Protein AF-A0A5J4UCE3-F1 (afdb_monomer_lite)

Radius of gyration: 22.1 Å; chains: 1; bounding box: 61×45×69 Å

Organism: NCBI:txid222440

Sequence (375 aa):
MVQSTLNAIIVYFSSTNNTRYIAEHIASALVDSNVDGKIISVRTYDGLKLFKSADLGNPNDLPQIDLTKIEIWSKFLNSLRTANILGFGCYVFASNPPPYILRILNESIIGQQYLQSIKQYFTFSTFGSLHSKVVDILAWHLNQRLINATFIGKIDFHCPENFPPLLPFMGEKDKWSKNEIVRLSQFEQKIIKRIYDQDFKGEKFATNKYSIEFQKKNKQWYGTISIDTNLCIKCGLCEKNCPYNAIKLKKIKDGVIIDNVNDSEIEKLIKVPIVDQQRCQQCSRCYNNCPTHAINYAQWETHLRSQYKGPQLKFNKASKDEQERIDIHGEQPVELDRLPYPPVLMWRMWRYQKSFFIYCALALIVICYIIYKLC

Secondary structure (DSSP, 8-state):
-PPPEEEEEEEEE-SSSHHHHHHHHHHHHHHS--BTTBEEEEEEEEHHHHHHHTTTT-SSSPP---GGGSHHHHHHHHHHTT-SEEEEEEE-BTTBPPTTGGGGGSTTTS-GGGTTT--EEEEEEEESS---SHHHHHHHHHHHH-TT-EEEEEEEEE----SGGGSPBTT------HHHHHHHHHHHHHHHHHHH-SS------------THHHHHHGGGS--EEE-TTT----SHHHHH-TT--EEEEEEETTEEES---GGGGGGPEEEEEE-TTT----SHHHHT-TT--EEETTTTGGGB---------B----TTSPP-B---S-------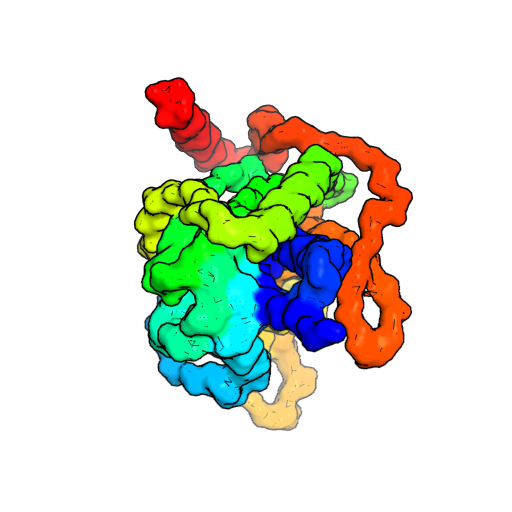SSS-HHHHHHHHHSSGGGHHHHHHHHHHHHHHHHHHH-

Structure (mmCIF, N/CA/C/O backbone):
data_AF-A0A5J4UCE3-F1
#
_entry.id   AF-A0A5J4UCE3-F1
#
loop_
_atom_site.group_PDB
_atom_site.id
_atom_site.type_symbol
_atom_site.label_atom_id
_atom_site.label_alt_id
_atom_site.label_comp_id
_atom_site.label_asym_id
_atom_site.label_entity_id
_atom_site.label_seq_id
_atom_site.pdbx_PDB_ins_code
_atom_site.Cartn_x
_atom_site.Cartn_y
_atom_site.Cartn_z
_atom_site.occupancy
_atom_site.B_iso_or_equiv
_atom_site.auth_seq_id
_atom_site.auth_comp_id
_atom_site.auth_asym_id
_atom_site.auth_atom_id
_atom_site.pdbx_PDB_model_num
ATOM 1 N N . MET A 1 1 ? -27.308 -17.355 22.302 1.00 46.72 1 MET A N 1
ATOM 2 C CA . MET A 1 1 ? -26.985 -15.912 22.193 1.00 46.72 1 MET A CA 1
ATOM 3 C C . MET A 1 1 ? -26.701 -15.618 20.731 1.00 46.72 1 MET A C 1
ATOM 5 O O . MET A 1 1 ? -26.123 -16.484 20.085 1.00 46.72 1 MET A O 1
ATOM 9 N N . VAL A 1 2 ? -27.119 -14.469 20.194 1.00 49.34 2 VAL A N 1
ATOM 10 C CA . VAL A 1 2 ? -26.762 -14.093 18.815 1.00 49.34 2 VAL A CA 1
ATOM 11 C C . VAL A 1 2 ? -25.295 -13.678 18.805 1.00 49.34 2 VAL A C 1
ATOM 13 O O . VAL A 1 2 ? -24.912 -12.762 19.529 1.00 49.34 2 VAL A O 1
ATOM 16 N N . GLN A 1 3 ? -24.480 -14.370 18.015 1.00 57.59 3 GLN A N 1
ATOM 17 C CA . GLN A 1 3 ? -23.065 -14.056 17.874 1.00 57.59 3 GLN A CA 1
ATOM 18 C C . GLN A 1 3 ? -22.916 -12.742 17.099 1.00 57.59 3 GLN A C 1
ATOM 20 O O . GLN A 1 3 ? -23.355 -12.642 15.955 1.00 57.59 3 GLN A O 1
ATOM 25 N N . SER A 1 4 ? -22.340 -11.715 17.727 1.00 74.31 4 SER A N 1
ATOM 26 C CA . SER A 1 4 ? -22.106 -10.428 17.074 1.00 74.31 4 SER A CA 1
ATOM 27 C C . SER A 1 4 ? -20.769 -10.446 16.334 1.00 74.31 4 SER A C 1
ATOM 29 O O . SER A 1 4 ? -19.700 -10.600 16.926 1.00 74.31 4 SER A O 1
ATOM 31 N N . THR A 1 5 ? -20.841 -10.304 15.011 1.00 86.50 5 THR A N 1
ATOM 32 C CA . THR A 1 5 ? -19.671 -10.235 14.130 1.00 86.50 5 THR A CA 1
ATOM 33 C C . THR A 1 5 ? -19.288 -8.780 13.886 1.00 86.50 5 THR A C 1
ATOM 35 O O . THR A 1 5 ? -20.119 -7.983 13.451 1.00 86.50 5 THR A O 1
ATOM 38 N N . LEU A 1 6 ? -18.023 -8.437 14.126 1.00 93.31 6 LEU A N 1
ATOM 39 C CA . LEU A 1 6 ? -17.440 -7.167 13.698 1.00 93.31 6 LEU A CA 1
ATOM 40 C C . LEU A 1 6 ? -16.819 -7.337 12.310 1.00 93.31 6 LEU A C 1
ATOM 42 O O . LEU A 1 6 ? -16.107 -8.304 12.058 1.00 93.31 6 LEU A O 1
ATOM 46 N N . ASN A 1 7 ? -17.045 -6.379 11.416 1.00 96.19 7 ASN A N 1
ATOM 47 C CA . ASN A 1 7 ? -16.408 -6.358 10.101 1.00 96.19 7 ASN A CA 1
ATOM 48 C C . ASN A 1 7 ? -15.189 -5.431 10.126 1.00 96.19 7 ASN A C 1
ATOM 50 O O . ASN A 1 7 ? -15.307 -4.245 10.443 1.00 96.19 7 ASN A O 1
ATOM 54 N N . ALA A 1 8 ? -14.025 -5.947 9.748 1.00 97.81 8 ALA A N 1
ATOM 55 C CA . ALA A 1 8 ? -12.787 -5.190 9.644 1.00 97.81 8 ALA A CA 1
ATOM 56 C C . ALA A 1 8 ? -12.272 -5.156 8.202 1.00 97.81 8 ALA A C 1
ATOM 58 O O . ALA A 1 8 ? -12.323 -6.144 7.467 1.00 97.81 8 ALA A O 1
ATOM 59 N N . ILE A 1 9 ? -11.724 -4.013 7.804 1.00 98.31 9 ILE A N 1
ATOM 60 C CA . ILE A 1 9 ? -11.026 -3.843 6.530 1.00 98.31 9 ILE A CA 1
ATOM 61 C C . ILE A 1 9 ? -9.604 -3.397 6.799 1.00 98.31 9 ILE A C 1
ATOM 63 O O . ILE A 1 9 ? -9.389 -2.493 7.599 1.00 98.31 9 ILE A O 1
ATOM 67 N N . ILE A 1 10 ? -8.638 -3.984 6.093 1.00 98.69 10 ILE A N 1
ATOM 68 C CA . ILE A 1 10 ? -7.245 -3.535 6.126 1.00 98.69 10 ILE A CA 1
ATOM 69 C C . ILE A 1 10 ? -6.797 -3.163 4.713 1.00 98.69 10 ILE A C 1
ATOM 71 O O . ILE A 1 10 ? -6.626 -4.025 3.851 1.00 98.69 10 ILE A O 1
ATOM 75 N N . VAL A 1 11 ? -6.591 -1.869 4.470 1.00 98.56 11 VAL A N 1
ATOM 76 C CA . VAL A 1 11 ? -6.043 -1.355 3.207 1.00 98.56 11 VAL A CA 1
ATOM 77 C C . VAL A 1 11 ? -4.533 -1.211 3.347 1.00 98.56 11 VAL A C 1
ATOM 79 O O . VAL A 1 11 ? -4.058 -0.508 4.239 1.00 98.56 11 VAL A O 1
ATOM 82 N N . TYR A 1 12 ? -3.770 -1.840 2.454 1.00 98.12 12 TYR A N 1
ATOM 83 C CA . TYR A 1 12 ? -2.311 -1.774 2.476 1.00 98.12 12 TYR A CA 1
ATOM 84 C C . TYR A 1 12 ? -1.726 -1.349 1.128 1.00 98.12 12 TYR A C 1
ATOM 86 O O . TYR A 1 12 ? -2.124 -1.821 0.066 1.00 98.12 12 TYR A O 1
ATOM 94 N N . PHE A 1 13 ? -0.714 -0.487 1.164 1.00 97.19 13 PHE A N 1
ATOM 95 C CA . PHE A 1 13 ? 0.081 -0.097 0.003 1.00 97.19 13 PHE A CA 1
ATOM 96 C C . PHE A 1 13 ? 1.469 -0.714 0.143 1.00 97.19 13 PHE A C 1
ATOM 98 O O . PHE A 1 13 ? 2.263 -0.248 0.955 1.00 97.19 13 PHE A O 1
ATOM 105 N N . SER A 1 14 ? 1.772 -1.762 -0.630 1.00 93.50 14 SER A N 1
ATOM 106 C CA . SER A 1 14 ? 3.043 -2.492 -0.517 1.00 93.50 14 SER A CA 1
ATOM 107 C C . SER A 1 14 ? 3.720 -2.705 -1.866 1.00 93.50 14 SER A C 1
ATOM 109 O O . SER A 1 14 ? 3.171 -3.378 -2.733 1.00 93.50 14 SER A O 1
ATOM 111 N N . SER A 1 15 ? 4.923 -2.167 -2.070 1.00 91.19 15 SER A N 1
ATOM 112 C CA . SER A 1 15 ? 5.678 -2.372 -3.320 1.00 91.19 15 SER A CA 1
ATOM 113 C C . SER A 1 15 ? 6.507 -3.658 -3.349 1.00 91.19 15 SER A C 1
ATOM 115 O O . SER A 1 15 ? 6.835 -4.153 -4.424 1.00 91.19 15 SER A O 1
ATOM 117 N N . THR A 1 16 ? 6.839 -4.185 -2.173 1.00 87.62 16 THR A N 1
ATOM 118 C CA . THR A 1 16 ? 7.838 -5.245 -1.937 1.00 87.62 16 THR A CA 1
ATOM 119 C C . THR A 1 16 ? 7.348 -6.263 -0.899 1.00 87.62 16 THR A C 1
ATOM 121 O O . THR A 1 16 ? 8.136 -6.887 -0.202 1.00 87.62 16 THR A O 1
ATOM 124 N N . ASN A 1 17 ? 6.026 -6.402 -0.768 1.00 88.94 17 ASN A N 1
ATOM 125 C CA . ASN A 1 17 ? 5.310 -7.268 0.177 1.00 88.94 17 ASN A CA 1
ATOM 126 C C . ASN A 1 17 ? 5.525 -7.002 1.684 1.00 88.94 17 ASN A C 1
ATOM 128 O O . ASN A 1 17 ? 4.759 -7.540 2.473 1.00 88.94 17 ASN A O 1
ATOM 132 N N . ASN A 1 18 ? 6.449 -6.131 2.106 1.00 90.44 18 ASN A N 1
ATOM 133 C CA . ASN A 1 18 ? 6.653 -5.783 3.525 1.00 90.44 18 ASN A CA 1
ATOM 134 C C . ASN A 1 18 ? 5.350 -5.341 4.215 1.00 90.44 18 ASN A C 1
ATOM 136 O O . ASN A 1 18 ? 4.866 -5.976 5.141 1.00 90.44 18 ASN A O 1
ATOM 140 N N . THR A 1 19 ? 4.732 -4.274 3.715 1.00 94.88 19 THR A N 1
ATOM 141 C CA . THR A 1 19 ? 3.454 -3.754 4.233 1.00 94.88 19 THR A CA 1
ATOM 142 C C . THR A 1 19 ? 2.289 -4.736 4.067 1.00 94.88 19 THR A C 1
ATOM 144 O O . THR A 1 19 ? 1.343 -4.680 4.843 1.00 94.88 19 THR A O 1
ATOM 147 N N . ARG A 1 20 ? 2.348 -5.630 3.067 1.00 94.00 20 ARG A N 1
ATOM 148 C CA . ARG A 1 20 ? 1.360 -6.703 2.883 1.00 94.00 20 ARG A CA 1
ATOM 149 C C . ARG A 1 20 ? 1.457 -7.713 4.027 1.00 94.00 20 ARG A C 1
ATOM 151 O O . ARG A 1 20 ? 0.443 -8.001 4.639 1.00 94.00 20 ARG A O 1
ATOM 158 N N . TYR A 1 21 ? 2.668 -8.165 4.351 1.00 92.00 21 TYR A N 1
ATOM 159 C CA . TYR A 1 21 ? 2.932 -9.080 5.461 1.00 92.00 21 TYR A CA 1
ATOM 160 C C . TYR A 1 21 ? 2.388 -8.532 6.787 1.00 92.00 21 TYR A C 1
ATOM 162 O O . TYR A 1 21 ? 1.671 -9.238 7.483 1.00 92.00 21 TYR A O 1
ATOM 170 N N . ILE A 1 22 ? 2.632 -7.250 7.094 1.00 93.88 22 ILE A N 1
ATOM 171 C CA . ILE A 1 22 ? 2.074 -6.602 8.296 1.00 93.88 22 ILE A CA 1
ATOM 172 C C . ILE A 1 22 ? 0.538 -6.589 8.273 1.00 93.88 22 ILE A C 1
ATOM 174 O O . ILE A 1 22 ? -0.098 -6.908 9.271 1.00 93.88 22 ILE A O 1
ATOM 178 N N . ALA A 1 23 ? -0.069 -6.248 7.133 1.00 96.31 23 ALA A N 1
ATOM 179 C CA . ALA A 1 23 ? -1.523 -6.210 6.991 1.00 96.31 23 ALA A CA 1
ATOM 180 C C . ALA A 1 23 ? -2.178 -7.590 7.152 1.00 96.31 23 ALA A C 1
ATOM 182 O O . ALA A 1 23 ? -3.252 -7.695 7.736 1.00 96.31 23 ALA A O 1
ATOM 183 N N . GLU A 1 24 ? -1.541 -8.632 6.620 1.00 92.62 24 GLU A N 1
ATOM 184 C CA . GLU A 1 24 ? -2.025 -10.010 6.669 1.00 92.62 24 GLU A CA 1
ATOM 185 C C . GLU A 1 24 ? -1.803 -10.630 8.060 1.00 92.62 24 GLU A C 1
ATOM 187 O O . GLU A 1 24 ? -2.710 -11.282 8.569 1.00 92.62 24 GLU A O 1
ATOM 192 N N . HIS A 1 25 ? -0.683 -10.346 8.734 1.00 92.94 25 HIS A N 1
ATOM 193 C CA . HIS A 1 25 ? -0.448 -10.784 10.117 1.00 92.94 25 HIS A CA 1
ATOM 194 C C . HIS A 1 25 ? -1.474 -10.183 11.090 1.00 92.94 25 HIS A C 1
ATOM 196 O O . HIS A 1 25 ? -2.139 -10.921 11.819 1.00 92.94 25 HIS A O 1
ATOM 202 N N . ILE A 1 26 ? -1.723 -8.869 10.988 1.00 96.19 26 ILE A N 1
ATOM 203 C CA . ILE A 1 26 ? -2.779 -8.200 11.759 1.00 96.19 26 ILE A CA 1
ATOM 204 C C . ILE A 1 26 ? -4.160 -8.777 11.409 1.00 96.19 26 ILE A C 1
ATOM 206 O O . ILE A 1 26 ? -5.000 -8.927 12.294 1.00 96.19 26 ILE A O 1
ATOM 210 N N . ALA A 1 27 ? -4.414 -9.124 10.141 1.00 95.62 27 ALA A N 1
ATOM 211 C CA . ALA A 1 27 ? -5.668 -9.764 9.750 1.00 95.62 27 ALA A CA 1
ATOM 212 C C . ALA A 1 27 ? -5.855 -11.128 10.431 1.00 95.62 27 ALA A C 1
ATOM 214 O O . ALA A 1 27 ? -6.924 -11.355 10.992 1.00 95.62 27 ALA A O 1
ATOM 215 N N . SER A 1 28 ? -4.834 -11.996 10.435 1.00 92.19 28 SER A N 1
ATOM 216 C CA . SER A 1 28 ? -4.905 -13.296 11.122 1.00 92.19 28 SER A CA 1
ATOM 217 C C . SER A 1 28 ? -5.130 -13.098 12.620 1.00 92.19 28 SER A C 1
ATOM 219 O O . SER A 1 28 ? -6.094 -13.628 13.157 1.00 92.19 28 SER A O 1
ATOM 221 N N . ALA A 1 29 ? -4.345 -12.237 13.276 1.00 92.94 29 ALA A N 1
ATOM 222 C CA . ALA A 1 29 ? -4.486 -11.965 14.708 1.00 92.94 29 ALA A CA 1
ATOM 223 C C . ALA A 1 29 ? -5.882 -11.435 15.097 1.00 92.94 29 ALA A C 1
ATOM 225 O O . ALA A 1 29 ? -6.387 -11.758 16.171 1.00 92.94 29 ALA A O 1
ATOM 226 N N . LEU A 1 30 ? -6.530 -10.642 14.233 1.00 94.31 30 LEU A N 1
ATOM 227 C CA . LEU A 1 30 ? -7.909 -10.186 14.439 1.00 94.31 30 LEU A CA 1
ATOM 228 C C . LEU A 1 30 ? -8.942 -11.306 14.215 1.00 94.31 30 LEU A C 1
ATOM 230 O O . LEU A 1 30 ? -9.872 -11.412 15.013 1.00 94.31 30 LEU A O 1
ATOM 234 N N . VAL A 1 31 ? -8.784 -12.142 13.180 1.00 92.38 31 VAL A N 1
ATOM 235 C CA . VAL A 1 31 ? -9.666 -13.302 12.911 1.00 92.38 31 VAL A CA 1
ATOM 236 C C . VAL A 1 31 ? -9.582 -14.339 14.032 1.00 92.38 31 VAL A C 1
ATOM 238 O O . VAL A 1 31 ? -10.609 -14.829 14.494 1.00 92.38 31 VAL A O 1
ATOM 241 N N . ASP A 1 32 ? -8.370 -14.639 14.497 1.00 89.56 32 ASP A N 1
ATOM 242 C CA . ASP A 1 32 ? -8.109 -15.586 15.582 1.00 89.56 32 ASP A CA 1
ATOM 243 C C . ASP A 1 32 ? -8.425 -14.990 16.975 1.00 89.56 32 ASP A C 1
ATOM 245 O O . ASP A 1 32 ? -8.412 -15.706 17.979 1.00 89.56 32 ASP A O 1
ATOM 249 N N . SER A 1 33 ? -8.766 -13.694 17.062 1.00 88.56 33 SER A N 1
ATOM 250 C CA . SER A 1 33 ? -9.241 -13.085 18.308 1.00 88.56 33 SER A CA 1
ATOM 251 C C . SER A 1 33 ? -10.678 -13.514 18.622 1.00 88.56 33 SER A C 1
ATOM 253 O O . SER A 1 33 ? -11.628 -13.161 17.925 1.00 88.56 33 SER A O 1
ATOM 255 N N . ASN A 1 34 ? -10.841 -14.251 19.721 1.00 78.38 34 ASN A N 1
ATOM 256 C CA . ASN A 1 34 ? -12.139 -14.613 20.281 1.00 78.38 34 ASN A CA 1
ATOM 257 C C . ASN A 1 34 ? -12.253 -14.025 21.692 1.00 78.38 34 ASN A C 1
ATOM 259 O O . ASN A 1 34 ? -11.677 -14.553 22.644 1.00 78.38 34 ASN A O 1
ATOM 263 N N . VAL A 1 35 ? -12.973 -12.909 21.813 1.00 80.31 35 VAL A N 1
ATOM 264 C CA . VAL A 1 35 ? -13.214 -12.209 23.084 1.00 80.31 35 VAL A CA 1
ATOM 265 C C . VAL A 1 35 ? -14.722 -12.142 23.302 1.00 80.31 35 VAL A C 1
ATOM 267 O O . VAL A 1 35 ? -15.458 -11.631 22.459 1.00 80.31 35 VAL A O 1
ATOM 270 N N . ASP A 1 36 ? -15.194 -12.701 24.415 1.00 77.62 36 ASP A N 1
ATOM 271 C CA . ASP A 1 36 ? -16.619 -12.833 24.763 1.00 77.62 36 ASP A CA 1
ATOM 272 C C . ASP A 1 36 ? -17.491 -13.477 23.661 1.00 77.62 36 ASP A C 1
ATOM 274 O O . ASP A 1 36 ? -18.664 -13.137 23.501 1.00 77.62 36 ASP A O 1
ATOM 278 N N . GLY A 1 37 ? -16.919 -14.375 22.849 1.00 77.75 37 GLY A N 1
ATOM 279 C CA . GLY A 1 37 ? -17.614 -15.018 21.728 1.00 77.75 37 GLY A CA 1
ATOM 280 C C . GLY A 1 37 ? -17.808 -14.135 20.489 1.00 77.75 37 GLY A C 1
ATOM 281 O O . GLY A 1 37 ? -18.416 -14.593 19.518 1.00 77.75 37 GLY A O 1
ATOM 282 N N . LYS A 1 38 ? -17.312 -12.891 20.489 1.00 82.25 38 LYS A N 1
ATOM 283 C CA . LYS A 1 38 ? -17.338 -11.989 19.327 1.00 82.25 38 LYS A CA 1
ATOM 284 C C . LYS A 1 38 ? -16.268 -12.419 18.325 1.00 82.25 38 LYS A C 1
ATOM 286 O O . LYS A 1 38 ? -15.143 -12.722 18.713 1.00 82.25 38 LYS A O 1
ATOM 291 N N . ILE A 1 39 ? -16.623 -12.413 17.041 1.00 89.19 39 ILE A N 1
ATOM 292 C CA . ILE A 1 39 ? -15.725 -12.756 15.926 1.00 89.19 39 ILE A CA 1
ATOM 293 C C . ILE A 1 39 ? -15.480 -11.506 15.082 1.00 89.19 39 ILE A C 1
ATOM 295 O O . ILE A 1 39 ? -16.419 -10.755 14.802 1.00 89.19 39 ILE A O 1
ATOM 299 N N . ILE A 1 40 ? -14.242 -11.310 14.620 1.00 93.31 40 ILE A N 1
ATOM 300 C CA . ILE A 1 40 ? -13.900 -10.266 13.648 1.00 93.31 40 ILE A CA 1
ATOM 301 C C . ILE A 1 40 ? -13.712 -10.897 12.263 1.00 93.31 40 ILE A C 1
ATOM 303 O O . ILE A 1 40 ? -12.757 -11.631 12.026 1.00 93.31 40 ILE A O 1
ATOM 307 N N . SER A 1 41 ? -14.593 -10.578 11.315 1.00 94.25 41 SER A N 1
ATOM 308 C CA . SER A 1 41 ? -14.395 -10.929 9.905 1.00 94.25 41 SER A CA 1
ATOM 309 C C . SER A 1 41 ? -13.516 -9.875 9.235 1.00 94.25 41 SER A C 1
ATOM 311 O O . SER A 1 41 ? -13.899 -8.705 9.163 1.00 94.25 41 SER A O 1
ATOM 313 N N . VAL A 1 42 ? -12.339 -10.265 8.735 1.00 95.81 42 VAL A N 1
ATOM 314 C CA . VAL A 1 42 ? -11.371 -9.332 8.131 1.00 95.81 42 VAL A CA 1
ATOM 315 C C . VAL A 1 42 ? -11.300 -9.484 6.607 1.00 95.81 42 VAL A C 1
ATOM 317 O O . VAL A 1 42 ? -11.181 -10.589 6.078 1.00 95.81 42 VAL A O 1
ATOM 320 N N . ARG A 1 43 ? -11.304 -8.363 5.874 1.00 96.75 43 ARG A N 1
ATOM 321 C CA . ARG A 1 43 ? -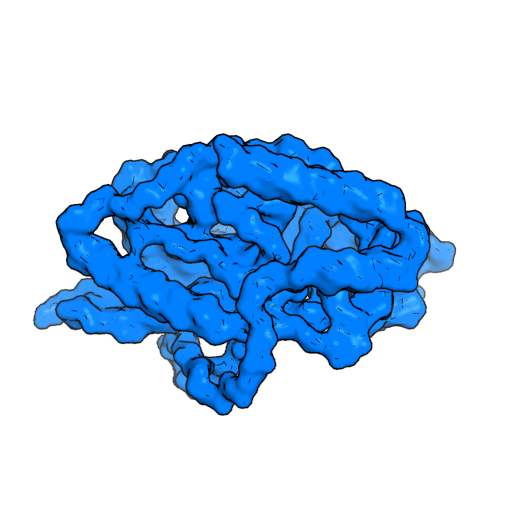10.980 -8.315 4.435 1.00 96.75 43 ARG A CA 1
ATOM 322 C C . ARG A 1 43 ? -9.786 -7.398 4.179 1.00 96.75 43 ARG A C 1
ATOM 324 O O . ARG A 1 43 ? -9.795 -6.238 4.591 1.00 96.75 43 ARG A O 1
ATOM 331 N N . THR A 1 44 ? -8.776 -7.882 3.460 1.00 97.38 44 THR A N 1
ATOM 332 C CA . THR A 1 44 ? -7.598 -7.082 3.092 1.00 97.38 44 THR A CA 1
ATOM 333 C C . THR A 1 44 ? -7.694 -6.574 1.647 1.00 97.38 44 THR A C 1
ATOM 335 O O . THR A 1 44 ? -8.275 -7.225 0.777 1.00 97.38 44 THR A O 1
ATOM 338 N N . TYR A 1 45 ? -7.146 -5.384 1.379 1.00 97.69 45 TYR A N 1
ATOM 339 C CA . TYR A 1 45 ? -7.171 -4.745 0.059 1.00 97.69 45 TYR A CA 1
ATOM 340 C C . TYR A 1 45 ? -5.799 -4.162 -0.308 1.00 97.69 45 TYR A C 1
ATOM 342 O O . TYR A 1 45 ? -5.282 -3.279 0.379 1.00 97.69 45 TYR A O 1
ATOM 350 N N . ASP A 1 46 ? -5.236 -4.604 -1.440 1.00 96.56 46 ASP A N 1
ATOM 351 C CA . ASP A 1 46 ? -4.027 -4.014 -2.033 1.00 96.56 46 ASP A CA 1
ATOM 352 C C . ASP A 1 46 ? -4.375 -2.653 -2.664 1.00 96.56 46 ASP A C 1
ATOM 354 O O . ASP A 1 46 ? -4.895 -2.564 -3.784 1.00 96.56 46 ASP A O 1
ATOM 358 N N . GLY A 1 47 ? -4.058 -1.578 -1.943 1.00 96.69 47 GLY A N 1
ATOM 359 C CA . GLY A 1 47 ? -4.263 -0.195 -2.364 1.00 96.69 47 GLY A CA 1
ATOM 360 C C . GLY A 1 47 ? -3.552 0.153 -3.673 1.00 96.69 47 GLY A C 1
ATOM 361 O O . GLY A 1 47 ? -4.039 0.989 -4.431 1.00 96.69 47 GLY A O 1
ATOM 362 N N . LEU A 1 48 ? -2.455 -0.532 -4.017 1.00 94.94 48 LEU A N 1
ATOM 363 C CA . LEU A 1 48 ? -1.767 -0.326 -5.293 1.00 94.94 48 LEU A CA 1
ATOM 364 C C . LEU A 1 48 ? -2.509 -0.985 -6.472 1.00 94.94 48 LEU A C 1
ATOM 366 O O . LEU A 1 48 ? -2.432 -0.470 -7.589 1.00 94.94 48 LEU A O 1
ATOM 370 N N . LYS A 1 49 ? -3.286 -2.058 -6.249 1.00 95.69 49 LYS A N 1
ATOM 371 C CA . LYS A 1 49 ? -4.219 -2.593 -7.267 1.00 95.69 49 LYS A CA 1
ATOM 372 C C . LYS A 1 49 ? -5.409 -1.656 -7.475 1.00 95.69 49 LYS A C 1
ATOM 374 O O . LYS A 1 49 ? -5.745 -1.361 -8.622 1.00 95.69 49 LYS A O 1
ATOM 379 N N . LEU A 1 50 ? -5.990 -1.143 -6.385 1.00 95.81 50 LEU A N 1
ATOM 380 C CA . LEU A 1 50 ? -7.048 -0.126 -6.438 1.00 95.81 50 LEU A CA 1
ATOM 381 C C . LEU A 1 50 ? -6.580 1.094 -7.254 1.00 95.81 50 LEU A C 1
ATOM 383 O O . LEU A 1 50 ? -7.228 1.459 -8.237 1.00 95.81 50 LEU A O 1
ATOM 387 N N . PHE A 1 51 ? -5.395 1.632 -6.944 1.00 93.50 51 PHE A N 1
ATOM 388 C CA . PHE A 1 51 ? -4.780 2.751 -7.671 1.00 93.50 51 PHE A CA 1
ATOM 389 C C . PHE A 1 51 ? -4.578 2.479 -9.157 1.00 93.50 51 PHE A C 1
ATOM 391 O O . PHE A 1 51 ? -4.895 3.342 -9.973 1.00 93.50 51 PHE A O 1
ATOM 398 N N . LYS A 1 52 ? -4.086 1.287 -9.516 1.00 94.56 52 LYS A N 1
ATOM 399 C CA . LYS A 1 52 ? -3.890 0.911 -10.919 1.00 94.56 52 LYS A CA 1
ATOM 400 C C . LYS A 1 52 ? -5.203 0.919 -11.698 1.00 94.56 52 LYS A C 1
ATOM 402 O O . LYS A 1 52 ? -5.240 1.415 -12.822 1.00 94.56 52 LYS A O 1
ATOM 407 N N . SER A 1 53 ? -6.251 0.345 -11.104 1.00 95.19 53 SER A N 1
ATOM 408 C CA . SER A 1 53 ? -7.542 0.119 -11.766 1.00 95.19 53 SER A CA 1
ATOM 409 C C . SER A 1 53 ? -8.350 1.396 -12.017 1.00 95.19 53 SER A C 1
ATOM 411 O O . SER A 1 53 ? -9.061 1.456 -13.011 1.00 95.19 53 SER A O 1
ATOM 413 N N . ALA A 1 54 ? -8.198 2.418 -11.168 1.00 94.00 54 ALA A N 1
ATOM 414 C CA . ALA A 1 54 ? -8.873 3.717 -11.290 1.00 94.00 54 ALA A CA 1
ATOM 415 C C . ALA A 1 54 ? -7.925 4.872 -11.675 1.00 94.00 54 ALA A C 1
ATOM 417 O O . ALA A 1 54 ? -8.263 6.040 -11.523 1.00 94.00 54 ALA A O 1
ATOM 418 N N . ASP A 1 55 ? -6.706 4.548 -12.107 1.00 92.88 55 ASP A N 1
ATOM 419 C CA . ASP A 1 55 ? -5.643 5.484 -12.487 1.00 92.88 55 ASP A CA 1
ATOM 420 C C . ASP A 1 55 ? -5.252 6.561 -11.445 1.00 92.88 55 ASP A C 1
ATOM 422 O O . ASP A 1 55 ? -4.548 7.514 -11.772 1.00 92.88 55 ASP A O 1
ATOM 426 N N . LEU A 1 56 ? -5.611 6.395 -10.163 1.00 91.06 56 LEU A N 1
ATOM 427 C CA . LEU A 1 56 ? -5.418 7.405 -9.099 1.00 91.06 56 LEU A CA 1
ATOM 428 C C . LEU A 1 56 ? -3.959 7.846 -8.882 1.00 91.06 56 LEU A C 1
ATOM 430 O O . LEU A 1 56 ? -3.706 8.879 -8.259 1.00 91.06 56 LEU A O 1
ATOM 434 N N . GLY A 1 57 ? -3.001 7.066 -9.383 1.00 86.12 57 GLY A N 1
ATOM 435 C CA . GLY A 1 57 ? -1.571 7.370 -9.374 1.00 86.12 57 GLY A CA 1
ATOM 436 C C . GLY A 1 57 ? -1.089 8.343 -10.463 1.00 86.12 57 GLY A C 1
ATOM 437 O O . GLY A 1 57 ? 0.113 8.587 -10.547 1.00 86.12 57 GLY A O 1
ATOM 438 N N . ASN A 1 58 ? -1.978 8.858 -11.315 1.00 85.50 58 ASN A N 1
ATOM 439 C CA . ASN A 1 58 ? -1.662 9.839 -12.357 1.00 85.50 58 ASN A CA 1
ATOM 440 C C . ASN A 1 58 ? -1.178 11.171 -11.742 1.00 85.50 58 ASN A C 1
ATOM 442 O O . ASN A 1 58 ? -1.868 11.692 -10.870 1.00 85.50 58 ASN A O 1
ATOM 446 N N . PRO A 1 59 ? -0.039 11.764 -12.149 1.00 79.75 59 PRO A N 1
ATOM 447 C CA . PRO A 1 59 ? 0.445 13.008 -11.548 1.00 79.75 59 PRO A CA 1
ATOM 448 C C . PRO A 1 59 ? -0.432 14.243 -11.811 1.00 79.75 59 PRO A C 1
ATOM 450 O O . PRO A 1 59 ? -0.275 15.235 -11.091 1.00 79.75 59 PRO A O 1
ATOM 453 N N . ASN A 1 60 ? -1.332 14.166 -12.797 1.00 81.00 60 ASN A N 1
ATOM 454 C CA . ASN A 1 60 ? -2.295 15.205 -13.170 1.00 81.00 60 ASN A CA 1
ATOM 455 C C . ASN A 1 60 ? -3.500 15.218 -12.205 1.00 81.00 60 ASN A C 1
ATOM 457 O O . ASN A 1 60 ? -3.423 14.657 -11.109 1.00 81.00 60 ASN A O 1
ATOM 461 N N . ASP A 1 61 ? -4.599 15.867 -12.586 1.00 77.19 61 ASP A N 1
ATOM 462 C CA . ASP A 1 61 ? -5.802 16.009 -11.760 1.00 77.19 61 ASP A CA 1
ATOM 463 C C . ASP A 1 61 ? -6.442 14.675 -11.339 1.00 77.19 61 ASP A C 1
ATOM 465 O O . ASP A 1 61 ? -6.143 13.598 -11.864 1.00 77.19 61 ASP A O 1
ATOM 469 N N . LEU A 1 62 ? -7.324 14.747 -10.337 1.00 80.19 62 LEU A N 1
ATOM 470 C CA . LEU A 1 62 ? -8.104 13.596 -9.883 1.00 80.19 62 LEU A CA 1
ATOM 471 C C . LEU A 1 62 ? -8.991 13.088 -11.035 1.00 80.19 62 LEU A C 1
ATOM 473 O O . LEU A 1 62 ? -9.745 13.881 -11.602 1.00 80.19 62 LEU A O 1
ATOM 477 N N . PRO A 1 63 ? -8.931 11.790 -11.390 1.00 75.69 63 PRO A N 1
ATOM 478 C CA . PRO A 1 63 ? -9.710 11.272 -12.505 1.00 75.69 63 PRO A CA 1
ATOM 479 C C . PRO A 1 63 ? -11.204 11.300 -12.173 1.00 75.69 63 PRO A C 1
ATOM 481 O O . PRO A 1 63 ? -11.633 10.779 -11.144 1.00 75.69 63 PRO A O 1
ATOM 484 N N . GLN A 1 64 ? -12.005 11.865 -13.077 1.00 82.88 64 GLN A N 1
ATOM 485 C CA . GLN A 1 64 ? -13.463 11.777 -13.018 1.00 82.88 64 GLN A CA 1
ATOM 486 C C . GLN A 1 64 ? -13.896 10.396 -13.520 1.00 82.88 64 GLN A C 1
ATOM 488 O O . GLN A 1 64 ? -14.121 10.188 -14.710 1.00 82.88 64 GLN A O 1
ATOM 493 N N . ILE A 1 65 ? -13.946 9.426 -12.607 1.00 85.19 65 ILE A N 1
ATOM 494 C CA . ILE A 1 65 ? -14.264 8.031 -12.913 1.00 85.19 65 ILE A CA 1
ATOM 495 C C . ILE A 1 65 ? -15.303 7.479 -11.937 1.00 85.19 65 ILE A C 1
ATOM 497 O O . ILE A 1 65 ? -15.192 7.633 -10.723 1.00 85.19 65 ILE A O 1
ATOM 501 N N . ASP A 1 66 ? -16.314 6.798 -12.474 1.00 89.44 66 ASP A N 1
ATOM 502 C CA . ASP A 1 66 ? -17.288 6.071 -11.666 1.00 89.44 66 ASP A CA 1
ATOM 503 C C . ASP A 1 66 ? -16.669 4.764 -11.155 1.00 89.44 66 ASP A C 1
ATOM 505 O O . ASP A 1 66 ? -16.669 3.729 -11.828 1.00 89.44 66 ASP A O 1
ATOM 509 N N . LEU A 1 67 ? -16.132 4.827 -9.938 1.00 93.00 67 LEU A N 1
ATOM 510 C CA . LEU A 1 67 ? -15.487 3.703 -9.262 1.00 93.00 67 LEU A CA 1
ATOM 511 C C . LEU A 1 67 ? -16.430 2.509 -9.050 1.00 93.00 67 LEU A C 1
ATOM 513 O O . LEU A 1 67 ? -15.955 1.382 -8.932 1.00 93.00 67 LEU A O 1
ATOM 517 N N . THR A 1 68 ? -17.754 2.708 -9.040 1.00 92.12 68 THR A N 1
ATOM 518 C CA . THR A 1 68 ? -18.712 1.604 -8.851 1.00 92.12 68 THR A CA 1
ATOM 519 C C . THR A 1 68 ? -18.767 0.661 -10.055 1.00 92.12 68 THR A C 1
ATOM 521 O O . THR A 1 68 ? -19.089 -0.517 -9.892 1.00 92.12 68 THR A O 1
ATOM 524 N N . LYS A 1 69 ? -18.365 1.139 -11.243 1.00 94.88 69 LYS A N 1
ATOM 525 C CA . LYS A 1 69 ? -18.234 0.334 -12.469 1.00 94.88 69 LYS A CA 1
ATOM 526 C C . LYS A 1 69 ? -16.956 -0.513 -12.512 1.00 94.88 69 LYS A C 1
ATOM 528 O O . LYS A 1 69 ? -16.838 -1.387 -13.366 1.00 94.88 69 LYS A O 1
ATOM 533 N N . ILE A 1 70 ? -15.998 -0.282 -11.611 1.00 96.31 70 ILE A N 1
ATOM 534 C CA . ILE A 1 70 ? -14.756 -1.057 -11.535 1.00 96.31 70 ILE A CA 1
ATOM 535 C C . ILE A 1 70 ? -14.927 -2.140 -10.465 1.00 96.31 70 ILE A C 1
ATOM 537 O O . ILE A 1 70 ? -15.045 -1.836 -9.281 1.00 96.31 70 ILE A O 1
ATOM 541 N N . GLU A 1 71 ? -14.899 -3.413 -10.860 1.00 96.12 71 GLU A N 1
ATOM 542 C CA . GLU A 1 71 ? -15.249 -4.556 -9.997 1.00 96.12 71 GLU A CA 1
ATOM 543 C C . GLU A 1 71 ? -14.547 -4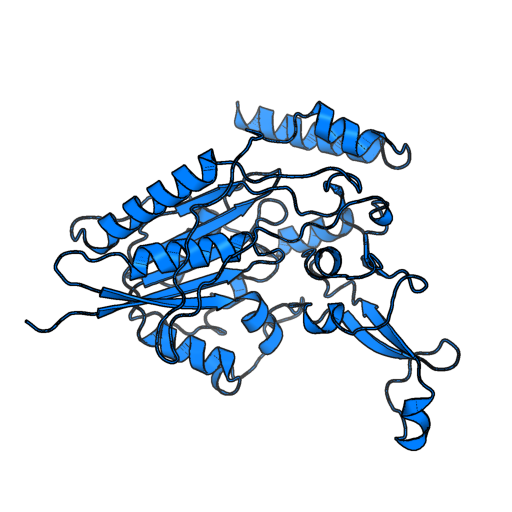.551 -8.621 1.00 96.12 71 GLU A C 1
ATOM 545 O O . GLU A 1 71 ? -15.196 -4.695 -7.582 1.00 96.12 71 GLU A O 1
ATOM 550 N N . ILE A 1 72 ? -13.224 -4.338 -8.595 1.00 95.81 72 ILE A N 1
ATOM 551 C CA . ILE A 1 72 ? -12.435 -4.312 -7.351 1.00 95.81 72 ILE A CA 1
ATOM 552 C C . ILE A 1 72 ? -12.812 -3.131 -6.440 1.00 95.81 72 ILE A C 1
ATOM 554 O O . ILE A 1 72 ? -12.817 -3.282 -5.218 1.00 95.81 72 ILE A O 1
ATOM 558 N N . TRP A 1 73 ? -13.180 -1.982 -7.014 1.00 97.31 73 TRP A N 1
ATOM 559 C CA . TRP A 1 73 ? -13.642 -0.818 -6.258 1.00 97.31 73 TRP A CA 1
ATOM 560 C C . TRP A 1 73 ? -15.066 -0.993 -5.755 1.00 97.31 73 TRP A C 1
ATOM 562 O O . TRP A 1 73 ? -15.324 -0.695 -4.597 1.00 97.31 73 TRP A O 1
ATOM 572 N N . SER A 1 74 ? -15.970 -1.541 -6.568 1.00 96.75 74 SER A N 1
ATOM 573 C CA . SER A 1 74 ? -17.331 -1.882 -6.143 1.00 96.75 74 SER A CA 1
ATOM 574 C C . SER A 1 74 ? -17.315 -2.818 -4.924 1.00 96.75 74 SER A C 1
ATOM 576 O O . SER A 1 74 ? -17.924 -2.523 -3.894 1.00 96.75 74 SER A O 1
ATOM 578 N N . LYS A 1 75 ? -16.502 -3.886 -4.971 1.00 97.25 75 LYS A N 1
ATOM 579 C CA . LYS A 1 75 ? -16.275 -4.805 -3.837 1.00 97.25 75 LYS A CA 1
ATOM 580 C C . LYS A 1 75 ? -15.700 -4.097 -2.599 1.00 97.25 75 LYS A C 1
ATOM 582 O O . LYS A 1 75 ? -16.162 -4.343 -1.480 1.00 97.25 75 LYS A O 1
ATOM 587 N N . PHE A 1 76 ? -14.737 -3.195 -2.794 1.00 98.00 76 PHE A N 1
ATOM 588 C CA . PHE A 1 76 ? -14.107 -2.420 -1.721 1.00 98.00 76 PHE A CA 1
ATOM 589 C C . PHE A 1 76 ? -15.073 -1.430 -1.050 1.00 98.00 76 PHE A C 1
ATOM 591 O O . PHE A 1 76 ? -15.216 -1.444 0.171 1.00 98.00 76 PHE A O 1
ATOM 598 N N . LEU A 1 77 ? -15.790 -0.629 -1.841 1.00 97.44 77 LEU A N 1
ATOM 599 C CA . LEU A 1 77 ? -16.766 0.363 -1.383 1.00 97.44 77 LEU A CA 1
ATOM 600 C C . LEU A 1 77 ? -17.955 -0.287 -0.658 1.00 97.44 77 LEU A C 1
ATOM 602 O O . LEU A 1 77 ? -18.379 0.201 0.390 1.00 97.44 77 LEU A O 1
ATOM 606 N N . ASN A 1 78 ? -18.456 -1.418 -1.166 1.00 96.31 78 ASN A N 1
ATOM 607 C CA . ASN A 1 78 ? -19.510 -2.184 -0.496 1.00 96.31 78 ASN A CA 1
ATOM 608 C C . ASN A 1 78 ? -19.044 -2.740 0.854 1.00 96.31 78 ASN A C 1
ATOM 610 O O . ASN A 1 78 ? -19.786 -2.667 1.831 1.00 96.31 78 ASN A O 1
ATOM 614 N N . SER A 1 79 ? -17.802 -3.230 0.934 1.00 97.19 79 SER A N 1
ATOM 615 C CA . SER A 1 79 ? -17.233 -3.669 2.211 1.00 97.19 79 SER A CA 1
ATOM 616 C C . SER A 1 79 ? -17.117 -2.491 3.187 1.00 97.19 79 SER A C 1
ATOM 618 O O . SER A 1 79 ? -17.575 -2.606 4.323 1.00 97.19 79 SER A O 1
ATOM 620 N N . LEU A 1 80 ? -16.560 -1.349 2.749 1.00 97.12 80 LEU A N 1
ATOM 621 C CA . LEU A 1 80 ? -16.366 -0.150 3.581 1.00 97.12 80 LEU A CA 1
ATOM 622 C C . LEU A 1 80 ? -17.658 0.303 4.266 1.00 97.12 80 LEU A C 1
ATOM 624 O O . LEU A 1 80 ? -17.647 0.512 5.475 1.00 97.12 80 LEU A O 1
ATOM 628 N N . ARG A 1 81 ? -18.777 0.335 3.526 1.00 96.00 81 ARG A N 1
ATOM 629 C CA . ARG A 1 81 ? -20.114 0.711 4.030 1.00 96.00 81 ARG A CA 1
ATOM 630 C C . ARG A 1 81 ? -20.592 -0.121 5.234 1.00 96.00 81 ARG A C 1
ATOM 632 O O . ARG A 1 81 ? -21.486 0.310 5.955 1.00 96.00 81 ARG A O 1
ATOM 639 N N . THR A 1 82 ? -20.033 -1.316 5.428 1.00 95.12 82 THR A N 1
ATOM 640 C CA . THR A 1 82 ? -20.393 -2.253 6.511 1.00 95.12 82 THR A CA 1
ATOM 641 C C . THR A 1 82 ? -19.281 -2.460 7.541 1.00 95.12 82 THR A C 1
ATOM 643 O O . THR A 1 82 ? -19.500 -3.132 8.548 1.00 95.12 82 THR A O 1
ATOM 646 N N . ALA A 1 83 ? -18.091 -1.897 7.310 1.00 97.31 83 ALA A N 1
ATOM 647 C CA . ALA A 1 83 ? -16.931 -2.091 8.169 1.00 97.31 83 ALA A CA 1
ATOM 648 C C . ALA A 1 83 ? -17.053 -1.276 9.460 1.00 97.31 83 ALA A C 1
ATOM 650 O O . ALA A 1 83 ? -17.341 -0.080 9.428 1.00 97.31 83 ALA A O 1
ATOM 651 N N . ASN A 1 84 ? -16.788 -1.918 10.593 1.00 96.88 84 ASN A N 1
ATOM 652 C CA . ASN A 1 84 ? -16.698 -1.296 11.911 1.00 96.88 84 ASN A CA 1
ATOM 653 C C . ASN A 1 84 ? -15.262 -0.851 12.224 1.00 96.88 84 ASN A C 1
ATOM 655 O O . ASN A 1 84 ? -15.069 0.139 12.930 1.00 96.88 84 ASN A O 1
ATOM 659 N N . I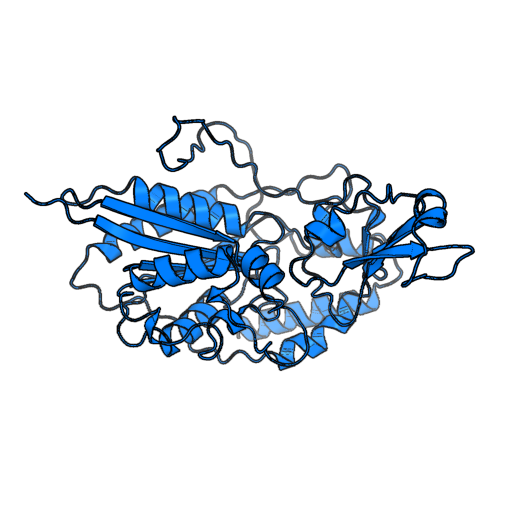LE A 1 85 ? -14.267 -1.566 11.685 1.00 98.25 85 ILE A N 1
ATOM 660 C CA . ILE A 1 85 ? -12.838 -1.342 11.935 1.00 98.25 85 ILE A CA 1
ATOM 661 C C . ILE A 1 85 ? -12.112 -1.074 10.607 1.00 98.25 85 ILE A C 1
ATOM 663 O O . ILE A 1 85 ? -12.290 -1.824 9.645 1.00 98.25 85 ILE A O 1
ATOM 667 N N . LEU A 1 86 ? -11.261 -0.042 10.561 1.00 98.75 86 LEU A N 1
ATOM 668 C CA . LEU A 1 86 ? -10.384 0.246 9.417 1.00 98.75 86 LEU A CA 1
ATOM 669 C C . LEU A 1 86 ? -8.899 0.263 9.816 1.00 98.75 86 LEU A C 1
ATOM 671 O O . LEU A 1 86 ? -8.430 1.173 10.495 1.00 98.75 86 LEU A O 1
ATOM 675 N N . GLY A 1 87 ? -8.137 -0.710 9.327 1.00 98.69 87 GLY A N 1
ATOM 676 C CA . GLY A 1 87 ? -6.681 -0.652 9.260 1.00 98.69 87 GLY A CA 1
ATOM 677 C C . GLY A 1 87 ? -6.222 0.015 7.965 1.00 98.69 87 GLY A C 1
ATOM 678 O O . GLY A 1 87 ? -6.732 -0.294 6.887 1.00 98.69 87 GLY A O 1
ATOM 679 N N . PHE A 1 88 ? -5.238 0.908 8.041 1.00 98.62 88 PHE A N 1
ATOM 680 C CA . PHE A 1 88 ? -4.678 1.562 6.857 1.00 98.62 88 PHE A CA 1
ATOM 681 C C . PHE A 1 88 ? -3.156 1.679 6.956 1.00 98.62 88 PHE A C 1
ATOM 683 O O . PHE A 1 88 ? -2.640 2.249 7.920 1.00 98.62 88 PHE A O 1
ATOM 690 N N . GLY A 1 89 ? -2.422 1.198 5.949 1.00 98.25 89 GLY A N 1
ATOM 691 C CA . GLY A 1 89 ? -0.964 1.262 5.996 1.00 98.25 89 GLY A CA 1
ATOM 692 C C . GLY A 1 89 ? -0.227 1.324 4.668 1.00 98.25 89 GLY A C 1
ATOM 693 O O . GLY A 1 89 ? -0.746 0.971 3.610 1.00 98.25 89 GLY A O 1
ATOM 694 N N . CYS A 1 90 ? 1.012 1.814 4.716 1.00 97.06 90 CYS A N 1
ATOM 695 C CA . CYS A 1 90 ? 1.852 2.025 3.534 1.00 97.06 90 CYS A CA 1
ATOM 696 C C . CYS A 1 90 ? 3.352 1.882 3.834 1.00 97.06 90 CYS A C 1
ATOM 698 O O . CYS A 1 90 ? 3.776 1.973 4.983 1.00 97.06 90 CYS A O 1
ATOM 700 N N . TYR A 1 91 ? 4.179 1.679 2.809 1.00 94.00 91 TYR A N 1
ATOM 701 C CA . TYR A 1 91 ? 5.627 1.845 2.966 1.00 94.00 91 TYR A CA 1
ATOM 702 C C . TYR A 1 91 ? 6.008 3.327 3.094 1.00 94.00 91 TYR A C 1
ATOM 704 O O . TYR A 1 91 ? 5.323 4.196 2.566 1.00 94.00 91 TYR A O 1
ATOM 712 N N . VAL A 1 92 ? 7.118 3.624 3.762 1.00 90.50 92 VAL A N 1
ATOM 713 C CA . VAL A 1 92 ? 7.673 4.983 3.832 1.00 90.50 92 VAL A CA 1
ATOM 714 C C . VAL A 1 92 ? 8.406 5.317 2.530 1.00 90.50 92 VAL A C 1
ATOM 716 O O . VAL A 1 92 ? 9.168 4.506 2.008 1.00 90.50 92 VAL A O 1
ATOM 719 N N . PHE A 1 93 ? 8.199 6.525 2.006 1.00 86.50 93 PHE A N 1
ATOM 720 C CA . PHE A 1 93 ? 8.872 7.054 0.821 1.00 86.50 93 PHE A CA 1
ATOM 721 C C . PHE A 1 93 ? 9.403 8.462 1.116 1.00 86.50 93 PHE A C 1
ATOM 723 O O . PHE A 1 93 ? 8.620 9.390 1.313 1.00 86.50 93 PHE A O 1
ATOM 730 N N . ALA A 1 94 ? 10.730 8.626 1.176 1.00 79.81 94 ALA A N 1
ATOM 731 C CA . ALA A 1 94 ? 11.385 9.895 1.531 1.00 79.81 94 ALA A CA 1
ATOM 732 C C . ALA A 1 94 ? 10.786 10.547 2.803 1.00 79.81 94 ALA A C 1
ATOM 734 O O . ALA A 1 94 ? 10.354 11.700 2.781 1.00 79.81 94 ALA A O 1
ATOM 735 N N . SER A 1 95 ? 10.687 9.770 3.889 1.00 81.19 95 SER A N 1
ATOM 736 C CA . SER A 1 95 ? 10.089 10.156 5.186 1.00 81.19 95 SER A CA 1
ATOM 737 C C . SER A 1 95 ? 8.604 10.563 5.155 1.00 81.19 95 SER A C 1
ATOM 739 O O . SER A 1 95 ? 8.090 11.099 6.136 1.00 81.19 95 SER A O 1
ATOM 741 N N . ASN A 1 96 ? 7.905 10.292 4.051 1.00 86.81 96 ASN A N 1
ATOM 742 C CA . ASN A 1 96 ? 6.506 10.639 3.804 1.00 86.81 96 ASN A CA 1
ATOM 743 C C . ASN A 1 96 ? 5.708 9.400 3.340 1.00 86.81 96 ASN A C 1
ATOM 745 O O . ASN A 1 96 ? 6.308 8.369 3.023 1.00 86.81 96 ASN A O 1
ATOM 749 N N . PRO A 1 97 ? 4.361 9.456 3.285 1.00 91.06 97 PRO A N 1
ATOM 750 C CA . PRO A 1 97 ? 3.575 8.413 2.627 1.00 91.06 97 PRO A CA 1
ATOM 751 C C . PRO A 1 97 ? 3.960 8.329 1.136 1.00 91.06 97 PRO A C 1
ATOM 753 O O . PRO A 1 97 ? 4.463 9.316 0.595 1.00 91.06 97 PRO A O 1
ATOM 756 N N . PRO A 1 98 ? 3.722 7.213 0.426 1.00 90.19 98 PRO A N 1
ATOM 757 C CA . PRO A 1 98 ? 4.061 7.112 -0.988 1.00 90.19 98 PRO A CA 1
ATOM 758 C C . PRO A 1 98 ? 3.270 8.097 -1.856 1.00 90.19 98 PRO A C 1
ATOM 760 O O . PRO A 1 98 ? 2.174 8.520 -1.468 1.00 90.19 98 PRO A O 1
ATOM 763 N N . PRO A 1 99 ? 3.774 8.455 -3.050 1.00 86.50 99 PRO A N 1
ATOM 764 C CA . PRO A 1 99 ? 3.102 9.437 -3.877 1.00 86.50 99 PRO A CA 1
ATOM 765 C C . PRO A 1 99 ? 1.658 9.086 -4.199 1.00 86.50 99 PRO A C 1
ATOM 767 O O . PRO A 1 99 ? 1.328 7.949 -4.552 1.00 86.50 99 PRO A O 1
ATOM 770 N N . TYR A 1 100 ? 0.817 10.109 -4.051 1.00 88.44 100 TYR A N 1
ATOM 771 C CA . TYR A 1 100 ? -0.618 10.114 -4.320 1.00 88.44 100 TYR A CA 1
ATOM 772 C C . TYR A 1 100 ? -1.500 9.216 -3.440 1.00 88.44 100 TYR A C 1
ATOM 774 O O . TYR A 1 100 ? -2.718 9.324 -3.569 1.00 88.44 100 TYR A O 1
ATOM 782 N N . ILE A 1 101 ? -0.974 8.393 -2.517 1.00 91.69 101 ILE A N 1
ATOM 783 C CA . ILE A 1 101 ? -1.814 7.381 -1.837 1.00 91.69 101 ILE A CA 1
ATOM 784 C C . ILE A 1 101 ? -2.979 7.976 -1.037 1.00 91.69 101 ILE A C 1
ATOM 786 O O . ILE A 1 101 ? -4.059 7.395 -0.995 1.00 91.69 101 ILE A O 1
ATOM 790 N N . LEU A 1 102 ? -2.802 9.178 -0.481 1.00 91.25 102 LEU A N 1
ATOM 791 C CA . LEU A 1 102 ? -3.824 9.890 0.292 1.00 91.25 102 LEU A CA 1
ATOM 792 C C . LEU A 1 102 ? -5.018 10.359 -0.555 1.00 91.25 102 LEU A C 1
ATOM 794 O O . LEU A 1 102 ? -6.045 10.723 0.009 1.00 91.25 102 LEU A O 1
ATOM 798 N N . ARG A 1 103 ? -4.942 10.295 -1.895 1.00 90.62 103 ARG A N 1
ATOM 799 C CA . ARG A 1 103 ? -6.095 10.553 -2.776 1.00 90.62 103 ARG A CA 1
ATOM 800 C C . ARG A 1 103 ? -7.265 9.610 -2.520 1.00 90.62 103 ARG A C 1
ATOM 802 O O . ARG A 1 103 ? -8.398 10.020 -2.725 1.00 90.62 103 ARG A O 1
ATOM 809 N N . ILE A 1 104 ? -7.015 8.398 -2.016 1.00 92.44 104 ILE A N 1
ATOM 810 C CA . ILE A 1 104 ? -8.086 7.476 -1.605 1.00 92.44 104 ILE A CA 1
ATOM 811 C C . ILE A 1 104 ? -8.951 8.043 -0.473 1.00 92.44 104 ILE A C 1
ATOM 813 O O . ILE A 1 104 ? -10.105 7.664 -0.338 1.00 92.44 104 ILE A O 1
ATOM 817 N N . LEU A 1 105 ? -8.407 8.973 0.318 1.00 92.06 105 LEU A N 1
ATOM 818 C CA . LEU A 1 105 ? -9.108 9.661 1.400 1.00 92.06 105 LEU A CA 1
ATOM 819 C C . LEU A 1 105 ? -9.713 11.003 0.953 1.00 92.06 105 LEU A C 1
ATOM 821 O O . LEU A 1 105 ? -10.273 11.719 1.784 1.00 92.06 105 LEU A O 1
ATOM 825 N N . ASN A 1 106 ? -9.634 11.360 -0.334 1.00 91.56 106 ASN A N 1
ATOM 826 C CA . ASN A 1 106 ? -10.360 12.507 -0.874 1.00 91.56 106 ASN A CA 1
ATOM 827 C C . ASN A 1 106 ? -11.859 12.175 -0.984 1.00 91.56 106 ASN A C 1
ATOM 829 O O . ASN A 1 106 ? -12.229 11.053 -1.327 1.00 91.56 106 ASN A O 1
ATOM 833 N N . GLU A 1 107 ? -12.723 13.145 -0.699 1.00 91.62 107 GLU A N 1
ATOM 834 C CA . GLU A 1 107 ? -14.177 12.955 -0.698 1.00 91.62 107 GLU A CA 1
ATOM 835 C C . GLU A 1 107 ? -14.757 12.635 -2.085 1.00 91.62 107 GLU A C 1
ATOM 837 O O . GLU A 1 107 ? -15.688 11.840 -2.182 1.00 91.62 107 GLU A O 1
ATOM 842 N N . SER A 1 108 ? -14.147 13.142 -3.162 1.00 90.69 108 SER A N 1
ATOM 843 C CA . SER A 1 108 ? -14.530 12.792 -4.542 1.00 90.69 108 SER A CA 1
ATOM 844 C C . SER A 1 108 ? -14.189 11.348 -4.940 1.00 90.69 108 SER A C 1
ATOM 846 O O . SER A 1 108 ? -14.740 10.840 -5.912 1.00 90.69 108 SER A O 1
ATOM 848 N N . ILE A 1 109 ? -13.301 10.677 -4.193 1.00 93.38 109 ILE A N 1
ATOM 849 C CA . ILE A 1 109 ? -12.875 9.290 -4.442 1.00 93.38 109 ILE A CA 1
ATOM 850 C C . ILE A 1 109 ? -13.599 8.330 -3.494 1.00 93.38 109 ILE A C 1
ATOM 852 O O . ILE A 1 109 ? -14.169 7.334 -3.929 1.00 93.38 109 ILE A O 1
ATOM 856 N N . ILE A 1 110 ? -13.626 8.636 -2.195 1.00 94.56 110 ILE A N 1
ATOM 857 C CA . ILE A 1 110 ? -14.452 7.927 -1.212 1.00 94.56 110 ILE A CA 1
ATOM 858 C C . ILE A 1 110 ? -15.316 8.955 -0.491 1.00 94.56 110 ILE A C 1
ATOM 860 O O . ILE A 1 110 ? -14.863 9.637 0.435 1.00 94.56 110 ILE A O 1
ATOM 864 N N . GLY A 1 111 ? -16.576 9.039 -0.916 1.00 94.56 111 GLY A N 1
ATOM 865 C CA . GLY A 1 111 ? -17.592 9.875 -0.283 1.00 94.56 111 GLY A CA 1
ATOM 866 C C . GLY A 1 111 ? -17.904 9.431 1.148 1.00 94.56 111 GLY A C 1
ATOM 867 O O . GLY A 1 111 ? -17.717 8.267 1.519 1.00 94.56 111 GLY A O 1
ATOM 868 N N . GLN A 1 112 ? -18.374 10.369 1.970 1.00 95.31 112 GLN A N 1
ATOM 869 C CA . GLN A 1 112 ? -18.567 10.156 3.405 1.00 95.31 112 GLN A CA 1
ATOM 870 C C . GLN A 1 112 ? -19.528 9.002 3.745 1.00 95.31 112 GLN A C 1
ATOM 872 O O . GLN A 1 112 ? -19.345 8.332 4.761 1.00 95.31 112 GLN A O 1
ATOM 877 N N . GLN A 1 113 ? -20.494 8.704 2.871 1.00 94.50 113 GLN A N 1
ATOM 878 C CA . GLN A 1 113 ? -21.458 7.606 3.003 1.00 94.50 113 GLN A CA 1
ATOM 879 C C . GLN A 1 113 ? -20.823 6.209 3.117 1.00 94.50 113 GLN A C 1
ATOM 881 O O . GLN A 1 113 ? -21.457 5.289 3.625 1.00 94.50 113 GLN A O 1
ATOM 886 N N . TYR A 1 114 ? -19.577 6.031 2.668 1.00 96.38 114 TYR A N 1
ATOM 887 C CA . TYR A 1 114 ? -18.863 4.755 2.779 1.00 96.38 114 TYR A CA 1
ATOM 888 C C . TYR A 1 114 ? -18.121 4.578 4.110 1.00 96.38 114 TYR A C 1
ATOM 890 O O . TYR A 1 114 ? -17.607 3.497 4.363 1.00 96.38 114 TYR A O 1
ATOM 898 N N . LEU A 1 115 ? -18.043 5.615 4.951 1.00 96.81 115 LEU A N 1
ATOM 899 C CA . LEU A 1 115 ? -17.201 5.629 6.155 1.00 96.81 115 LEU A CA 1
ATOM 900 C C . LEU A 1 115 ? -17.999 5.686 7.473 1.00 96.81 115 LEU A C 1
ATOM 902 O O . LEU A 1 115 ? -17.420 5.560 8.548 1.00 96.81 115 LEU A O 1
ATOM 906 N N . GLN A 1 116 ? -19.324 5.856 7.413 1.00 95.12 116 GLN A N 1
ATOM 907 C CA . GLN A 1 116 ? -20.196 6.096 8.579 1.00 95.12 116 GLN A CA 1
ATOM 908 C C . GLN A 1 116 ? -20.256 4.926 9.586 1.00 95.12 116 GLN A C 1
ATOM 910 O O . GLN A 1 116 ? -20.468 5.134 10.789 1.00 95.12 116 GLN A O 1
ATOM 915 N N . SER A 1 117 ? -20.081 3.692 9.107 1.00 96.19 117 SER A N 1
ATOM 916 C CA . SER A 1 117 ? -20.090 2.474 9.928 1.00 96.19 117 SER A CA 1
ATOM 917 C C . SER A 1 117 ? -18.818 2.300 10.761 1.00 96.19 117 SER A C 1
ATOM 919 O O . SER A 1 117 ? -18.868 1.627 11.792 1.00 96.19 117 SER A O 1
ATOM 921 N N . ILE A 1 118 ? -17.706 2.923 10.352 1.00 97.94 118 ILE A N 1
ATOM 922 C CA . ILE A 1 118 ? -16.395 2.769 10.985 1.00 97.94 118 ILE A CA 1
ATOM 923 C C . ILE A 1 118 ? -16.421 3.460 12.351 1.00 97.94 118 ILE A C 1
ATOM 925 O O . ILE A 1 118 ? -16.688 4.657 12.453 1.00 97.94 118 ILE A O 1
ATOM 929 N N . LYS A 1 119 ? -16.152 2.688 13.408 1.00 97.25 119 LYS A N 1
ATOM 930 C CA . LYS A 1 119 ? -16.094 3.142 14.807 1.00 97.25 119 LYS A CA 1
ATOM 931 C C . LYS A 1 119 ? -14.683 3.119 15.374 1.00 97.25 119 LYS A C 1
ATOM 933 O O . LYS A 1 119 ? -14.416 3.813 16.346 1.00 97.25 119 LYS A O 1
ATOM 938 N N . GLN A 1 120 ? -13.779 2.347 14.777 1.00 98.25 120 GLN A N 1
ATOM 939 C CA . GLN A 1 120 ? -12.398 2.209 15.226 1.00 98.25 120 GLN A CA 1
ATOM 940 C C . GLN A 1 120 ? -11.452 2.174 14.025 1.00 98.25 120 GLN A C 1
ATOM 942 O O . GLN A 1 120 ? -11.787 1.623 12.975 1.00 98.25 120 GLN A O 1
ATOM 947 N N . TYR A 1 121 ? -10.258 2.747 14.161 1.00 98.75 121 TYR A N 1
ATOM 948 C CA . TYR A 1 121 ? -9.250 2.687 13.103 1.00 98.75 121 TYR A CA 1
ATOM 949 C C . TYR A 1 121 ? -7.820 2.691 13.641 1.00 98.75 121 TYR A C 1
ATOM 951 O O . TYR A 1 121 ? -7.544 3.222 14.717 1.00 98.75 121 TYR A O 1
ATOM 959 N N . PHE A 1 122 ? -6.902 2.099 12.883 1.00 98.81 122 PHE A N 1
ATOM 960 C CA . PHE A 1 122 ? -5.480 2.030 13.216 1.00 98.81 122 PHE A CA 1
ATOM 961 C C . PHE A 1 122 ? -4.612 2.263 11.983 1.00 98.81 122 PHE A C 1
ATOM 963 O O . PHE A 1 122 ? -5.040 2.036 10.847 1.00 98.81 122 PHE A O 1
ATOM 970 N N . THR A 1 123 ? -3.375 2.706 12.206 1.00 98.62 123 THR A N 1
ATOM 971 C CA . THR A 1 123 ? -2.418 2.949 11.122 1.00 98.62 123 THR A CA 1
ATOM 972 C C . THR A 1 123 ? -1.140 2.155 11.287 1.00 98.62 123 THR A C 1
ATOM 974 O O . THR A 1 123 ? -0.677 1.892 12.395 1.00 98.62 123 THR A O 1
ATOM 977 N N . PHE A 1 124 ? -0.544 1.767 10.167 1.00 98.25 124 PHE A N 1
ATOM 978 C CA . PHE A 1 124 ? 0.747 1.098 10.175 1.00 98.25 124 PHE A CA 1
ATOM 979 C C . PHE A 1 124 ? 1.606 1.546 8.999 1.00 98.25 124 PHE A C 1
ATOM 981 O O . PHE A 1 124 ? 1.100 1.910 7.937 1.00 98.25 124 PHE A O 1
ATOM 988 N N . SER A 1 125 ? 2.920 1.527 9.165 1.00 96.75 125 SER A N 1
ATOM 989 C CA . SER A 1 125 ? 3.828 1.690 8.034 1.00 96.75 125 SER A CA 1
ATOM 990 C C . SER A 1 125 ? 5.006 0.737 8.099 1.00 96.75 125 SER A C 1
ATOM 992 O O . SER A 1 125 ? 5.209 0.048 9.094 1.00 96.75 125 SER A O 1
ATOM 994 N N . THR A 1 126 ? 5.727 0.637 6.985 1.00 94.12 126 THR A N 1
ATOM 995 C CA . THR A 1 126 ? 6.964 -0.142 6.892 1.00 94.12 126 THR A CA 1
ATOM 996 C C . THR A 1 126 ? 8.086 0.713 6.331 1.00 94.12 126 THR A C 1
ATOM 998 O O . THR A 1 126 ? 7.921 1.275 5.243 1.00 94.12 126 THR A O 1
ATOM 1001 N N . PHE A 1 127 ? 9.231 0.761 7.005 1.00 90.12 127 PHE A N 1
ATOM 1002 C CA . PHE A 1 127 ? 10.394 1.544 6.588 1.00 90.12 127 PHE A CA 1
ATOM 1003 C C . PHE A 1 127 ? 11.656 0.682 6.472 1.00 90.12 127 PHE A C 1
ATOM 1005 O O . PHE A 1 127 ? 11.759 -0.350 7.126 1.00 90.12 127 PHE A O 1
ATOM 1012 N N . GLY A 1 128 ? 12.576 1.091 5.592 1.00 84.44 128 GLY A N 1
ATOM 1013 C CA . GLY A 1 128 ? 13.935 0.546 5.500 1.00 84.44 128 GLY A CA 1
ATOM 1014 C C . GLY A 1 128 ? 14.868 1.324 6.427 1.00 84.44 128 GLY A C 1
ATOM 1015 O O . GLY A 1 128 ? 14.595 1.460 7.612 1.00 84.44 128 GLY A O 1
ATOM 1016 N N . SER A 1 129 ? 15.915 1.942 5.881 1.00 75.25 129 SER A N 1
ATOM 1017 C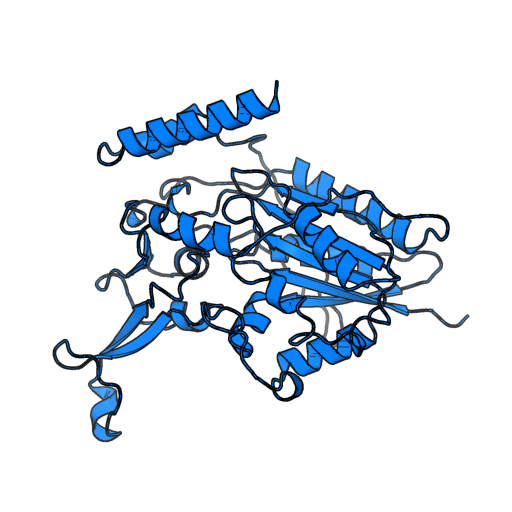 CA . SER A 1 129 ? 16.897 2.687 6.687 1.00 75.25 129 SER A CA 1
ATOM 1018 C C . SER A 1 129 ? 16.308 3.870 7.486 1.00 75.25 129 SER A C 1
ATOM 1020 O O . SER A 1 129 ? 16.755 4.150 8.594 1.00 75.25 129 SER A O 1
ATOM 1022 N N . LEU A 1 130 ? 15.322 4.603 6.949 1.00 71.44 130 LEU A N 1
ATOM 1023 C CA . LEU A 1 130 ? 14.860 5.878 7.527 1.00 71.44 130 LEU A CA 1
ATOM 1024 C C . LEU A 1 130 ? 13.473 5.780 8.183 1.00 71.44 130 LEU A C 1
ATOM 1026 O O . LEU A 1 130 ? 12.459 5.674 7.493 1.00 71.44 130 LEU A O 1
ATOM 1030 N N . HIS A 1 131 ? 13.438 5.887 9.515 1.00 72.25 131 HIS A N 1
ATOM 1031 C CA . HIS A 1 131 ? 12.208 5.998 10.310 1.00 72.25 131 HIS A CA 1
ATOM 1032 C C . HIS A 1 131 ? 11.454 7.309 10.021 1.00 72.25 131 HIS A C 1
ATOM 1034 O O . HIS A 1 131 ? 12.056 8.316 9.636 1.00 72.25 131 HIS A O 1
ATOM 1040 N N . SER A 1 132 ? 10.129 7.329 10.214 1.00 78.00 132 SER A N 1
ATOM 1041 C CA . SER A 1 132 ? 9.306 8.487 9.851 1.00 78.00 132 SER A CA 1
ATOM 1042 C C . SER A 1 132 ? 8.035 8.649 10.689 1.00 78.00 132 SER A C 1
ATOM 1044 O O . SER A 1 132 ? 7.575 7.733 11.361 1.00 78.00 132 SER A O 1
ATOM 1046 N N . LYS A 1 133 ? 7.393 9.817 10.570 1.00 88.38 133 LYS A N 1
ATOM 1047 C CA . LYS A 1 133 ? 6.068 10.092 11.157 1.00 88.38 133 LYS A CA 1
ATOM 1048 C C . LYS A 1 133 ? 4.897 9.676 10.251 1.00 88.38 133 LYS A C 1
ATOM 1050 O O . LYS A 1 133 ? 3.811 10.243 10.357 1.00 88.38 133 LYS A O 1
ATOM 1055 N N . VAL A 1 134 ? 5.089 8.724 9.334 1.00 92.25 134 VAL A N 1
ATOM 1056 C CA . VAL A 1 134 ? 4.054 8.345 8.354 1.00 92.25 134 VAL A CA 1
ATOM 1057 C C . VAL A 1 134 ? 2.781 7.829 9.019 1.00 92.25 134 VAL A C 1
ATOM 1059 O O . VAL A 1 134 ? 1.700 8.269 8.637 1.00 92.25 134 VAL A O 1
ATOM 1062 N N . VAL A 1 135 ? 2.876 7.006 10.068 1.00 95.56 135 VAL A N 1
ATOM 1063 C CA . VAL A 1 135 ? 1.693 6.567 10.832 1.00 95.56 135 VAL A CA 1
ATOM 1064 C C . VAL A 1 135 ? 0.865 7.713 11.421 1.00 95.56 135 VAL A C 1
ATOM 1066 O O . VAL A 1 135 ? -0.361 7.609 11.439 1.00 95.56 135 VAL A O 1
ATOM 1069 N N . ASP A 1 136 ? 1.505 8.803 11.862 1.00 95.25 136 ASP A N 1
ATOM 1070 C CA . ASP A 1 136 ? 0.822 9.994 12.385 1.00 95.25 136 ASP A CA 1
ATOM 1071 C C . ASP A 1 136 ? 0.162 10.797 11.252 1.00 95.25 136 ASP A C 1
ATOM 1073 O O . ASP A 1 136 ? -0.977 11.232 11.396 1.00 95.25 136 ASP A O 1
ATOM 1077 N N . ILE A 1 137 ? 0.835 10.938 10.099 1.00 94.00 137 ILE A N 1
ATOM 1078 C CA . ILE A 1 137 ? 0.264 11.571 8.895 1.00 94.00 137 ILE A CA 1
ATOM 1079 C C . ILE A 1 137 ? -0.995 10.811 8.451 1.00 94.00 137 ILE A C 1
ATOM 1081 O O . ILE A 1 137 ? -2.047 11.417 8.243 1.00 94.00 137 ILE A O 1
ATOM 1085 N N . LEU A 1 138 ? -0.911 9.479 8.350 1.00 95.56 138 LEU A N 1
ATOM 1086 C CA . LEU A 1 138 ? -2.053 8.624 8.023 1.00 95.56 138 LEU A CA 1
ATOM 1087 C C . LEU A 1 138 ? -3.188 8.794 9.043 1.00 95.56 138 LEU A C 1
ATOM 1089 O O . LEU A 1 138 ? -4.338 8.977 8.648 1.00 95.56 138 LEU A O 1
ATOM 1093 N N . ALA A 1 139 ? -2.869 8.769 10.342 1.00 96.75 139 ALA A N 1
ATOM 1094 C CA . ALA A 1 139 ? -3.863 8.872 11.408 1.00 96.75 139 ALA A CA 1
ATOM 1095 C C . ALA A 1 139 ? -4.576 10.230 11.389 1.00 96.75 139 ALA A C 1
ATOM 1097 O O . ALA A 1 139 ? -5.798 10.276 11.530 1.00 96.75 139 ALA A O 1
ATOM 1098 N N . TRP A 1 140 ? -3.837 11.315 11.132 1.00 94.94 140 TRP A N 1
ATOM 1099 C CA . TRP A 1 140 ? -4.382 12.664 11.004 1.00 94.94 140 TRP A CA 1
ATOM 1100 C C . TRP A 1 140 ? -5.331 12.802 9.809 1.00 94.94 140 TRP A C 1
ATOM 1102 O O . TRP A 1 140 ? -6.449 13.290 9.985 1.00 94.94 140 TRP A O 1
ATOM 1112 N N . HIS A 1 141 ? -4.930 12.332 8.620 1.00 93.81 141 HIS A N 1
ATOM 1113 C CA . HIS A 1 141 ? -5.780 12.367 7.423 1.00 93.81 141 HIS A CA 1
ATOM 1114 C C . HIS A 1 141 ? -7.036 11.494 7.567 1.00 93.81 141 HIS A C 1
ATOM 1116 O O . HIS A 1 141 ? -8.115 11.910 7.148 1.00 93.81 141 HIS A O 1
ATOM 1122 N N . LEU A 1 142 ? -6.922 10.315 8.190 1.00 95.88 142 LEU A N 1
ATOM 1123 C CA . LEU A 1 142 ? -8.074 9.463 8.493 1.00 95.88 142 LEU A CA 1
ATOM 1124 C C . LEU A 1 142 ? -9.012 10.132 9.500 1.00 95.88 142 LEU A C 1
ATOM 1126 O O . LEU A 1 142 ? -10.212 10.151 9.258 1.00 95.88 142 LEU A O 1
ATOM 1130 N N . ASN A 1 143 ? -8.495 10.768 10.557 1.00 95.69 143 ASN A N 1
ATOM 1131 C CA . ASN A 1 143 ? -9.316 11.487 11.538 1.00 95.69 143 ASN A CA 1
ATOM 1132 C C . ASN A 1 143 ? -10.176 12.592 10.899 1.00 95.69 143 ASN A C 1
ATOM 1134 O O . ASN A 1 143 ? -11.273 12.855 11.377 1.00 95.69 143 ASN A O 1
ATOM 1138 N N . GLN A 1 144 ? -9.709 13.244 9.824 1.00 93.25 144 GLN A N 1
ATOM 1139 C CA . GLN A 1 144 ? -10.516 14.263 9.130 1.00 93.25 144 GLN A CA 1
ATOM 1140 C C . GLN A 1 144 ? -11.731 13.659 8.402 1.00 93.25 144 GLN A C 1
ATOM 1142 O O . GLN A 1 144 ? -12.698 14.362 8.132 1.00 93.25 144 GLN A O 1
ATOM 1147 N N . ARG A 1 145 ? -11.683 12.364 8.062 1.00 95.31 145 ARG A N 1
ATOM 1148 C CA . ARG A 1 145 ? -12.759 11.637 7.367 1.00 95.31 145 ARG A CA 1
ATOM 1149 C C . ARG A 1 145 ? -13.585 10.754 8.305 1.00 95.31 145 ARG A C 1
ATOM 1151 O O . ARG A 1 145 ? -14.767 10.542 8.065 1.00 95.31 145 ARG A O 1
ATOM 1158 N N . LEU A 1 146 ? -12.995 10.243 9.380 1.00 96.44 146 LEU A N 1
ATOM 1159 C CA . LEU A 1 146 ? -13.610 9.304 10.320 1.00 96.44 146 LEU A CA 1
ATOM 1160 C C . LEU A 1 146 ? -14.098 10.027 11.586 1.00 96.44 146 LEU A C 1
ATOM 1162 O O . LEU A 1 146 ? -13.674 9.714 12.693 1.00 96.44 146 LEU A O 1
ATOM 1166 N N . ILE A 1 147 ? -14.991 11.005 11.399 1.00 87.56 147 ILE A N 1
ATOM 1167 C CA . ILE A 1 147 ? -15.401 12.018 12.396 1.00 87.56 147 ILE A CA 1
ATOM 1168 C C . ILE A 1 147 ? -15.765 11.427 13.776 1.00 87.56 147 ILE A C 1
ATOM 1170 O O . ILE A 1 147 ? -15.461 12.035 14.796 1.00 87.56 147 ILE A O 1
ATOM 1174 N N . ASN A 1 148 ? -16.378 10.237 13.807 1.00 88.75 148 ASN A N 1
ATOM 1175 C CA . ASN A 1 148 ? -16.866 9.574 15.024 1.00 88.75 148 ASN A CA 1
ATOM 1176 C C . ASN A 1 148 ? -16.132 8.251 15.338 1.00 88.75 148 ASN A C 1
ATOM 1178 O O . ASN A 1 148 ? -16.709 7.382 15.993 1.00 88.75 148 ASN A O 1
ATOM 1182 N N . ALA A 1 149 ? -14.913 8.048 14.825 1.00 97.31 149 ALA A N 1
ATOM 1183 C CA . ALA A 1 149 ? -14.151 6.819 15.045 1.00 97.31 149 ALA A CA 1
ATOM 1184 C C . ALA A 1 149 ? -12.995 7.016 16.036 1.00 97.31 149 ALA A C 1
ATOM 1186 O O . ALA A 1 149 ? -12.246 7.988 15.962 1.00 97.31 149 ALA A O 1
ATOM 1187 N N . THR A 1 150 ? -12.793 6.041 16.917 1.00 98.19 150 THR A N 1
ATOM 1188 C CA . THR A 1 150 ? -11.684 6.016 17.873 1.00 98.19 150 THR A CA 1
ATOM 1189 C C . THR A 1 150 ? -10.404 5.516 17.206 1.00 98.19 150 THR A C 1
ATOM 1191 O O . THR A 1 150 ? -10.370 4.427 16.627 1.00 98.19 150 THR A O 1
ATOM 1194 N N . PHE A 1 151 ? -9.312 6.269 17.334 1.00 98.44 151 PHE A N 1
ATOM 1195 C CA . PHE A 1 151 ? -7.995 5.800 16.911 1.00 98.44 151 PHE A CA 1
ATOM 1196 C C . PHE A 1 151 ? -7.436 4.776 17.909 1.00 98.44 151 PHE A C 1
ATOM 1198 O O . PHE A 1 151 ? -7.041 5.134 19.020 1.00 98.44 151 PHE A O 1
ATOM 1205 N N . ILE A 1 152 ? -7.381 3.498 17.527 1.00 98.38 152 ILE A N 1
ATOM 1206 C CA . ILE A 1 152 ? -6.960 2.401 18.417 1.00 98.38 152 ILE A CA 1
ATOM 1207 C C . ILE A 1 152 ? -5.451 2.124 18.404 1.00 98.38 152 ILE A C 1
ATOM 1209 O O . ILE A 1 152 ? -4.973 1.348 19.232 1.00 98.38 152 ILE A O 1
ATOM 1213 N N . GLY A 1 153 ? -4.677 2.815 17.561 1.00 97.94 153 GLY A N 1
ATOM 1214 C CA . GLY A 1 153 ? -3.222 2.944 17.697 1.00 97.94 153 GLY A CA 1
ATOM 1215 C C . GLY A 1 153 ? -2.426 2.855 16.396 1.00 97.94 153 GLY A C 1
ATOM 1216 O O . GLY A 1 153 ? -2.983 2.701 15.309 1.00 97.94 153 GLY A O 1
ATOM 1217 N N . LYS A 1 154 ? -1.095 2.929 16.534 1.00 97.69 154 LYS A N 1
ATOM 1218 C CA . LYS A 1 154 ? -0.137 2.763 15.425 1.00 97.69 154 LYS A CA 1
ATOM 1219 C C . LYS A 1 154 ? 1.039 1.816 15.676 1.00 97.69 154 LYS A C 1
ATOM 1221 O O . LYS A 1 154 ? 1.399 1.572 16.832 1.00 97.69 154 LYS A O 1
ATOM 1226 N N . ILE A 1 155 ? 1.668 1.386 14.576 1.00 96.25 155 ILE A N 1
ATOM 1227 C CA . ILE A 1 155 ? 3.004 0.765 14.511 1.00 96.25 155 ILE A CA 1
ATOM 1228 C C . ILE A 1 155 ? 3.756 1.189 13.229 1.00 96.25 155 ILE A C 1
ATOM 1230 O O . ILE A 1 155 ? 3.237 1.038 12.128 1.00 96.25 155 ILE A O 1
ATOM 1234 N N . ASP A 1 156 ? 4.984 1.706 13.341 1.00 93.56 156 ASP A N 1
ATOM 1235 C CA . ASP A 1 156 ? 5.880 1.906 12.184 1.00 93.56 156 ASP A CA 1
ATOM 1236 C C . ASP A 1 156 ? 6.978 0.838 12.219 1.00 93.56 156 ASP A C 1
ATOM 1238 O O . ASP A 1 156 ? 7.816 0.846 13.121 1.00 93.56 156 ASP A O 1
ATOM 1242 N N . PHE A 1 157 ? 6.918 -0.129 11.307 1.00 91.69 157 PHE A N 1
ATOM 1243 C CA . PHE A 1 157 ? 7.657 -1.391 11.351 1.00 91.69 157 PHE A CA 1
ATOM 1244 C C . PHE A 1 157 ? 8.950 -1.339 10.520 1.00 91.69 157 PHE A C 1
ATOM 1246 O O . PHE A 1 157 ? 8.923 -1.057 9.319 1.00 91.69 157 PHE A O 1
ATOM 1253 N N . HIS A 1 158 ? 10.085 -1.657 11.141 1.00 89.38 158 HIS A N 1
ATOM 1254 C CA . HIS A 1 158 ? 11.387 -1.690 10.476 1.00 89.38 158 HIS A CA 1
ATOM 1255 C C . HIS A 1 158 ? 11.569 -2.985 9.676 1.00 89.38 158 HIS A C 1
ATOM 1257 O O . HIS A 1 158 ? 11.452 -4.092 10.195 1.00 89.38 158 HIS A O 1
ATOM 1263 N N . CYS A 1 159 ? 11.879 -2.841 8.395 1.00 85.94 159 CYS A N 1
ATOM 1264 C CA . CYS A 1 159 ? 12.101 -3.924 7.447 1.00 85.94 159 CYS A CA 1
ATOM 1265 C C . CYS A 1 159 ? 13.524 -3.853 6.871 1.00 85.94 159 CYS A C 1
ATOM 1267 O O . CYS A 1 159 ? 14.137 -2.787 6.913 1.00 85.94 159 CYS A O 1
ATOM 1269 N N . PRO A 1 160 ? 14.007 -4.925 6.215 1.00 82.75 160 PRO A N 1
ATOM 1270 C CA . PRO A 1 160 ? 15.157 -4.848 5.318 1.00 82.75 160 PRO A CA 1
ATOM 1271 C C . PRO A 1 160 ? 15.039 -3.704 4.320 1.00 82.75 160 PRO A C 1
ATOM 1273 O O . PRO A 1 160 ? 13.931 -3.363 3.869 1.00 82.75 160 PRO A O 1
ATOM 1276 N N . GLU A 1 161 ? 16.188 -3.172 3.914 1.00 81.50 161 GLU A N 1
ATOM 1277 C CA . GLU A 1 161 ? 16.224 -2.161 2.875 1.00 81.50 161 GLU A CA 1
ATOM 1278 C C . GLU A 1 161 ? 15.707 -2.751 1.555 1.00 81.50 161 GLU A C 1
ATOM 1280 O O . GLU A 1 161 ? 15.966 -3.902 1.203 1.00 81.50 161 GLU A O 1
ATOM 1285 N N . ASN A 1 162 ? 14.915 -1.965 0.830 1.00 81.88 162 ASN A N 1
ATOM 1286 C CA . ASN A 1 162 ? 14.311 -2.374 -0.438 1.00 81.88 162 ASN A CA 1
ATOM 1287 C C . ASN A 1 162 ? 14.385 -1.298 -1.533 1.00 81.88 162 ASN A C 1
ATOM 1289 O O . ASN A 1 162 ? 13.951 -1.533 -2.670 1.00 81.88 162 ASN A O 1
ATOM 1293 N N . PHE A 1 163 ? 14.967 -0.143 -1.200 1.00 84.62 163 PHE A N 1
ATOM 1294 C CA . PHE A 1 163 ? 15.320 0.919 -2.124 1.00 84.62 163 PHE A CA 1
ATOM 1295 C C . PHE A 1 163 ? 16.590 0.535 -2.922 1.00 84.62 163 PHE A C 1
ATOM 1297 O O . PHE A 1 163 ? 17.663 0.412 -2.329 1.00 84.62 163 PHE A O 1
ATOM 1304 N N . PRO A 1 164 ? 16.511 0.348 -4.259 1.00 85.88 164 PRO A N 1
ATOM 1305 C CA . PRO A 1 164 ? 17.567 -0.310 -5.037 1.00 85.88 164 PRO A CA 1
ATOM 1306 C C . PRO A 1 164 ? 18.985 0.269 -4.928 1.00 85.88 164 PRO A C 1
ATOM 1308 O O . PRO A 1 164 ? 19.927 -0.519 -4.880 1.00 85.88 164 PRO A O 1
ATOM 1311 N N . PRO A 1 165 ? 19.186 1.594 -4.823 1.00 81.12 165 PRO A N 1
ATOM 1312 C CA . PRO A 1 165 ? 20.516 2.161 -4.606 1.00 81.12 165 PRO A CA 1
ATOM 1313 C C . PRO A 1 165 ? 21.179 1.829 -3.261 1.00 81.12 165 PRO A C 1
ATOM 1315 O O . PRO A 1 165 ? 22.403 1.882 -3.170 1.00 81.12 165 PRO A O 1
ATOM 1318 N N . LEU A 1 166 ? 20.403 1.479 -2.227 1.00 78.12 166 LEU A N 1
ATOM 1319 C CA . LEU A 1 166 ? 20.910 1.094 -0.899 1.00 78.12 166 LEU A CA 1
ATOM 1320 C C . LEU A 1 166 ? 20.895 -0.426 -0.653 1.00 78.12 166 LEU A C 1
ATOM 1322 O O . LEU A 1 166 ? 21.394 -0.888 0.382 1.00 78.12 166 LEU A O 1
ATOM 1326 N N . LEU A 1 167 ? 20.365 -1.203 -1.607 1.00 77.81 167 LEU A N 1
ATOM 1327 C CA . LEU A 1 167 ? 20.383 -2.661 -1.544 1.00 77.81 167 LEU A CA 1
ATOM 1328 C C . LEU A 1 167 ? 21.822 -3.199 -1.449 1.00 77.81 167 LEU A C 1
ATOM 1330 O O . LEU A 1 167 ? 22.770 -2.594 -1.973 1.00 77.81 167 LEU A O 1
ATOM 1334 N N . PRO A 1 168 ? 22.007 -4.348 -0.782 1.00 72.44 168 PRO A N 1
ATOM 1335 C CA . PRO A 1 168 ? 23.301 -5.004 -0.741 1.00 72.44 168 PRO A CA 1
ATOM 1336 C C . PRO A 1 168 ? 23.688 -5.527 -2.136 1.00 72.44 168 PRO A C 1
ATOM 1338 O O . PRO A 1 168 ? 22.836 -5.665 -3.029 1.00 72.44 168 PRO A O 1
ATOM 1341 N N . PHE A 1 169 ? 24.979 -5.793 -2.342 1.00 67.38 169 PHE A N 1
ATOM 1342 C CA . PHE A 1 169 ? 25.472 -6.328 -3.616 1.00 67.38 169 PHE A CA 1
ATOM 1343 C C . PHE A 1 169 ? 24.911 -7.735 -3.882 1.00 67.38 169 PHE A C 1
ATOM 1345 O O . PHE A 1 169 ? 24.434 -8.419 -2.974 1.00 67.38 169 PHE A O 1
ATOM 1352 N N . MET A 1 170 ? 24.933 -8.188 -5.137 1.00 68.94 170 MET A N 1
ATOM 1353 C CA . MET A 1 170 ? 24.525 -9.563 -5.450 1.00 68.94 170 MET A CA 1
ATOM 1354 C C . MET A 1 170 ? 25.373 -10.582 -4.666 1.00 68.94 170 MET A C 1
ATOM 1356 O O . MET A 1 170 ? 26.599 -10.526 -4.693 1.00 68.94 170 MET A O 1
ATOM 1360 N N . GLY A 1 171 ? 24.706 -11.501 -3.957 1.00 59.78 171 GLY A N 1
ATOM 1361 C CA . GLY A 1 171 ? 25.325 -12.498 -3.067 1.00 59.78 171 GLY A CA 1
ATOM 1362 C C . GLY A 1 171 ? 25.215 -12.172 -1.569 1.00 59.78 171 GLY A C 1
ATOM 1363 O O . GLY A 1 171 ? 25.198 -13.085 -0.746 1.00 59.78 171 GLY A O 1
ATOM 1364 N N . GLU A 1 172 ? 25.058 -10.900 -1.204 1.00 59.06 172 GLU A N 1
ATOM 1365 C CA . GLU A 1 172 ? 24.795 -10.466 0.174 1.00 59.06 172 GLU A CA 1
ATOM 1366 C C . GLU A 1 172 ? 23.292 -10.588 0.527 1.00 59.06 172 GLU A C 1
ATOM 1368 O O . GLU A 1 172 ? 22.424 -10.583 -0.350 1.00 59.06 172 GLU A O 1
ATOM 1373 N N . LYS A 1 173 ? 22.960 -10.698 1.824 1.00 60.62 173 LYS A N 1
ATOM 1374 C CA . LYS A 1 173 ? 21.575 -10.825 2.325 1.00 60.62 173 LYS A CA 1
ATOM 1375 C C . LYS A 1 173 ? 21.212 -9.674 3.262 1.00 60.62 173 LYS A C 1
ATOM 1377 O O . LYS A 1 173 ? 22.019 -9.290 4.102 1.00 60.62 173 LYS A O 1
ATOM 1382 N N . ASP A 1 174 ? 19.972 -9.201 3.162 1.00 64.12 174 ASP A N 1
ATOM 1383 C CA . ASP A 1 174 ? 19.339 -8.281 4.116 1.00 64.12 174 ASP A CA 1
ATOM 1384 C C . ASP A 1 174 ? 18.158 -9.009 4.795 1.00 64.12 174 ASP A C 1
ATOM 1386 O O . ASP A 1 174 ? 17.441 -9.765 4.129 1.00 64.12 174 ASP A O 1
ATOM 1390 N N . LYS A 1 175 ? 18.004 -8.880 6.119 1.00 68.69 175 LYS A N 1
ATOM 1391 C CA . LYS A 1 175 ? 17.186 -9.781 6.962 1.00 68.69 175 LYS A CA 1
ATOM 1392 C C . LYS A 1 175 ? 16.260 -9.022 7.915 1.00 68.69 175 LYS A C 1
ATOM 1394 O O . LYS A 1 175 ? 16.606 -7.966 8.429 1.00 68.69 175 LYS A O 1
ATOM 1399 N N . TRP A 1 176 ? 15.088 -9.597 8.179 1.00 71.75 176 TRP A N 1
ATOM 1400 C CA . TRP A 1 176 ? 14.130 -9.071 9.157 1.00 71.75 176 TRP A CA 1
ATOM 1401 C C . TRP A 1 176 ? 14.650 -9.274 10.587 1.00 71.75 176 TRP A C 1
ATOM 1403 O O . TRP A 1 176 ? 15.192 -10.336 10.889 1.00 71.75 176 TRP A O 1
ATOM 1413 N N . SER A 1 177 ? 14.450 -8.286 11.468 1.00 75.38 177 SER A N 1
ATOM 1414 C CA . SER A 1 177 ? 14.729 -8.432 12.905 1.00 75.38 177 SER A CA 1
ATOM 1415 C C . SER A 1 177 ? 13.567 -9.135 13.611 1.00 75.38 177 SER A C 1
ATOM 1417 O O . SER A 1 177 ? 12.405 -8.755 13.453 1.00 75.38 177 SER A O 1
ATOM 1419 N N . LYS A 1 178 ? 13.877 -10.134 14.444 1.00 75.12 178 LYS A N 1
ATOM 1420 C CA . LYS A 1 178 ? 12.887 -10.813 15.303 1.00 75.12 178 LYS A CA 1
ATOM 1421 C C . LYS A 1 178 ? 12.245 -9.875 16.322 1.00 75.12 178 LYS A C 1
ATOM 1423 O O . LYS A 1 178 ? 11.077 -10.058 16.656 1.00 75.12 178 LYS A O 1
ATOM 1428 N N . ASN A 1 179 ? 12.973 -8.852 16.772 1.00 81.00 179 ASN A N 1
ATOM 1429 C CA . ASN A 1 179 ? 12.465 -7.873 17.734 1.00 81.00 179 ASN A CA 1
ATOM 1430 C C . ASN A 1 179 ? 11.259 -7.110 17.163 1.00 81.00 179 ASN A C 1
ATOM 1432 O O . ASN A 1 179 ? 10.295 -6.845 17.879 1.00 81.00 179 ASN A O 1
ATOM 1436 N N . GLU A 1 180 ? 11.253 -6.842 15.854 1.00 84.44 180 GLU A N 1
ATOM 1437 C CA . GLU A 1 180 ? 10.110 -6.223 15.178 1.00 84.44 180 GLU A CA 1
ATOM 1438 C C . GLU A 1 180 ? 8.896 -7.166 15.099 1.00 84.44 180 GLU A C 1
ATOM 1440 O O . GLU A 1 180 ? 7.773 -6.710 15.301 1.00 84.44 180 GLU A O 1
ATOM 1445 N N . ILE A 1 181 ? 9.093 -8.478 14.901 1.00 84.75 181 ILE A N 1
ATOM 1446 C CA . ILE A 1 181 ? 8.006 -9.481 14.927 1.00 84.75 181 ILE A CA 1
ATOM 1447 C C . ILE A 1 181 ? 7.359 -9.565 16.320 1.00 84.75 181 ILE A C 1
ATOM 1449 O O . ILE A 1 181 ? 6.131 -9.578 16.439 1.00 84.75 181 ILE A O 1
ATOM 1453 N N . VAL A 1 182 ? 8.166 -9.539 17.387 1.00 85.31 182 VAL A N 1
ATOM 1454 C CA . VAL A 1 182 ? 7.657 -9.452 18.769 1.00 85.31 182 VAL A CA 1
ATOM 1455 C C . VAL A 1 182 ? 6.865 -8.156 18.968 1.00 85.31 182 VAL A C 1
ATOM 1457 O O . VAL A 1 182 ? 5.763 -8.181 19.516 1.00 85.31 182 VAL A O 1
ATOM 1460 N N . ARG A 1 183 ? 7.375 -7.024 18.470 1.00 92.62 183 ARG A N 1
ATOM 1461 C CA . ARG A 1 183 ? 6.706 -5.719 18.586 1.00 92.62 183 ARG A CA 1
ATOM 1462 C C . ARG A 1 183 ? 5.397 -5.637 17.788 1.00 92.62 183 ARG A C 1
ATOM 1464 O O . ARG A 1 183 ? 4.473 -4.943 18.208 1.00 92.62 183 ARG A O 1
ATOM 1471 N N . LEU A 1 184 ? 5.296 -6.350 16.665 1.00 91.62 184 LEU A N 1
ATOM 1472 C CA . LEU A 1 184 ? 4.058 -6.518 15.899 1.00 91.62 184 LEU A CA 1
ATOM 1473 C C . LEU A 1 184 ? 3.024 -7.339 16.678 1.00 91.62 184 LEU A C 1
ATOM 1475 O O . LEU A 1 184 ? 1.901 -6.876 16.854 1.00 91.62 184 LEU A O 1
ATOM 1479 N N . SER A 1 185 ? 3.442 -8.467 17.255 1.00 91.94 185 SER A N 1
ATOM 1480 C CA . SER A 1 185 ? 2.586 -9.311 18.104 1.00 91.94 185 SER A CA 1
ATOM 1481 C C . SER A 1 185 ? 2.037 -8.531 19.314 1.00 91.94 185 SER A C 1
ATOM 1483 O O . SER A 1 185 ? 0.855 -8.602 19.648 1.00 91.94 185 SER A O 1
ATOM 1485 N N . GLN A 1 186 ? 2.880 -7.703 19.945 1.00 95.81 186 GLN A N 1
ATOM 1486 C CA . GLN A 1 186 ? 2.471 -6.782 21.015 1.00 95.81 186 GLN A CA 1
ATOM 1487 C C . GLN A 1 186 ? 1.484 -5.709 20.524 1.00 95.81 186 GLN A C 1
ATOM 1489 O O . GLN A 1 186 ? 0.554 -5.342 21.245 1.00 95.81 186 GLN A O 1
ATOM 1494 N N . PHE A 1 187 ? 1.670 -5.185 19.309 1.00 97.56 187 PHE A N 1
ATOM 1495 C CA . PHE A 1 187 ? 0.746 -4.223 18.709 1.00 97.56 187 PHE A CA 1
ATOM 1496 C C . PHE A 1 187 ? -0.627 -4.846 18.424 1.00 97.56 187 PHE A C 1
ATOM 1498 O O . PHE A 1 187 ? -1.641 -4.208 18.699 1.00 97.56 187 PHE A O 1
ATOM 1505 N N . GLU A 1 188 ? -0.667 -6.087 17.946 1.00 96.88 188 GLU A N 1
ATOM 1506 C CA . GLU A 1 188 ? -1.900 -6.837 17.686 1.00 96.88 188 GLU A CA 1
ATOM 1507 C C . GLU A 1 188 ? -2.689 -7.078 18.969 1.00 96.88 188 GLU A C 1
ATOM 1509 O O . GLU A 1 188 ? -3.846 -6.669 19.064 1.00 96.88 188 GLU A O 1
ATOM 1514 N N . GLN A 1 189 ? -2.040 -7.604 20.011 1.00 96.50 189 GLN A N 1
ATOM 1515 C CA . GLN A 1 189 ? -2.645 -7.745 21.340 1.00 96.50 189 GLN A CA 1
ATOM 1516 C C . GLN A 1 189 ? -3.159 -6.396 21.884 1.00 96.50 189 GLN A C 1
ATOM 1518 O O . GLN A 1 189 ? -4.257 -6.323 22.444 1.00 96.50 189 GLN A O 1
ATOM 1523 N N . LYS A 1 190 ? -2.408 -5.303 21.668 1.00 97.44 190 LYS A N 1
ATOM 1524 C CA . LYS A 1 190 ? -2.806 -3.938 22.052 1.00 97.44 190 LYS A CA 1
ATOM 1525 C C . LYS A 1 190 ? -4.077 -3.479 21.328 1.00 97.44 190 LYS A C 1
ATOM 1527 O O . LYS A 1 190 ? -4.954 -2.918 21.985 1.00 97.44 190 LYS A O 1
ATOM 1532 N N . ILE A 1 191 ? -4.192 -3.675 20.009 1.00 97.69 191 ILE A N 1
ATOM 1533 C CA . ILE A 1 191 ? -5.393 -3.255 19.266 1.00 97.69 191 ILE A CA 1
ATOM 1534 C C . ILE A 1 191 ? -6.588 -4.172 19.536 1.00 97.69 191 ILE A C 1
ATOM 1536 O O . ILE A 1 191 ? -7.681 -3.649 19.715 1.00 97.69 191 ILE A O 1
ATOM 1540 N N . ILE A 1 192 ? -6.389 -5.488 19.676 1.00 96.56 192 ILE A N 1
ATOM 1541 C CA . ILE A 1 192 ? -7.444 -6.447 20.046 1.00 96.56 192 ILE A CA 1
ATOM 1542 C C . ILE A 1 192 ? -8.063 -6.045 21.386 1.00 96.56 192 ILE A C 1
ATOM 1544 O O . ILE A 1 192 ? -9.276 -5.870 21.471 1.00 96.56 192 ILE A O 1
ATOM 1548 N N . LYS A 1 193 ? -7.242 -5.783 22.415 1.00 95.81 193 LYS A N 1
ATOM 1549 C CA . LYS A 1 193 ? -7.742 -5.301 23.713 1.00 95.81 193 LYS A CA 1
ATOM 1550 C C . LYS A 1 193 ? -8.575 -4.020 23.568 1.00 95.81 193 LYS A C 1
ATOM 1552 O O . LYS A 1 193 ? -9.648 -3.920 24.150 1.00 95.81 193 LYS A O 1
ATOM 1557 N N . ARG A 1 194 ? -8.105 -3.056 22.769 1.00 96.81 194 ARG A N 1
ATOM 1558 C CA . ARG A 1 194 ? -8.771 -1.757 22.555 1.00 96.81 194 ARG A CA 1
ATOM 1559 C C . ARG A 1 194 ? -10.011 -1.811 21.665 1.00 96.81 194 ARG A C 1
ATOM 1561 O O . ARG A 1 194 ? -10.801 -0.877 21.706 1.00 96.81 194 ARG A O 1
ATOM 1568 N N . ILE A 1 195 ? -10.186 -2.864 20.867 1.00 95.75 195 ILE A N 1
ATOM 1569 C CA . ILE A 1 195 ? -11.411 -3.085 20.087 1.00 95.75 195 ILE A CA 1
ATOM 1570 C C . ILE A 1 195 ? -12.592 -3.362 21.023 1.00 95.75 195 ILE A C 1
ATOM 1572 O O . ILE A 1 195 ? -13.689 -2.853 20.792 1.00 95.75 195 ILE A O 1
ATOM 1576 N N . TYR A 1 196 ? -12.354 -4.118 22.097 1.00 93.62 196 TYR A N 1
ATOM 1577 C CA . TYR A 1 196 ? -13.384 -4.537 23.052 1.00 93.62 196 TYR A CA 1
ATOM 1578 C C . TYR A 1 196 ? -13.503 -3.638 24.297 1.00 93.62 196 TYR A C 1
ATOM 1580 O O . TYR A 1 196 ? -14.511 -3.707 24.999 1.00 93.62 196 TYR A O 1
ATOM 1588 N N . ASP A 1 197 ? -12.516 -2.777 24.552 1.00 93.88 197 ASP A N 1
ATOM 1589 C CA . ASP A 1 197 ? -12.511 -1.787 25.635 1.00 93.88 197 ASP A CA 1
ATOM 1590 C C . ASP A 1 197 ? -13.446 -0.600 25.318 1.00 93.88 197 ASP A C 1
ATOM 1592 O O . ASP A 1 197 ? -13.148 0.243 24.469 1.00 93.88 197 ASP A O 1
ATOM 1596 N N . GLN A 1 198 ? -14.591 -0.537 26.007 1.00 90.06 198 GLN A N 1
ATOM 1597 C CA . GLN A 1 198 ? -15.594 0.527 25.841 1.00 90.06 198 GLN A CA 1
ATOM 1598 C C . GLN A 1 198 ? -15.153 1.870 26.447 1.00 90.06 198 GLN A C 1
ATOM 1600 O O . GLN A 1 198 ? -15.649 2.930 26.053 1.00 90.06 198 GLN A O 1
ATOM 1605 N N . ASP A 1 199 ? -14.207 1.847 27.387 1.00 95.00 199 ASP A N 1
ATOM 1606 C CA . ASP A 1 199 ? -13.709 3.039 28.063 1.00 95.00 199 ASP A CA 1
ATOM 1607 C C . ASP A 1 199 ? -12.515 3.675 27.352 1.00 95.00 199 ASP A C 1
ATOM 1609 O O . ASP A 1 199 ? -12.212 4.848 27.590 1.00 95.00 199 ASP A O 1
ATOM 1613 N N . PHE A 1 200 ? -11.885 2.963 26.419 1.00 96.81 200 PHE A N 1
ATOM 1614 C CA . PHE A 1 200 ? -10.743 3.451 25.662 1.00 96.81 200 PHE A CA 1
ATOM 1615 C C . PHE A 1 200 ? -11.066 4.689 24.800 1.00 96.81 200 PHE A C 1
ATOM 1617 O O . PHE A 1 200 ? -11.678 4.610 23.735 1.00 96.81 200 PHE A O 1
ATOM 1624 N N . LYS A 1 201 ? -10.575 5.861 25.228 1.00 94.94 201 LYS A N 1
ATOM 1625 C CA . LYS A 1 201 ? -10.837 7.163 24.577 1.00 94.94 201 LYS A CA 1
ATOM 1626 C C . LYS A 1 201 ? -9.936 7.489 23.367 1.00 94.94 201 LYS A C 1
ATOM 1628 O O . LYS A 1 201 ? -10.019 8.594 22.840 1.00 94.94 201 LYS A O 1
ATOM 1633 N N . GLY A 1 202 ? -9.084 6.560 22.922 1.00 96.50 202 GLY A N 1
ATOM 1634 C CA . GLY A 1 202 ? -8.178 6.743 21.776 1.00 96.50 202 GLY A CA 1
ATOM 1635 C C . GLY A 1 202 ? -6.692 6.885 22.136 1.00 96.50 202 GLY A C 1
ATOM 1636 O O . GLY A 1 202 ? -6.324 7.384 23.198 1.00 96.50 202 GLY A O 1
ATOM 1637 N N . GLU A 1 203 ? -5.807 6.447 21.233 1.00 97.06 203 GLU A N 1
ATOM 1638 C CA . GLU A 1 203 ? -4.365 6.729 21.301 1.00 97.06 203 GLU A CA 1
ATOM 1639 C C . GLU A 1 203 ? -4.086 8.140 20.743 1.00 97.06 203 GLU A C 1
ATOM 1641 O O . GLU A 1 203 ? -4.812 8.641 19.886 1.00 97.06 203 GLU A O 1
ATOM 1646 N N . LYS A 1 204 ? -3.016 8.805 21.196 1.00 96.12 204 LYS A N 1
ATOM 1647 C CA . LYS A 1 204 ? -2.610 10.108 20.642 1.00 96.12 204 LYS A CA 1
ATOM 1648 C C . LYS A 1 204 ? -1.740 9.939 19.388 1.00 96.12 204 LYS A C 1
ATOM 1650 O O . LYS A 1 204 ? -0.833 9.101 19.335 1.00 96.12 204 LYS A O 1
ATOM 1655 N N . PHE A 1 205 ? -1.951 10.799 18.397 1.00 94.62 205 PHE A N 1
ATOM 1656 C CA . PHE A 1 205 ? -1.098 10.937 17.214 1.00 94.62 205 PHE A CA 1
ATOM 1657 C C . PHE A 1 205 ? -0.712 12.401 16.993 1.00 94.62 205 PHE A C 1
ATOM 1659 O O . PHE A 1 205 ? -1.399 13.313 17.455 1.00 94.62 205 PHE A O 1
ATOM 1666 N N . ALA A 1 206 ? 0.422 12.630 16.334 1.00 91.38 206 ALA A N 1
ATOM 1667 C CA . ALA A 1 206 ? 0.881 13.983 16.039 1.00 91.38 206 ALA A CA 1
ATOM 1668 C C . ALA A 1 206 ? 0.089 14.586 14.869 1.00 91.38 206 ALA A C 1
ATOM 1670 O O . ALA A 1 206 ? -0.118 13.935 13.846 1.00 91.38 206 ALA A O 1
ATOM 1671 N N . THR A 1 207 ? -0.299 15.856 14.977 1.00 82.56 207 THR A N 1
ATOM 1672 C CA . THR A 1 207 ? -0.807 16.613 13.830 1.00 82.56 207 THR A CA 1
ATOM 1673 C C . THR A 1 207 ? 0.349 16.901 12.874 1.00 82.56 207 THR A C 1
ATOM 1675 O O . THR A 1 207 ? 1.346 17.518 13.244 1.00 82.56 207 THR A O 1
ATOM 1678 N N . ASN A 1 208 ? 0.242 16.436 11.629 1.00 70.06 208 ASN A N 1
ATOM 1679 C CA . ASN A 1 208 ? 1.253 16.695 10.611 1.00 70.06 208 ASN A CA 1
ATOM 1680 C C . ASN A 1 208 ? 0.573 16.956 9.263 1.00 70.06 208 ASN A C 1
ATOM 1682 O O . ASN A 1 208 ? 0.043 16.037 8.639 1.00 70.06 208 ASN A O 1
ATOM 1686 N N . LYS A 1 209 ? 0.568 18.225 8.836 1.00 64.75 209 LYS A N 1
ATOM 1687 C CA . LYS A 1 209 ? 0.034 18.631 7.533 1.00 64.75 209 LYS A CA 1
ATOM 1688 C C . LYS A 1 209 ? 1.020 18.224 6.445 1.00 64.75 209 LYS A C 1
ATOM 1690 O O . LYS A 1 209 ? 2.033 18.884 6.232 1.00 64.75 209 LYS A O 1
ATOM 1695 N N . TYR A 1 210 ? 0.694 17.148 5.748 1.00 68.88 210 TYR A N 1
ATOM 1696 C CA . TYR A 1 210 ? 1.448 16.674 4.601 1.00 68.88 210 TYR A CA 1
ATOM 1697 C C . TYR A 1 210 ? 0.896 17.275 3.291 1.00 68.88 210 TYR A C 1
ATOM 1699 O O . TYR A 1 210 ? -0.317 17.277 3.078 1.00 68.88 210 TYR A O 1
ATOM 1707 N N . SER A 1 211 ? 1.770 17.759 2.395 1.00 63.41 211 SER A N 1
ATOM 1708 C CA . SER A 1 211 ? 1.394 18.235 1.053 1.00 63.41 211 SER A CA 1
ATOM 1709 C C . SER A 1 211 ? 2.149 17.496 -0.061 1.00 63.41 211 SER A C 1
ATOM 1711 O O . SER A 1 211 ? 3.329 17.157 0.057 1.00 63.41 211 SER A O 1
ATOM 1713 N N . ILE A 1 212 ? 1.460 17.268 -1.186 1.00 61.94 212 ILE A N 1
ATOM 1714 C CA . ILE A 1 212 ? 2.001 16.551 -2.358 1.00 61.94 212 ILE A CA 1
ATOM 1715 C C . ILE A 1 212 ? 3.124 17.351 -3.051 1.00 61.94 212 ILE A C 1
ATOM 1717 O O . ILE A 1 212 ? 3.992 16.780 -3.711 1.00 61.94 212 ILE A O 1
ATOM 1721 N N . GLU A 1 213 ? 3.169 18.670 -2.864 1.00 59.19 213 GLU A N 1
ATOM 1722 C CA . GLU A 1 213 ? 4.181 19.549 -3.464 1.00 59.19 213 GLU A CA 1
ATOM 1723 C C . GLU A 1 213 ? 5.609 19.205 -3.023 1.00 59.19 213 GLU A C 1
ATOM 1725 O O . GLU A 1 213 ? 6.534 19.266 -3.836 1.00 59.19 213 GLU A O 1
ATOM 1730 N N . PHE A 1 214 ? 5.790 18.757 -1.775 1.00 54.94 214 PHE A N 1
ATOM 1731 C CA . PHE A 1 214 ? 7.099 18.343 -1.263 1.00 54.94 214 PHE A CA 1
ATOM 1732 C C . PHE A 1 214 ? 7.664 17.125 -2.018 1.00 54.94 214 PHE A C 1
ATOM 1734 O O . PHE A 1 214 ? 8.865 17.046 -2.272 1.00 54.94 214 PHE A O 1
ATOM 1741 N N . GLN A 1 215 ? 6.806 16.197 -2.463 1.00 58.97 215 GLN A N 1
ATOM 1742 C CA . GLN A 1 215 ? 7.241 15.033 -3.247 1.00 58.97 215 GLN A CA 1
ATOM 1743 C C . GLN A 1 215 ? 7.704 15.396 -4.659 1.00 58.97 215 GLN A C 1
ATOM 1745 O O . GLN A 1 215 ? 8.640 14.769 -5.158 1.00 58.97 215 GLN A O 1
ATOM 1750 N N . LYS A 1 216 ? 7.091 16.404 -5.301 1.00 58.28 216 LYS A N 1
ATOM 1751 C CA . LYS A 1 216 ? 7.447 16.797 -6.676 1.00 58.28 216 LYS A CA 1
ATOM 1752 C C . LYS A 1 216 ? 8.923 17.207 -6.792 1.00 58.28 216 LYS A C 1
ATOM 1754 O O . LYS A 1 216 ? 9.543 16.905 -7.807 1.00 58.28 216 LYS A O 1
ATOM 1759 N N . LYS A 1 217 ? 9.502 17.821 -5.749 1.00 54.31 217 LYS A N 1
ATOM 1760 C CA . LYS A 1 217 ? 10.915 18.251 -5.724 1.00 54.31 217 LYS A CA 1
ATOM 1761 C C . LYS A 1 217 ? 11.912 17.092 -5.553 1.00 54.31 217 LYS A C 1
ATOM 1763 O O . LYS A 1 217 ? 12.961 17.097 -6.187 1.00 54.31 217 LYS A O 1
ATOM 1768 N N . ASN A 1 218 ? 11.586 16.065 -4.763 1.00 53.56 218 ASN A N 1
ATOM 1769 C CA . ASN A 1 218 ? 12.533 14.981 -4.435 1.00 53.56 218 ASN A CA 1
ATOM 1770 C C . ASN A 1 218 ? 12.801 13.999 -5.591 1.00 53.56 218 ASN A C 1
ATOM 1772 O O . ASN A 1 218 ? 13.816 13.305 -5.603 1.00 53.56 218 ASN A O 1
ATOM 1776 N N . LYS A 1 219 ? 11.917 13.948 -6.592 1.00 57.72 219 LYS A N 1
ATOM 1777 C CA . LYS A 1 219 ? 11.988 13.013 -7.726 1.00 57.72 219 LYS A CA 1
ATOM 1778 C C . LYS A 1 219 ? 13.269 13.125 -8.568 1.00 57.72 219 LYS A C 1
ATOM 1780 O O . LYS A 1 219 ? 13.711 12.133 -9.148 1.00 57.72 219 LYS A O 1
ATOM 1785 N N . GLN A 1 220 ? 13.874 14.313 -8.610 1.00 58.22 220 GLN A N 1
ATOM 1786 C CA . GLN A 1 220 ? 15.085 14.610 -9.385 1.00 58.22 220 GLN A CA 1
ATOM 1787 C C . GLN A 1 220 ? 16.337 13.884 -8.855 1.00 58.22 220 GLN A C 1
ATOM 1789 O O . GLN A 1 220 ? 17.274 13.640 -9.613 1.00 58.22 220 GLN A O 1
ATOM 1794 N N . TRP A 1 221 ? 16.336 13.506 -7.574 1.00 60.41 221 TRP A N 1
ATOM 1795 C CA . TRP A 1 221 ? 17.500 12.962 -6.869 1.00 60.41 221 TRP A CA 1
ATOM 1796 C C . TRP A 1 221 ? 17.679 11.435 -7.032 1.00 60.41 221 TRP A C 1
ATOM 1798 O O . TRP A 1 221 ? 18.748 10.879 -6.801 1.00 60.41 221 TRP A O 1
ATOM 1808 N N . TYR A 1 222 ? 16.625 10.743 -7.470 1.00 64.12 222 TYR A N 1
ATOM 1809 C CA . TYR A 1 222 ? 16.612 9.292 -7.692 1.00 64.12 222 TYR A CA 1
ATOM 1810 C C . TYR A 1 222 ? 17.073 8.871 -9.099 1.00 64.12 222 TYR A C 1
ATOM 1812 O O . TYR A 1 222 ? 17.322 7.688 -9.341 1.00 64.12 222 TYR A O 1
ATOM 1820 N N . GLY A 1 223 ? 17.158 9.819 -10.034 1.00 75.12 223 GLY A N 1
ATOM 1821 C CA . GLY A 1 223 ? 17.433 9.558 -11.445 1.00 75.12 223 GLY A CA 1
ATOM 1822 C C . GLY A 1 223 ? 16.262 8.923 -12.201 1.00 75.12 223 GLY A C 1
ATOM 1823 O O . GLY A 1 223 ? 15.206 8.604 -11.647 1.00 75.12 223 GLY A O 1
ATOM 1824 N N . THR A 1 224 ? 16.441 8.753 -13.508 1.00 86.56 224 THR A N 1
ATOM 1825 C CA . THR A 1 224 ? 15.461 8.088 -14.373 1.00 86.56 224 THR A CA 1
ATOM 1826 C C . THR A 1 224 ? 15.551 6.569 -14.254 1.00 86.56 224 THR A C 1
ATOM 1828 O O . THR A 1 224 ? 16.619 5.999 -14.005 1.00 86.56 224 THR A O 1
ATOM 1831 N N . ILE A 1 225 ? 14.416 5.899 -14.466 1.00 91.50 225 ILE A N 1
ATOM 1832 C CA . ILE A 1 225 ? 14.393 4.445 -14.634 1.00 91.50 225 ILE A CA 1
ATOM 1833 C C . ILE A 1 225 ? 14.792 4.125 -16.074 1.00 91.50 225 ILE A C 1
ATOM 1835 O O . ILE A 1 225 ? 14.120 4.560 -17.006 1.00 91.50 225 ILE A O 1
ATOM 1839 N N . SER A 1 226 ? 15.848 3.343 -16.254 1.00 91.62 226 SER A N 1
ATOM 1840 C CA . SER A 1 226 ? 16.261 2.789 -17.547 1.00 91.62 226 SER A CA 1
ATOM 1841 C C . SER A 1 226 ? 15.939 1.296 -17.616 1.00 91.62 226 SER A C 1
ATOM 1843 O O . SER A 1 226 ? 15.749 0.637 -16.587 1.00 91.62 226 SER A O 1
ATOM 1845 N N . ILE A 1 227 ? 15.844 0.766 -18.835 1.00 93.00 227 ILE A N 1
ATOM 1846 C CA . ILE A 1 227 ? 15.665 -0.664 -19.081 1.00 93.00 227 ILE A CA 1
ATOM 1847 C C . ILE A 1 227 ? 16.781 -1.122 -20.014 1.00 93.00 227 ILE A C 1
ATOM 1849 O O . ILE A 1 227 ? 16.944 -0.573 -21.099 1.00 93.00 227 ILE A O 1
ATOM 1853 N N . ASP A 1 228 ? 17.538 -2.121 -19.574 1.00 91.94 228 ASP A N 1
ATOM 1854 C CA . ASP A 1 228 ? 18.556 -2.782 -20.379 1.00 91.94 228 ASP A CA 1
ATOM 1855 C C . ASP A 1 228 ? 17.864 -3.692 -21.403 1.00 91.94 228 ASP A C 1
ATOM 1857 O O . ASP A 1 228 ? 17.233 -4.693 -21.054 1.00 91.94 228 ASP A O 1
ATOM 1861 N N . THR A 1 229 ? 17.949 -3.326 -22.680 1.00 89.56 229 THR A N 1
ATOM 1862 C CA . THR A 1 229 ? 17.309 -4.053 -23.782 1.00 89.56 229 THR A CA 1
ATOM 1863 C C . THR A 1 229 ? 17.967 -5.392 -24.098 1.00 89.56 229 THR A C 1
ATOM 1865 O O . THR A 1 229 ? 17.302 -6.243 -24.684 1.00 89.56 229 THR A O 1
ATOM 1868 N N . ASN A 1 230 ? 19.224 -5.600 -23.695 1.00 90.50 230 ASN A N 1
ATOM 1869 C CA . ASN A 1 230 ? 19.953 -6.854 -23.895 1.00 90.50 230 ASN A CA 1
ATOM 1870 C C . ASN A 1 230 ? 19.528 -7.894 -22.849 1.00 90.50 230 ASN A C 1
ATOM 1872 O O . ASN A 1 230 ? 19.397 -9.074 -23.159 1.00 90.50 230 ASN A O 1
ATOM 1876 N N . LEU A 1 231 ? 19.235 -7.444 -21.623 1.00 92.75 231 LEU A N 1
ATOM 1877 C CA . LEU A 1 231 ? 18.689 -8.286 -20.552 1.00 92.75 231 LEU A CA 1
ATOM 1878 C C . LEU A 1 231 ? 17.155 -8.436 -20.612 1.00 92.75 231 LEU A C 1
ATOM 1880 O O . LEU A 1 231 ? 16.586 -9.333 -19.982 1.00 92.75 231 LEU A O 1
ATOM 1884 N N . CYS A 1 232 ? 16.435 -7.550 -21.308 1.00 93.62 232 CYS A N 1
ATOM 1885 C CA . CYS A 1 232 ? 14.972 -7.539 -21.284 1.00 93.62 232 CYS A CA 1
ATOM 1886 C C . CYS A 1 232 ? 14.342 -8.618 -22.184 1.00 93.62 232 CYS A C 1
ATOM 1888 O O . CYS A 1 232 ? 14.196 -8.446 -23.393 1.00 93.62 232 CYS A O 1
ATOM 1890 N N . ILE A 1 233 ? 13.797 -9.669 -21.563 1.00 93.19 233 ILE A N 1
ATOM 1891 C CA . ILE A 1 233 ? 12.998 -10.719 -22.231 1.00 93.19 233 ILE A CA 1
ATOM 1892 C C . ILE A 1 233 ? 11.550 -10.305 -22.570 1.00 93.19 233 ILE A C 1
ATOM 1894 O O . ILE A 1 233 ? 10.714 -11.154 -22.862 1.00 93.19 233 ILE A O 1
ATOM 1898 N N . LYS A 1 234 ? 11.212 -9.007 -22.493 1.00 93.31 234 LYS A N 1
ATOM 1899 C CA . LYS A 1 234 ? 9.936 -8.424 -22.976 1.00 93.31 234 LYS A CA 1
ATOM 1900 C C . LYS A 1 234 ? 8.652 -9.032 -22.361 1.00 93.31 234 LYS A C 1
ATOM 1902 O O . LYS A 1 234 ? 7.561 -8.856 -22.891 1.00 93.31 234 LYS A O 1
ATOM 1907 N N . CYS A 1 235 ? 8.752 -9.674 -21.193 1.00 93.62 235 CYS A N 1
ATOM 1908 C CA . CYS A 1 235 ? 7.687 -10.467 -20.551 1.00 93.62 235 CYS A CA 1
ATOM 1909 C C . CYS A 1 235 ? 6.459 -9.695 -20.008 1.00 93.62 235 CYS A C 1
ATOM 1911 O O . CYS A 1 235 ? 5.569 -10.302 -19.415 1.00 93.62 235 CYS A O 1
ATOM 1913 N N . GLY A 1 236 ? 6.406 -8.364 -20.117 1.00 94.38 236 GLY A N 1
ATOM 1914 C CA . GLY A 1 236 ? 5.255 -7.557 -19.678 1.00 94.38 236 GLY A CA 1
ATOM 1915 C C . GLY A 1 236 ? 5.053 -7.396 -18.161 1.00 94.38 236 GLY A C 1
ATOM 1916 O O . GLY A 1 236 ? 4.226 -6.584 -17.745 1.00 94.38 236 GLY A O 1
ATOM 1917 N N . LEU A 1 237 ? 5.813 -8.094 -17.305 1.00 94.81 237 LEU A N 1
ATOM 1918 C CA . LEU A 1 237 ? 5.636 -8.037 -15.842 1.00 94.81 237 LEU A CA 1
ATOM 1919 C C . LEU A 1 237 ? 5.763 -6.620 -15.259 1.00 94.81 237 LEU A C 1
ATOM 1921 O O . LEU A 1 237 ? 5.048 -6.279 -14.318 1.00 94.81 237 LEU A O 1
ATOM 1925 N N . CYS A 1 238 ? 6.635 -5.778 -15.817 1.00 95.69 238 CYS A N 1
ATOM 1926 C CA . CYS A 1 238 ? 6.819 -4.395 -15.376 1.00 95.69 238 CYS A CA 1
ATOM 1927 C C . CYS A 1 238 ? 5.590 -3.509 -15.662 1.00 95.69 238 CYS A C 1
ATOM 1929 O O . CYS A 1 238 ? 5.170 -2.765 -14.778 1.00 95.69 238 CYS A O 1
ATOM 1931 N N . GLU A 1 239 ? 4.958 -3.646 -16.831 1.00 96.38 239 GLU A N 1
ATOM 1932 C CA . GLU A 1 239 ? 3.678 -3.002 -17.163 1.00 96.38 239 GLU A CA 1
ATOM 1933 C C . GLU A 1 239 ? 2.540 -3.558 -16.298 1.00 96.38 239 GLU A C 1
ATOM 1935 O O . GLU A 1 239 ? 1.801 -2.790 -15.673 1.00 96.38 239 GLU A O 1
ATOM 1940 N N . LYS A 1 240 ? 2.425 -4.891 -16.191 1.00 94.25 240 LYS A N 1
ATOM 1941 C CA . LYS A 1 240 ? 1.393 -5.562 -15.383 1.00 94.25 240 LYS A CA 1
ATOM 1942 C C . LYS A 1 240 ? 1.448 -5.117 -13.921 1.00 94.25 240 LYS A C 1
ATOM 1944 O O . LYS A 1 240 ? 0.418 -4.746 -13.358 1.00 94.25 240 LYS A O 1
ATOM 1949 N N . ASN A 1 241 ? 2.642 -5.055 -13.335 1.00 91.75 241 ASN A N 1
ATOM 1950 C CA . ASN A 1 241 ? 2.826 -4.771 -11.914 1.00 91.75 241 ASN A CA 1
ATOM 1951 C C . ASN A 1 241 ? 3.003 -3.283 -11.581 1.00 91.75 241 ASN A C 1
ATOM 1953 O O . ASN A 1 241 ? 2.947 -2.944 -10.402 1.00 91.75 241 ASN A O 1
ATOM 1957 N N . CYS A 1 242 ? 3.202 -2.386 -12.555 1.00 95.31 242 CYS A N 1
ATOM 1958 C CA . CYS A 1 242 ? 3.283 -0.951 -12.275 1.00 95.31 242 CYS A CA 1
ATOM 1959 C C . CYS A 1 242 ? 1.909 -0.415 -11.815 1.00 95.31 242 CYS A C 1
ATOM 1961 O O . CYS A 1 242 ? 0.981 -0.375 -12.631 1.00 95.31 242 CYS A O 1
ATOM 1963 N N . PRO A 1 243 ? 1.754 0.041 -10.555 1.00 94.25 243 PRO A N 1
ATOM 1964 C CA . PRO A 1 243 ? 0.462 0.504 -10.047 1.00 94.25 243 PRO A CA 1
ATOM 1965 C C . PRO A 1 243 ? 0.155 1.935 -10.488 1.00 94.25 243 PRO A C 1
ATOM 1967 O O . PRO A 1 243 ? -0.994 2.343 -10.576 1.00 94.25 243 PRO A O 1
ATOM 1970 N N . TYR A 1 244 ? 1.197 2.674 -10.860 1.00 93.31 244 TYR A N 1
ATOM 1971 C CA . TYR A 1 244 ? 1.107 4.000 -11.441 1.00 93.31 244 TYR A CA 1
ATOM 1972 C C . TYR A 1 244 ? 0.981 3.962 -12.969 1.00 93.31 244 TYR A C 1
ATOM 1974 O O . TYR A 1 244 ? 1.248 4.979 -13.576 1.00 93.31 244 TYR A O 1
ATOM 1982 N N . ASN A 1 245 ? 0.649 2.837 -13.629 1.00 94.62 245 ASN A N 1
ATOM 1983 C CA . ASN A 1 245 ? 0.553 2.677 -15.107 1.00 94.62 245 ASN A CA 1
ATOM 1984 C C . ASN A 1 245 ? 1.680 3.333 -15.959 1.00 94.62 245 ASN A C 1
ATOM 1986 O O . ASN A 1 245 ? 1.491 3.584 -17.144 1.00 94.62 245 ASN A O 1
ATOM 1990 N N . ALA A 1 246 ? 2.849 3.598 -15.368 1.00 94.56 246 ALA A N 1
ATOM 1991 C CA . ALA A 1 246 ? 3.946 4.385 -15.935 1.00 94.56 246 ALA A CA 1
ATOM 1992 C C . ALA A 1 246 ? 4.912 3.571 -16.811 1.00 94.56 246 ALA A C 1
ATOM 1994 O O . ALA A 1 246 ? 5.947 4.080 -17.225 1.00 94.56 246 ALA A O 1
ATOM 1995 N N . ILE A 1 247 ? 4.611 2.295 -17.049 1.00 95.56 247 ILE A N 1
ATOM 1996 C CA . ILE A 1 247 ? 5.368 1.421 -17.942 1.00 95.56 247 ILE A CA 1
ATOM 1997 C C . ILE A 1 247 ? 4.363 0.801 -18.901 1.00 95.56 247 ILE A C 1
ATOM 1999 O O . ILE A 1 247 ? 3.362 0.248 -18.439 1.00 95.56 247 ILE A O 1
ATOM 2003 N N . LYS A 1 248 ? 4.626 0.900 -20.206 1.00 94.44 248 LYS A N 1
ATOM 2004 C CA . LYS A 1 248 ? 3.782 0.342 -21.270 1.00 94.44 248 LYS A CA 1
ATOM 2005 C C . LYS A 1 248 ? 4.601 -0.485 -22.247 1.00 94.44 248 LYS A C 1
ATOM 2007 O O . LYS A 1 248 ? 5.706 -0.072 -22.593 1.00 94.44 248 LYS A O 1
ATOM 2012 N N . LEU A 1 249 ? 4.075 -1.616 -22.717 1.00 91.88 249 LEU A N 1
ATOM 2013 C CA . LEU A 1 249 ? 4.699 -2.345 -23.824 1.00 91.88 249 LEU A CA 1
ATOM 2014 C C . LEU A 1 249 ? 4.268 -1.714 -25.148 1.00 91.88 249 LEU A C 1
ATOM 2016 O O . LEU A 1 249 ? 3.139 -1.888 -25.601 1.00 91.88 249 LEU A O 1
ATOM 2020 N N . LYS A 1 250 ? 5.187 -0.978 -25.771 1.00 88.94 250 LYS A N 1
ATOM 2021 C CA . LYS A 1 250 ? 4.991 -0.353 -27.081 1.00 88.94 250 LYS A CA 1
ATOM 2022 C C . LYS A 1 250 ? 5.584 -1.240 -28.172 1.00 88.94 250 LYS A C 1
ATOM 2024 O O . LYS A 1 250 ? 6.618 -1.874 -27.964 1.00 88.94 250 LYS A O 1
ATOM 2029 N N . LYS A 1 251 ? 4.907 -1.310 -29.319 1.00 86.06 251 LYS A N 1
ATOM 2030 C CA . LYS A 1 251 ? 5.387 -2.015 -30.512 1.00 86.06 251 LYS A CA 1
ATOM 2031 C C . LYS A 1 251 ? 6.407 -1.124 -31.229 1.00 86.06 251 LYS A C 1
ATOM 2033 O O . LYS A 1 251 ? 6.172 0.075 -31.359 1.00 86.06 251 LYS A O 1
ATOM 2038 N N . ILE A 1 252 ? 7.512 -1.705 -31.685 1.00 80.94 252 ILE A N 1
ATOM 2039 C CA . ILE A 1 252 ? 8.557 -1.028 -32.458 1.00 80.94 252 ILE A CA 1
ATOM 2040 C C . ILE A 1 252 ? 8.801 -1.775 -33.773 1.00 80.94 252 ILE A C 1
ATOM 2042 O O . ILE A 1 252 ? 8.855 -3.009 -33.789 1.00 80.94 252 ILE A O 1
ATOM 2046 N N . LYS A 1 253 ? 8.980 -1.000 -34.846 1.00 79.12 253 LYS A N 1
ATOM 2047 C CA . LYS A 1 253 ? 9.445 -1.411 -36.180 1.00 79.12 253 LYS A CA 1
ATOM 2048 C C . LYS A 1 253 ? 10.586 -0.471 -36.560 1.00 79.12 253 LYS A C 1
ATOM 2050 O O . LYS A 1 253 ? 10.446 0.730 -36.356 1.00 79.12 253 LYS A O 1
ATOM 2055 N N . ASP A 1 254 ? 11.711 -0.995 -37.035 1.00 77.00 254 ASP A N 1
ATOM 2056 C CA . ASP A 1 254 ? 12.829 -0.193 -37.569 1.00 77.00 254 ASP A CA 1
ATOM 2057 C C . ASP A 1 254 ? 13.305 0.955 -36.642 1.00 77.00 254 ASP A C 1
ATOM 2059 O O . ASP A 1 254 ? 13.678 2.038 -37.081 1.00 77.00 254 ASP A O 1
ATOM 2063 N N . GLY A 1 255 ? 13.263 0.724 -35.322 1.00 72.38 255 GLY A N 1
ATOM 2064 C CA . GLY A 1 255 ? 13.628 1.705 -34.288 1.00 72.38 255 GLY A CA 1
ATOM 2065 C C . GLY A 1 255 ? 12.535 2.720 -33.910 1.00 72.38 255 GLY A C 1
ATOM 2066 O O . GLY A 1 255 ? 12.701 3.445 -32.932 1.00 72.38 255 GLY A O 1
ATOM 2067 N N . VAL A 1 256 ? 11.401 2.742 -34.614 1.00 77.50 256 VAL A N 1
ATOM 2068 C CA . VAL A 1 256 ? 10.290 3.685 -34.413 1.00 77.50 256 VAL A CA 1
ATOM 2069 C C . VAL A 1 256 ? 9.125 3.025 -33.666 1.00 77.50 256 VAL A C 1
ATOM 2071 O O . VAL A 1 256 ? 8.754 1.881 -33.936 1.00 77.50 256 VAL A O 1
ATOM 2074 N N . ILE A 1 257 ? 8.527 3.750 -32.716 1.00 79.69 257 ILE A N 1
ATOM 2075 C CA . ILE A 1 257 ? 7.314 3.323 -32.001 1.00 79.69 257 ILE A CA 1
ATOM 2076 C C . ILE A 1 257 ? 6.114 3.405 -32.947 1.00 79.69 257 ILE A C 1
ATOM 2078 O O . ILE A 1 257 ? 5.870 4.455 -33.535 1.00 79.69 257 ILE A O 1
ATOM 2082 N N . ILE A 1 258 ? 5.333 2.327 -33.039 1.00 80.31 258 ILE A N 1
ATOM 2083 C CA . ILE A 1 258 ? 4.091 2.298 -33.819 1.00 80.31 258 ILE A CA 1
ATOM 2084 C C . ILE A 1 258 ? 2.895 2.080 -32.892 1.00 80.31 258 ILE A C 1
ATOM 2086 O O . ILE A 1 258 ? 2.796 1.054 -32.213 1.00 80.31 258 ILE A O 1
ATOM 2090 N N . ASP A 1 259 ? 1.966 3.038 -32.906 1.00 70.75 259 ASP A N 1
ATOM 2091 C CA . ASP A 1 259 ? 0.721 2.980 -32.134 1.00 70.75 259 ASP A CA 1
ATOM 2092 C C . ASP A 1 259 ? -0.440 2.329 -32.907 1.00 70.75 259 ASP A C 1
ATOM 2094 O O . ASP A 1 259 ? -1.196 1.557 -32.318 1.00 70.75 259 ASP A O 1
ATOM 2098 N N . ASN A 1 260 ? -0.529 2.548 -34.224 1.00 69.38 260 ASN A N 1
ATOM 2099 C CA . ASN A 1 260 ? -1.542 1.948 -35.100 1.00 69.38 260 ASN A CA 1
ATOM 2100 C C . ASN A 1 260 ? -0.904 0.894 -36.011 1.00 69.38 260 ASN A C 1
ATOM 2102 O O . ASN A 1 260 ? -0.015 1.208 -36.796 1.00 69.38 260 ASN A O 1
ATOM 2106 N N . VAL A 1 261 ? -1.355 -0.355 -35.906 1.00 63.91 261 VAL A N 1
ATOM 2107 C CA . VAL A 1 261 ? -0.788 -1.501 -36.628 1.00 63.91 261 VAL A CA 1
ATOM 2108 C C . VAL A 1 261 ? -1.920 -2.293 -37.259 1.00 63.91 261 VAL A C 1
ATOM 2110 O O . VAL A 1 261 ? -2.782 -2.774 -36.529 1.00 63.91 261 VAL A O 1
ATOM 2113 N N . ASN A 1 262 ? -1.878 -2.476 -38.579 1.00 65.69 262 ASN A N 1
ATOM 2114 C CA . ASN A 1 262 ? -2.775 -3.395 -39.281 1.00 65.69 262 ASN A CA 1
ATOM 2115 C C . ASN A 1 262 ? -2.482 -4.835 -38.832 1.00 65.69 262 ASN A C 1
ATOM 2117 O O . ASN A 1 262 ? -1.312 -5.209 -38.719 1.00 65.69 262 ASN A O 1
ATOM 2121 N N . ASP A 1 263 ? -3.515 -5.650 -38.603 1.00 62.66 263 ASP A N 1
ATOM 2122 C CA . ASP A 1 263 ? -3.370 -6.961 -37.946 1.00 62.66 263 ASP A CA 1
ATOM 2123 C C . ASP A 1 263 ? -2.333 -7.887 -38.611 1.00 62.66 263 ASP A C 1
ATOM 2125 O O . ASP A 1 263 ? -1.596 -8.595 -37.923 1.00 62.66 263 ASP A O 1
ATOM 2129 N N . SER A 1 264 ? -2.180 -7.786 -39.935 1.00 63.16 264 SER A N 1
ATOM 2130 C CA . SER A 1 264 ? -1.205 -8.527 -40.747 1.00 63.16 264 SER A CA 1
ATOM 2131 C C . SER A 1 264 ? 0.276 -8.243 -40.444 1.00 63.16 264 SER A C 1
ATOM 2133 O O . SER A 1 264 ? 1.140 -8.984 -40.906 1.00 63.16 264 SER A O 1
ATOM 2135 N N . GLU A 1 265 ? 0.609 -7.174 -39.712 1.00 65.19 265 GLU A N 1
ATOM 2136 C CA . GLU A 1 265 ? 1.995 -6.854 -39.330 1.00 65.19 265 GLU A CA 1
ATOM 2137 C C . GLU A 1 265 ? 2.328 -7.185 -37.866 1.00 65.19 265 GLU A C 1
ATOM 2139 O O . GLU A 1 265 ? 3.487 -7.069 -37.463 1.00 65.19 265 GLU A O 1
ATOM 2144 N N . ILE A 1 266 ? 1.352 -7.611 -37.052 1.00 63.53 266 ILE A N 1
ATOM 2145 C CA . ILE A 1 266 ? 1.518 -7.739 -35.593 1.00 63.53 266 ILE A CA 1
ATOM 2146 C C . ILE A 1 266 ? 2.640 -8.710 -35.198 1.00 63.53 266 ILE A C 1
ATOM 2148 O O . ILE A 1 266 ? 3.360 -8.433 -34.236 1.00 63.53 266 ILE A O 1
ATOM 2152 N N . GLU A 1 267 ? 2.819 -9.806 -35.935 1.00 63.00 267 GLU A N 1
ATOM 2153 C CA . GLU A 1 267 ? 3.829 -10.835 -35.644 1.00 63.00 267 GLU A CA 1
ATOM 2154 C C . GLU A 1 267 ? 5.274 -10.360 -35.859 1.00 63.00 267 GLU A C 1
ATOM 2156 O O . GLU A 1 267 ? 6.194 -10.878 -35.230 1.00 63.00 267 GLU A O 1
ATOM 2161 N N . LYS A 1 268 ? 5.489 -9.340 -36.701 1.00 66.12 268 LYS A N 1
ATOM 2162 C CA . LYS A 1 268 ? 6.828 -8.813 -37.024 1.00 66.12 268 LYS A CA 1
ATOM 2163 C C . LYS A 1 268 ? 7.324 -7.758 -36.030 1.00 66.12 268 LYS A C 1
ATOM 2165 O O . LYS A 1 268 ? 8.437 -7.259 -36.173 1.00 66.12 268 LYS A O 1
ATOM 2170 N N . LEU A 1 269 ? 6.510 -7.381 -35.041 1.00 70.94 269 LEU A N 1
ATOM 2171 C CA . LEU A 1 269 ? 6.773 -6.218 -34.194 1.00 70.94 269 LEU A CA 1
ATOM 2172 C C . LEU A 1 269 ? 7.371 -6.580 -32.840 1.00 70.94 269 LEU A C 1
ATOM 2174 O O . LEU A 1 269 ? 6.798 -7.322 -32.037 1.00 70.94 269 LEU A O 1
ATOM 2178 N N . ILE A 1 270 ? 8.497 -5.942 -32.532 1.00 78.81 270 ILE A N 1
ATOM 2179 C CA . ILE A 1 270 ? 9.161 -6.099 -31.244 1.00 78.81 270 ILE A CA 1
ATOM 2180 C C . ILE A 1 270 ? 8.424 -5.237 -30.218 1.00 78.81 270 ILE A C 1
ATOM 2182 O O . ILE A 1 270 ? 8.407 -4.013 -30.314 1.00 78.81 270 ILE A O 1
ATOM 2186 N N . LYS A 1 271 ? 7.834 -5.864 -29.198 1.00 84.69 271 LYS A N 1
ATOM 2187 C CA . LYS A 1 271 ? 7.316 -5.138 -28.030 1.00 84.69 271 LYS A CA 1
ATOM 2188 C C . LYS A 1 271 ? 8.463 -4.817 -27.079 1.00 84.69 271 LYS A C 1
ATOM 2190 O O . LYS A 1 271 ? 9.152 -5.737 -26.640 1.00 84.69 271 LYS A O 1
ATOM 2195 N N . VAL A 1 272 ? 8.641 -3.550 -26.713 1.00 87.38 272 VAL A N 1
ATOM 2196 C CA . VAL A 1 272 ? 9.575 -3.136 -25.653 1.00 87.38 272 VAL A CA 1
ATOM 2197 C C . VAL A 1 272 ? 8.840 -2.358 -24.560 1.00 87.38 272 VAL A C 1
ATOM 2199 O O . VAL A 1 272 ? 7.897 -1.620 -24.857 1.00 87.38 272 VAL A O 1
ATOM 2202 N N . PRO A 1 273 ? 9.229 -2.509 -23.284 1.00 93.56 273 PRO A N 1
ATOM 2203 C CA . PRO A 1 273 ? 8.704 -1.674 -22.215 1.00 93.56 273 PRO A CA 1
ATOM 2204 C C . PRO A 1 273 ? 9.283 -0.254 -22.305 1.00 93.56 273 PRO A C 1
ATOM 2206 O O . PRO A 1 273 ? 10.496 -0.067 -22.289 1.00 93.56 273 PRO A O 1
ATOM 2209 N N . ILE A 1 274 ? 8.410 0.748 -22.343 1.00 92.94 274 ILE A N 1
ATOM 2210 C CA . ILE A 1 274 ? 8.764 2.170 -22.298 1.00 92.94 274 ILE A CA 1
ATOM 2211 C C . ILE A 1 274 ? 8.261 2.755 -20.981 1.00 92.94 274 ILE A C 1
ATOM 2213 O O . ILE A 1 274 ? 7.134 2.472 -20.565 1.00 92.94 274 ILE A O 1
ATOM 2217 N N . VAL A 1 275 ? 9.108 3.545 -20.316 1.00 93.88 275 VAL A N 1
ATOM 2218 C CA . VAL A 1 275 ? 8.820 4.149 -19.009 1.00 93.88 275 VAL A CA 1
ATOM 2219 C C . VAL A 1 275 ? 8.512 5.635 -19.161 1.00 93.88 275 VAL A C 1
ATOM 2221 O O . VAL A 1 275 ? 9.378 6.424 -19.535 1.00 93.88 275 VAL A O 1
ATOM 2224 N N . ASP A 1 276 ? 7.297 6.020 -18.788 1.00 93.12 276 ASP A N 1
ATOM 2225 C CA . ASP A 1 276 ? 6.918 7.412 -18.575 1.00 93.12 276 ASP A CA 1
ATOM 2226 C C . ASP A 1 276 ? 7.584 7.918 -17.285 1.00 93.12 276 ASP A C 1
ATOM 2228 O O . ASP A 1 276 ? 7.166 7.609 -16.162 1.00 93.12 276 ASP A O 1
ATOM 2232 N N . GLN A 1 277 ? 8.651 8.701 -17.446 1.00 90.56 277 GLN A N 1
ATOM 2233 C CA . GLN A 1 277 ? 9.402 9.261 -16.324 1.00 90.56 277 GLN A CA 1
ATOM 2234 C C . GLN A 1 277 ? 8.600 10.312 -15.548 1.00 90.56 277 GLN A C 1
ATOM 2236 O O . GLN A 1 277 ? 8.838 10.467 -14.354 1.00 90.56 277 GLN A O 1
ATOM 2241 N N . GLN A 1 278 ? 7.636 11.013 -16.158 1.00 86.88 278 GLN A N 1
ATOM 2242 C CA . GLN A 1 278 ? 6.809 12.007 -15.459 1.00 86.88 278 GLN A CA 1
ATOM 2243 C C . GLN A 1 278 ? 5.802 11.322 -14.531 1.00 86.88 278 GLN A C 1
ATOM 2245 O O . GLN A 1 278 ? 5.608 11.744 -13.388 1.00 86.88 278 GLN A O 1
ATOM 2250 N N . ARG A 1 279 ? 5.256 10.190 -14.971 1.00 89.19 279 ARG A N 1
ATOM 2251 C CA . ARG A 1 279 ? 4.265 9.397 -14.243 1.00 89.19 279 ARG A CA 1
ATOM 2252 C C . ARG A 1 279 ? 4.860 8.359 -13.287 1.00 89.19 279 ARG A C 1
ATOM 2254 O O . ARG A 1 279 ? 4.214 8.000 -12.303 1.00 89.19 279 ARG A O 1
ATOM 2261 N N . CYS A 1 280 ? 6.093 7.902 -13.511 1.00 90.75 280 CYS A N 1
ATOM 2262 C CA . CYS A 1 280 ? 6.776 6.954 -12.626 1.00 90.75 280 CYS A CA 1
ATOM 2263 C C . CYS A 1 280 ? 7.004 7.538 -11.220 1.00 90.75 280 CYS A C 1
ATOM 2265 O O . CYS A 1 280 ? 7.622 8.588 -11.075 1.00 90.75 280 CYS A O 1
ATOM 2267 N N . GLN A 1 281 ? 6.558 6.841 -10.173 1.00 88.00 281 GLN A N 1
ATOM 2268 C CA . GLN A 1 281 ? 6.745 7.255 -8.771 1.00 88.00 281 GLN A CA 1
ATOM 2269 C C . GLN A 1 281 ? 7.893 6.511 -8.068 1.00 88.00 281 GLN A C 1
ATOM 2271 O O . GLN A 1 281 ? 7.912 6.416 -6.846 1.00 88.00 281 GLN A O 1
ATOM 2276 N N . GLN A 1 282 ? 8.815 5.922 -8.847 1.00 88.56 282 GLN A N 1
ATOM 2277 C CA . GLN A 1 282 ? 10.057 5.276 -8.380 1.00 88.56 282 GLN A CA 1
ATOM 2278 C C . GLN A 1 282 ? 9.866 4.252 -7.239 1.00 88.56 282 GLN A C 1
ATOM 2280 O O . GLN A 1 282 ? 10.789 3.971 -6.482 1.00 88.56 282 GLN A O 1
ATOM 2285 N N . CYS A 1 283 ? 8.685 3.630 -7.153 1.00 89.81 283 CYS A N 1
ATOM 2286 C CA . CYS A 1 283 ? 8.265 2.764 -6.050 1.00 89.81 283 CYS A CA 1
ATOM 2287 C C . CYS A 1 283 ? 8.986 1.403 -5.966 1.00 89.81 283 CYS A C 1
ATOM 2289 O O . CYS A 1 283 ? 8.537 0.528 -5.230 1.00 89.81 283 CYS A O 1
ATOM 2291 N N . SER A 1 284 ? 10.031 1.177 -6.766 1.00 90.75 284 SER A N 1
ATOM 2292 C CA . SER A 1 284 ? 10.886 -0.025 -6.800 1.00 90.75 284 SER A CA 1
ATOM 2293 C C . SER A 1 284 ? 10.198 -1.366 -7.115 1.00 90.75 284 SER A C 1
ATOM 2295 O O . SER A 1 284 ? 10.883 -2.364 -7.340 1.00 90.75 284 SER A O 1
ATOM 2297 N N . ARG A 1 285 ? 8.858 -1.423 -7.202 1.00 91.50 285 ARG A N 1
ATOM 2298 C CA . ARG A 1 285 ? 8.086 -2.653 -7.473 1.00 91.50 285 ARG A CA 1
ATOM 2299 C C . ARG A 1 285 ? 8.482 -3.307 -8.800 1.00 91.50 285 ARG A C 1
ATOM 2301 O O . ARG A 1 285 ? 8.549 -4.529 -8.865 1.00 91.50 285 ARG A O 1
ATOM 2308 N N . CYS A 1 286 ? 8.753 -2.531 -9.851 1.00 94.00 286 CYS A N 1
ATOM 2309 C CA . CYS A 1 286 ? 9.187 -3.079 -11.140 1.00 94.00 286 CYS A CA 1
ATOM 2310 C C . CYS A 1 286 ? 10.613 -3.650 -11.074 1.00 94.00 286 CYS A C 1
ATOM 2312 O O . CYS A 1 286 ? 10.817 -4.771 -11.526 1.00 94.00 286 CYS A O 1
ATOM 2314 N N . TYR A 1 287 ? 11.554 -2.929 -10.451 1.00 93.81 287 TYR A N 1
ATOM 2315 C CA . TYR A 1 287 ? 12.936 -3.373 -10.236 1.00 93.81 287 TYR A CA 1
ATOM 2316 C C . TYR A 1 287 ? 12.980 -4.715 -9.494 1.00 93.81 287 TYR A C 1
ATOM 2318 O O . TYR A 1 287 ? 13.455 -5.709 -10.032 1.00 93.81 287 TYR A O 1
ATOM 2326 N N . ASN A 1 288 ? 12.376 -4.775 -8.303 1.00 89.19 288 ASN A N 1
ATOM 2327 C CA . ASN A 1 288 ? 12.435 -5.945 -7.423 1.00 89.19 288 ASN A CA 1
ATOM 2328 C C . ASN A 1 288 ? 11.732 -7.201 -7.990 1.00 89.19 288 ASN A C 1
ATOM 2330 O O . ASN A 1 288 ? 11.993 -8.318 -7.540 1.00 89.19 288 ASN A O 1
ATOM 2334 N N . ASN A 1 289 ? 10.866 -7.040 -8.999 1.00 89.31 289 ASN A N 1
ATOM 2335 C CA . ASN A 1 289 ? 10.137 -8.129 -9.659 1.00 89.31 289 ASN A CA 1
ATOM 2336 C C . ASN A 1 289 ? 10.604 -8.404 -11.104 1.00 89.31 289 ASN A C 1
ATOM 2338 O O . ASN A 1 289 ? 9.934 -9.147 -11.819 1.00 89.31 289 ASN A O 1
ATOM 2342 N N . CYS A 1 290 ? 11.718 -7.821 -11.562 1.00 92.50 290 CYS A N 1
ATOM 2343 C CA . CYS A 1 290 ? 12.241 -8.076 -12.906 1.00 92.50 290 CYS A CA 1
ATOM 2344 C C . CYS A 1 290 ? 13.042 -9.395 -12.937 1.00 92.50 290 CYS A C 1
ATOM 2346 O O . CYS A 1 290 ? 14.114 -9.441 -12.333 1.00 92.50 290 CYS A O 1
ATOM 2348 N N . PRO A 1 291 ? 12.592 -10.454 -13.643 1.00 91.88 291 PRO A N 1
ATOM 2349 C CA . PRO A 1 291 ? 13.228 -11.775 -13.574 1.00 91.88 291 PRO A CA 1
ATOM 2350 C C . PRO A 1 291 ? 14.653 -11.811 -14.145 1.00 91.88 291 PRO A C 1
ATOM 2352 O O . PRO A 1 291 ? 15.424 -12.686 -13.780 1.00 91.88 291 PRO A O 1
ATOM 2355 N N . THR A 1 292 ? 15.012 -10.861 -15.012 1.00 92.00 292 THR A N 1
ATOM 2356 C CA . THR A 1 292 ? 16.319 -10.799 -15.689 1.00 92.00 292 THR A CA 1
ATOM 2357 C C . THR A 1 292 ? 17.155 -9.584 -15.286 1.00 92.00 292 THR A C 1
ATOM 2359 O O . THR A 1 292 ? 18.080 -9.211 -15.993 1.00 92.00 292 THR A O 1
ATOM 2362 N N . HIS A 1 293 ? 16.812 -8.919 -14.173 1.00 91.75 293 HIS A N 1
ATOM 2363 C CA . HIS A 1 293 ? 17.529 -7.738 -13.655 1.00 91.75 293 HIS A CA 1
ATOM 2364 C C . HIS A 1 293 ? 17.646 -6.552 -14.643 1.00 91.75 293 HIS A C 1
ATOM 2366 O O . HIS A 1 293 ? 18.369 -5.593 -14.401 1.00 91.75 293 HIS A O 1
ATOM 2372 N N . ALA A 1 294 ? 16.835 -6.547 -15.704 1.00 93.69 294 ALA A N 1
ATOM 2373 C CA . ALA A 1 294 ? 16.881 -5.575 -16.795 1.00 93.69 294 ALA A CA 1
ATOM 2374 C C . ALA A 1 294 ? 16.396 -4.148 -16.456 1.00 93.69 294 ALA A C 1
ATOM 2376 O O . ALA A 1 294 ? 16.249 -3.341 -17.363 1.00 93.69 294 ALA A O 1
ATOM 2377 N N . ILE A 1 295 ? 16.071 -3.819 -15.202 1.00 94.00 295 ILE A N 1
ATOM 2378 C CA . ILE A 1 295 ? 15.545 -2.495 -14.815 1.00 94.00 295 ILE A CA 1
ATOM 2379 C C . ILE A 1 295 ? 16.572 -1.811 -13.924 1.00 94.00 295 ILE A C 1
ATOM 2381 O O . ILE A 1 295 ? 17.042 -2.421 -12.971 1.00 94.00 295 ILE A O 1
ATOM 2385 N N . ASN A 1 296 ? 16.884 -0.546 -14.204 1.00 91.19 296 ASN A N 1
ATOM 2386 C CA . ASN A 1 296 ? 17.951 0.187 -13.530 1.00 91.19 296 ASN A CA 1
ATOM 2387 C C . ASN A 1 296 ? 17.557 1.615 -13.143 1.00 91.19 296 ASN A C 1
ATOM 2389 O O . ASN A 1 296 ? 16.726 2.240 -13.796 1.00 91.19 296 ASN A O 1
ATOM 2393 N N . TYR A 1 297 ? 18.198 2.152 -12.105 1.00 89.25 297 TYR A N 1
ATOM 2394 C CA . TYR A 1 297 ? 18.165 3.572 -11.749 1.00 89.25 297 TYR A CA 1
ATOM 2395 C C . TYR A 1 297 ? 19.445 4.205 -12.306 1.00 89.25 297 TYR A C 1
ATOM 2397 O O . TYR A 1 297 ? 20.543 3.888 -11.849 1.00 89.25 297 TYR A O 1
ATOM 2405 N N . ALA A 1 298 ? 19.320 5.060 -13.326 1.00 82.81 298 ALA A N 1
ATOM 2406 C CA . ALA A 1 298 ? 20.443 5.442 -14.193 1.00 82.81 298 ALA A CA 1
ATOM 2407 C C . ALA A 1 298 ? 21.609 6.146 -13.468 1.00 82.81 298 ALA A C 1
ATOM 2409 O O . ALA A 1 298 ? 22.753 6.033 -13.893 1.00 82.81 298 ALA A O 1
ATOM 2410 N N . GLN A 1 299 ? 21.333 6.838 -12.359 1.00 80.56 299 GLN A N 1
ATOM 2411 C CA . GLN A 1 299 ? 22.337 7.547 -11.550 1.00 80.56 299 GLN A CA 1
ATOM 2412 C C . GLN A 1 299 ? 23.086 6.649 -10.542 1.00 80.56 299 GLN A C 1
ATOM 2414 O O . GLN A 1 299 ? 23.976 7.134 -9.855 1.00 80.56 299 GLN A O 1
ATOM 2419 N N . TRP A 1 300 ? 22.718 5.368 -10.414 1.00 76.69 300 TRP A N 1
ATOM 2420 C CA . TRP A 1 300 ? 23.005 4.566 -9.213 1.00 76.69 300 TRP A CA 1
ATOM 2421 C C . TRP A 1 300 ? 23.636 3.187 -9.478 1.00 76.69 300 TRP A C 1
ATOM 2423 O O . TRP A 1 300 ? 23.742 2.382 -8.554 1.00 76.69 300 TRP A O 1
ATOM 2433 N N . GLU A 1 301 ? 24.018 2.897 -10.729 1.00 74.94 301 GLU A N 1
ATOM 2434 C CA . GLU A 1 301 ? 24.692 1.651 -11.157 1.00 74.94 301 GLU A CA 1
ATOM 2435 C C . GLU A 1 30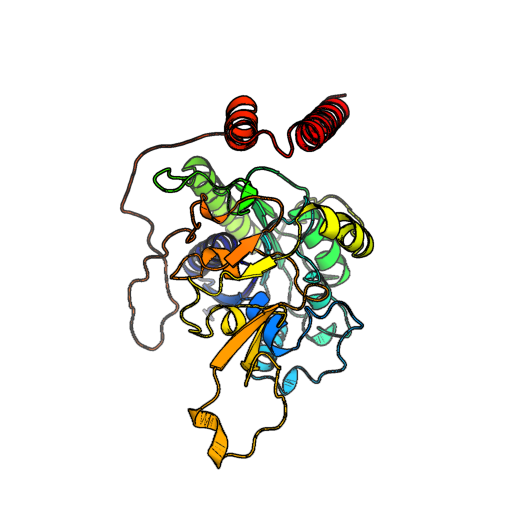1 ? 24.037 0.360 -10.583 1.00 74.94 301 GLU A C 1
ATOM 2437 O O . GLU A 1 301 ? 24.693 -0.617 -10.221 1.00 74.94 301 GLU A O 1
ATOM 2442 N N . THR A 1 302 ? 22.697 0.333 -10.513 1.00 83.31 302 THR A N 1
ATOM 2443 C CA . THR A 1 302 ? 21.907 -0.699 -9.801 1.00 83.31 302 THR A CA 1
ATOM 2444 C C . THR A 1 302 ? 21.972 -2.117 -10.377 1.00 83.31 302 THR A C 1
ATOM 2446 O O . THR A 1 302 ? 21.419 -3.036 -9.773 1.00 83.31 302 THR A O 1
ATOM 2449 N N . HIS A 1 303 ? 22.640 -2.320 -11.510 1.00 80.19 303 HIS A N 1
ATOM 2450 C CA . HIS A 1 303 ? 22.831 -3.635 -12.125 1.00 80.19 303 HIS A CA 1
ATOM 2451 C C . HIS A 1 303 ? 23.756 -4.537 -11.284 1.00 80.19 303 HIS A C 1
ATOM 2453 O O . HIS A 1 303 ? 23.689 -5.756 -11.397 1.00 80.19 303 HIS A O 1
ATOM 2459 N N . LEU A 1 304 ? 24.573 -3.949 -10.398 1.00 77.31 304 LEU A N 1
ATOM 2460 C CA . LEU A 1 304 ? 25.411 -4.662 -9.422 1.00 77.31 304 LEU A CA 1
ATOM 2461 C C . LEU A 1 304 ? 24.662 -5.034 -8.125 1.00 77.31 304 LEU A C 1
ATOM 2463 O O . LEU A 1 304 ? 25.200 -5.738 -7.265 1.00 77.31 304 LEU A O 1
ATOM 2467 N N . ARG A 1 305 ? 23.440 -4.521 -7.942 1.00 77.88 305 ARG A N 1
ATOM 2468 C CA . ARG A 1 305 ? 22.663 -4.634 -6.701 1.00 77.88 305 ARG A CA 1
ATOM 2469 C C . ARG A 1 305 ? 21.741 -5.852 -6.744 1.00 77.88 305 ARG A C 1
ATOM 2471 O O . ARG A 1 305 ? 21.288 -6.290 -7.801 1.00 77.88 305 ARG A O 1
ATOM 2478 N N . SER A 1 306 ? 21.474 -6.411 -5.569 1.00 82.56 306 SER A N 1
ATOM 2479 C CA . SER A 1 306 ? 20.481 -7.474 -5.391 1.00 82.56 306 SER A CA 1
ATOM 2480 C C . SER A 1 306 ? 19.051 -6.978 -5.670 1.00 82.56 306 SER A C 1
ATOM 2482 O O . SER A 1 306 ? 18.800 -5.781 -5.769 1.00 82.56 306 SER A O 1
ATOM 2484 N N . GLN A 1 307 ? 18.089 -7.899 -5.772 1.00 86.12 307 GLN A N 1
ATOM 2485 C CA . GLN A 1 307 ? 16.657 -7.579 -5.764 1.00 86.12 307 GLN A CA 1
ATOM 2486 C C . GLN A 1 307 ? 16.019 -8.106 -4.483 1.00 86.12 307 GLN A C 1
ATOM 2488 O O . GLN A 1 307 ? 16.150 -9.286 -4.157 1.00 86.12 307 GLN A O 1
ATOM 2493 N N . TYR A 1 308 ? 15.256 -7.260 -3.800 1.00 84.69 308 TYR A N 1
ATOM 2494 C CA . TYR A 1 308 ? 14.565 -7.635 -2.576 1.00 84.69 308 TYR A CA 1
ATOM 2495 C C . TYR A 1 308 ? 13.172 -8.212 -2.877 1.00 84.69 308 TYR A C 1
ATOM 2497 O O . TYR A 1 308 ? 12.285 -7.519 -3.379 1.00 84.69 308 TYR A O 1
ATOM 2505 N N . LYS A 1 309 ? 12.974 -9.498 -2.565 1.00 78.06 309 LYS A N 1
ATOM 2506 C CA . LYS A 1 309 ? 11.757 -10.263 -2.907 1.00 78.06 309 LYS A CA 1
ATOM 2507 C C . LYS A 1 309 ? 10.618 -10.163 -1.884 1.00 78.06 309 LYS A C 1
ATOM 2509 O O . LYS A 1 309 ? 9.534 -10.683 -2.142 1.00 78.06 309 LYS A O 1
ATOM 2514 N N . GLY A 1 310 ? 10.830 -9.456 -0.774 1.00 77.12 310 GLY A N 1
ATOM 2515 C CA . GLY A 1 310 ? 9.888 -9.427 0.345 1.00 77.12 310 GLY A CA 1
ATOM 2516 C C . GLY A 1 310 ? 10.072 -10.595 1.317 1.00 77.12 310 GLY A C 1
ATOM 2517 O O . GLY A 1 310 ? 10.836 -11.522 1.033 1.00 77.12 310 GLY A O 1
ATOM 2518 N N . PRO A 1 311 ? 9.369 -10.568 2.461 1.00 76.69 311 PRO A N 1
ATOM 2519 C CA . PRO A 1 311 ? 9.224 -11.738 3.315 1.00 76.69 311 PRO A CA 1
ATOM 2520 C C . PRO A 1 311 ? 8.455 -12.830 2.557 1.00 76.69 311 PRO A C 1
ATOM 2522 O O . PRO A 1 311 ? 7.558 -12.536 1.760 1.00 76.69 311 PRO A O 1
ATOM 2525 N N . GLN A 1 312 ? 8.792 -14.094 2.810 1.00 60.31 312 GLN A N 1
ATOM 2526 C CA . GLN A 1 312 ? 8.001 -15.215 2.307 1.00 60.31 312 GLN A CA 1
ATOM 2527 C C . GLN A 1 312 ? 6.767 -15.402 3.192 1.00 60.31 312 GLN A C 1
ATOM 2529 O O . GLN A 1 312 ? 6.889 -15.583 4.399 1.00 60.31 312 GLN A O 1
ATOM 2534 N N . LEU A 1 313 ? 5.588 -15.386 2.576 1.00 51.16 313 LEU A N 1
ATOM 2535 C CA . LEU A 1 313 ? 4.329 -15.778 3.203 1.00 51.16 313 LEU A CA 1
ATOM 2536 C C . LEU A 1 313 ? 4.077 -17.249 2.853 1.00 51.16 313 LEU A C 1
ATOM 2538 O O . LEU A 1 313 ? 3.865 -17.571 1.681 1.00 51.16 313 LEU A O 1
ATOM 2542 N N . LYS A 1 314 ? 4.146 -18.142 3.846 1.00 49.56 314 LYS A N 1
ATOM 2543 C CA . LYS A 1 314 ? 3.781 -19.557 3.694 1.00 49.56 314 LYS A CA 1
ATOM 2544 C C . LYS A 1 314 ? 2.282 -19.687 4.010 1.00 49.56 314 LYS A C 1
ATOM 2546 O O . LYS A 1 314 ? 1.879 -19.511 5.153 1.00 49.56 314 LYS A O 1
ATOM 2551 N N . PHE A 1 315 ? 1.464 -19.952 2.990 1.00 42.25 315 PHE A N 1
ATOM 2552 C CA . PHE A 1 315 ? 0.021 -20.190 3.134 1.00 42.25 315 PHE A CA 1
ATOM 2553 C C . PHE A 1 315 ? -0.258 -21.694 3.205 1.00 42.25 315 PHE A C 1
ATOM 2555 O O . PHE A 1 315 ? 0.143 -22.427 2.298 1.00 42.25 315 PHE A O 1
ATOM 2562 N N . ASN A 1 316 ? -1.008 -22.144 4.212 1.00 40.78 316 ASN A N 1
ATOM 2563 C CA . ASN A 1 316 ? -1.619 -23.475 4.202 1.00 40.78 316 ASN A CA 1
ATOM 2564 C C . ASN A 1 316 ? -3.010 -23.398 3.557 1.00 40.78 316 ASN A C 1
ATOM 2566 O O . ASN A 1 316 ? -3.812 -22.527 3.888 1.00 40.78 316 ASN A O 1
ATOM 2570 N N . LYS A 1 317 ? -3.311 -24.321 2.635 1.00 37.69 317 LYS A N 1
ATOM 2571 C CA . LYS A 1 317 ? -4.644 -24.423 2.022 1.00 37.69 317 LYS A CA 1
ATOM 2572 C C . LYS A 1 317 ? -5.630 -25.080 2.990 1.00 37.69 317 LYS A C 1
ATOM 2574 O O . LYS A 1 317 ? -5.643 -26.304 3.102 1.00 37.69 317 LYS A O 1
ATOM 2579 N N . ALA A 1 318 ? -6.490 -24.276 3.608 1.00 37.22 318 ALA A N 1
ATOM 2580 C CA . ALA A 1 318 ? -7.811 -24.728 4.038 1.00 37.22 318 ALA A CA 1
ATOM 2581 C C . ALA A 1 318 ? -8.777 -24.767 2.830 1.00 37.22 318 ALA A C 1
ATOM 2583 O O . ALA A 1 318 ? -8.418 -24.353 1.722 1.00 37.22 318 ALA A O 1
ATOM 2584 N N . SER A 1 319 ? -9.964 -25.354 3.004 1.00 39.31 319 SER A N 1
ATOM 2585 C CA . SER A 1 319 ? -10.865 -25.670 1.884 1.00 39.31 319 SER A CA 1
ATOM 2586 C C . SER A 1 319 ? -11.684 -24.458 1.388 1.00 39.31 319 SER A C 1
ATOM 2588 O O . SER A 1 319 ? -11.501 -23.340 1.859 1.00 39.31 319 SER A O 1
ATOM 2590 N N . LYS A 1 320 ? -12.538 -24.662 0.372 1.00 36.81 320 LYS A N 1
ATOM 2591 C CA . LYS A 1 320 ? -13.021 -23.628 -0.575 1.00 36.81 320 LYS A CA 1
ATOM 2592 C C . LYS A 1 320 ? -13.751 -22.396 -0.001 1.00 36.81 320 LYS A C 1
ATOM 2594 O O . LYS A 1 320 ? -13.915 -21.451 -0.768 1.00 36.81 320 LYS A O 1
ATOM 2599 N N . ASP A 1 321 ? -14.139 -22.382 1.273 1.00 46.06 321 ASP A N 1
ATOM 2600 C CA . ASP A 1 321 ? -14.926 -21.299 1.889 1.00 46.06 321 ASP A CA 1
ATOM 2601 C C . ASP A 1 321 ? -14.227 -20.576 3.067 1.00 46.06 321 ASP A C 1
ATOM 2603 O O . ASP A 1 321 ? -14.812 -19.667 3.657 1.00 46.06 321 ASP A O 1
ATOM 2607 N N . GLU A 1 322 ? -12.980 -20.923 3.420 1.00 40.06 322 GLU A N 1
ATOM 2608 C CA . GLU A 1 322 ? -12.297 -20.369 4.607 1.00 40.06 322 GLU A CA 1
ATOM 2609 C C . GLU A 1 322 ? -11.276 -19.254 4.304 1.00 40.06 322 GLU A C 1
ATOM 2611 O O . GLU A 1 322 ? -10.549 -19.280 3.310 1.00 40.06 322 GLU A O 1
ATOM 2616 N N . GLN A 1 323 ? -11.197 -18.265 5.206 1.00 44.03 323 GLN A N 1
ATOM 2617 C CA . GLN A 1 323 ? -10.185 -17.201 5.184 1.00 44.03 323 GLN A CA 1
ATOM 2618 C C . GLN A 1 323 ? -8.771 -17.767 5.408 1.00 44.03 323 GLN A C 1
ATOM 2620 O O . GLN A 1 323 ? -8.545 -18.569 6.314 1.00 44.03 323 GLN A O 1
ATOM 2625 N N . GLU A 1 324 ? -7.809 -17.308 4.602 1.00 37.84 324 GLU A N 1
ATOM 2626 C CA . GLU A 1 324 ? -6.392 -17.676 4.721 1.00 37.84 324 GLU A CA 1
ATOM 2627 C C . GLU A 1 324 ? -5.827 -17.247 6.091 1.00 37.84 324 GLU A C 1
ATOM 2629 O O . GLU A 1 324 ? -5.812 -16.057 6.413 1.00 37.84 324 GLU A O 1
ATOM 2634 N N . ARG A 1 325 ? -5.337 -18.214 6.881 1.00 44.12 325 ARG A N 1
ATOM 2635 C CA . ARG A 1 325 ? -4.608 -17.993 8.145 1.00 44.12 325 ARG A CA 1
ATOM 2636 C C . ARG A 1 325 ? -3.111 -18.252 7.984 1.00 44.12 325 ARG A C 1
ATOM 2638 O O . ARG A 1 325 ? -2.694 -18.986 7.086 1.00 44.12 325 ARG A O 1
ATOM 2645 N N . ILE A 1 326 ? -2.310 -17.618 8.839 1.00 42.62 326 ILE A N 1
ATOM 2646 C CA . ILE A 1 326 ? -0.851 -17.513 8.694 1.00 42.62 326 ILE A CA 1
ATOM 2647 C C . ILE A 1 326 ? -0.154 -18.258 9.833 1.00 42.62 326 ILE A C 1
ATOM 2649 O O . ILE A 1 326 ? -0.507 -18.078 10.993 1.00 42.62 326 ILE A O 1
ATOM 2653 N N . ASP A 1 327 ? 0.875 -19.038 9.501 1.00 37.41 327 ASP A N 1
ATOM 2654 C CA . ASP A 1 327 ? 1.768 -19.692 10.464 1.00 37.41 327 ASP A CA 1
ATOM 2655 C C . ASP A 1 327 ? 3.212 -19.189 10.263 1.00 37.41 327 ASP A C 1
ATOM 2657 O O . ASP A 1 327 ? 3.688 -19.072 9.129 1.00 37.41 327 ASP A O 1
ATOM 2661 N N . ILE A 1 328 ? 3.898 -18.853 11.362 1.00 39.97 328 ILE A N 1
ATOM 2662 C CA . ILE A 1 328 ? 5.283 -18.340 11.384 1.00 39.97 328 ILE A CA 1
ATOM 2663 C C . ILE A 1 328 ? 6.155 -19.145 12.369 1.00 39.97 328 ILE A C 1
ATOM 2665 O O . ILE A 1 328 ? 7.134 -18.648 12.928 1.00 39.97 328 ILE A O 1
ATOM 2669 N N . HIS A 1 329 ? 5.856 -20.427 12.569 1.00 33.72 329 HIS A N 1
ATOM 2670 C CA . HIS A 1 329 ? 6.767 -21.337 13.259 1.00 33.72 329 HIS A CA 1
ATOM 2671 C C . HIS A 1 329 ? 7.610 -22.129 12.245 1.00 33.72 329 HIS A C 1
ATOM 2673 O O . HIS A 1 329 ? 7.100 -22.953 11.492 1.00 33.72 329 HIS A O 1
ATOM 2679 N N . GLY A 1 330 ? 8.928 -21.872 12.197 1.00 34.69 330 GLY A N 1
ATOM 2680 C CA . GLY A 1 330 ? 9.809 -22.632 11.300 1.00 34.69 330 GLY A CA 1
ATOM 2681 C C . GLY A 1 330 ? 11.317 -22.366 11.352 1.00 34.69 330 GLY A C 1
ATOM 2682 O O . GLY A 1 330 ? 12.075 -23.328 11.404 1.00 34.69 330 GLY A O 1
ATOM 2683 N N . GLU A 1 331 ? 11.795 -21.113 11.293 1.00 29.17 331 GLU A N 1
ATOM 2684 C CA . GLU A 1 331 ? 13.216 -20.847 10.967 1.00 29.17 331 GLU A CA 1
ATOM 2685 C C . GLU A 1 331 ? 13.859 -19.682 11.763 1.00 29.17 331 GLU A C 1
ATOM 2687 O O . GLU A 1 331 ? 13.307 -18.590 11.879 1.00 29.17 331 GLU A O 1
ATOM 2692 N N . GLN A 1 332 ? 15.083 -19.903 12.264 1.00 27.03 332 GLN A N 1
ATOM 2693 C CA . GLN A 1 332 ? 16.048 -18.915 12.796 1.00 27.03 332 GLN A CA 1
ATOM 2694 C C . GLN A 1 332 ? 17.450 -19.321 12.274 1.00 27.03 332 GLN A C 1
ATOM 2696 O O . GLN A 1 332 ? 17.645 -20.530 12.135 1.00 27.03 332 GLN A O 1
ATOM 2701 N N . PRO A 1 333 ? 18.423 -18.421 11.948 1.00 39.28 333 PRO A N 1
ATOM 2702 C CA . PRO A 1 333 ? 18.941 -17.326 12.799 1.00 39.28 333 PRO A CA 1
ATOM 2703 C C . PRO A 1 333 ? 19.021 -15.914 12.143 1.00 39.28 333 PRO A C 1
ATOM 2705 O O . PRO A 1 333 ? 19.114 -15.775 10.921 1.00 39.28 333 PRO A O 1
ATOM 2708 N N . VAL A 1 334 ? 18.993 -14.850 12.961 1.00 37.03 334 VAL A N 1
ATOM 2709 C CA . VAL A 1 334 ? 20.146 -13.981 13.344 1.00 37.03 334 VAL A CA 1
ATOM 2710 C C . VAL A 1 334 ? 20.813 -13.191 12.203 1.00 37.03 334 VAL A C 1
ATOM 2712 O O . VAL A 1 334 ? 21.317 -13.792 11.252 1.00 37.03 334 VAL A O 1
ATOM 2715 N N . GLU A 1 335 ? 20.970 -11.861 12.270 1.00 34.19 335 GLU A N 1
ATOM 2716 C CA . GLU A 1 335 ? 20.186 -10.745 12.877 1.00 34.19 335 GLU A CA 1
ATOM 2717 C C . GLU A 1 335 ? 20.879 -9.420 12.454 1.00 34.19 335 GLU A C 1
ATOM 2719 O O . GLU A 1 335 ? 22.056 -9.450 12.090 1.00 34.19 335 GLU A O 1
ATOM 2724 N N . LEU A 1 336 ? 20.212 -8.262 12.560 1.00 31.02 336 LEU A N 1
ATOM 2725 C CA . LEU A 1 336 ? 20.873 -6.948 12.679 1.00 31.02 336 LEU A CA 1
ATOM 2726 C C . LEU A 1 336 ? 19.915 -5.951 13.354 1.00 31.02 336 LEU A C 1
ATOM 2728 O O . LEU A 1 336 ? 18.900 -5.569 12.773 1.00 31.02 336 LEU A O 1
ATOM 2732 N N . ASP A 1 337 ? 20.224 -5.536 14.582 1.00 35.75 337 ASP A N 1
ATOM 2733 C CA . ASP A 1 337 ? 19.503 -4.442 15.233 1.00 35.75 337 ASP A CA 1
ATOM 2734 C C . ASP A 1 337 ? 20.127 -3.099 14.834 1.00 35.75 337 ASP A C 1
ATOM 2736 O O . ASP A 1 337 ? 21.337 -2.904 14.967 1.00 35.75 337 ASP A O 1
ATOM 2740 N N . ARG A 1 338 ? 19.250 -2.152 14.468 1.00 44.38 338 ARG A N 1
ATOM 2741 C CA . ARG A 1 338 ? 19.524 -0.773 14.009 1.00 44.38 338 ARG A CA 1
ATOM 2742 C C . ARG A 1 338 ? 19.918 -0.667 12.530 1.00 44.38 338 ARG A C 1
ATOM 2744 O O . ARG A 1 338 ? 20.339 -1.629 11.896 1.00 44.38 338 ARG A O 1
ATOM 2751 N N . LEU A 1 339 ? 19.736 0.559 12.022 1.00 40.47 339 LEU A N 1
ATOM 2752 C CA . LEU A 1 339 ? 20.278 1.104 10.771 1.00 40.47 339 LEU A CA 1
ATOM 2753 C C . LEU A 1 339 ? 21.579 0.401 10.345 1.00 40.47 339 LEU A C 1
ATOM 2755 O O . LEU A 1 339 ? 22.442 0.232 11.213 1.00 40.47 339 LEU A O 1
ATOM 2759 N N . PRO A 1 340 ? 21.805 0.114 9.043 1.00 45.00 340 PRO A N 1
ATOM 2760 C CA . PRO A 1 340 ? 23.154 -0.175 8.570 1.00 45.00 340 PRO A CA 1
ATOM 2761 C C . PRO A 1 340 ? 24.092 0.910 9.108 1.00 45.00 340 PRO A C 1
ATOM 2763 O O . PRO A 1 340 ? 23.915 2.092 8.807 1.00 45.00 340 PRO A O 1
ATOM 2766 N N . TYR A 1 341 ? 25.025 0.491 9.973 1.00 46.22 341 TYR A N 1
ATOM 2767 C CA . TYR A 1 341 ? 25.979 1.343 10.692 1.00 46.22 341 TYR A CA 1
ATOM 2768 C C . TYR A 1 341 ? 26.515 2.418 9.729 1.00 46.22 341 TYR A C 1
ATOM 2770 O O . TYR A 1 341 ? 26.774 2.061 8.581 1.00 46.22 341 TYR A O 1
ATOM 2778 N N . PRO A 1 342 ? 26.663 3.710 10.090 1.00 52.25 342 PRO A N 1
ATOM 2779 C CA . PRO A 1 342 ? 26.964 4.736 9.086 1.00 52.25 342 PRO A CA 1
ATOM 2780 C C . PRO A 1 342 ? 28.187 4.417 8.199 1.00 52.25 342 PRO A C 1
ATOM 2782 O O . PRO A 1 342 ? 28.093 4.637 6.996 1.00 52.25 342 PRO A O 1
ATOM 2785 N N . PRO A 1 343 ? 29.254 3.757 8.699 1.00 49.75 343 PRO A N 1
ATOM 2786 C CA . PRO A 1 343 ? 30.296 3.151 7.862 1.00 49.75 343 PRO A CA 1
ATOM 2787 C C . PRO A 1 343 ? 29.870 2.038 6.885 1.00 49.75 343 PRO A C 1
ATOM 2789 O O . PRO A 1 343 ? 30.480 1.936 5.834 1.00 49.75 343 PRO A O 1
ATOM 2792 N N . VAL A 1 344 ? 28.840 1.227 7.151 1.00 49.66 344 VAL A N 1
ATOM 2793 C CA . VAL A 1 344 ? 28.230 0.281 6.185 1.00 49.66 344 VAL A CA 1
ATOM 2794 C C . VAL A 1 344 ? 27.425 1.019 5.114 1.00 49.66 344 VAL A C 1
ATOM 2796 O O . VAL A 1 344 ? 27.529 0.658 3.944 1.00 49.66 344 VAL A O 1
ATOM 2799 N N . LEU A 1 345 ? 26.669 2.066 5.473 1.00 51.16 345 LEU A N 1
ATOM 2800 C CA . LEU A 1 345 ? 26.049 2.961 4.483 1.00 51.16 345 LEU A CA 1
ATOM 2801 C C . LEU A 1 345 ? 27.132 3.593 3.603 1.00 51.16 345 LEU A C 1
ATOM 2803 O O . LEU A 1 345 ? 27.124 3.406 2.389 1.00 51.16 345 LEU A O 1
ATOM 2807 N N . MET A 1 346 ? 28.124 4.238 4.220 1.00 51.84 346 MET A N 1
ATOM 2808 C CA . MET A 1 346 ? 29.265 4.830 3.525 1.00 51.84 346 MET A CA 1
ATOM 2809 C C . MET A 1 346 ? 30.010 3.793 2.678 1.00 51.84 346 MET A C 1
ATOM 2811 O O . MET A 1 346 ? 30.263 4.068 1.518 1.00 51.84 346 MET A O 1
ATOM 2815 N N . TRP A 1 347 ? 30.290 2.584 3.167 1.00 50.31 347 TRP A N 1
ATOM 2816 C CA . TRP A 1 347 ? 30.975 1.527 2.407 1.00 50.31 347 TRP A CA 1
ATOM 2817 C C . TRP A 1 347 ? 30.154 1.036 1.206 1.00 50.31 347 TRP A C 1
ATOM 2819 O O . TRP A 1 347 ? 30.686 0.938 0.098 1.00 50.31 347 TRP A O 1
ATOM 2829 N N . ARG A 1 348 ? 28.838 0.822 1.379 1.00 58.12 348 ARG A N 1
ATOM 2830 C CA . ARG A 1 348 ? 27.909 0.523 0.272 1.00 58.12 348 ARG A CA 1
ATOM 2831 C C . ARG A 1 348 ? 27.856 1.660 -0.761 1.00 58.12 348 ARG A C 1
ATOM 2833 O O . ARG A 1 348 ? 27.530 1.380 -1.915 1.00 58.12 348 ARG A O 1
ATOM 2840 N N . MET A 1 349 ? 28.174 2.898 -0.370 1.00 53.47 349 MET A N 1
ATOM 2841 C CA . MET A 1 349 ? 28.158 4.111 -1.206 1.00 53.47 349 MET A CA 1
ATOM 2842 C C . MET A 1 349 ? 29.541 4.524 -1.763 1.00 53.47 349 MET A C 1
ATOM 2844 O O . MET A 1 349 ? 29.595 5.245 -2.753 1.00 53.47 349 MET A O 1
ATOM 2848 N N . TRP A 1 350 ? 30.655 4.086 -1.164 1.00 48.75 350 TRP A N 1
ATOM 2849 C CA . TRP A 1 350 ? 32.018 4.570 -1.460 1.00 48.75 350 TRP A CA 1
ATOM 2850 C C . TRP A 1 350 ? 32.731 3.780 -2.562 1.00 48.75 350 TRP A C 1
ATOM 2852 O O . TRP A 1 350 ? 33.682 4.271 -3.164 1.00 48.75 350 TRP A O 1
ATOM 2862 N N . ARG A 1 351 ? 32.263 2.561 -2.865 1.00 49.16 351 ARG A N 1
ATOM 2863 C CA . ARG A 1 351 ? 32.955 1.615 -3.762 1.00 49.16 351 ARG A CA 1
ATOM 2864 C C . ARG A 1 351 ? 33.028 2.050 -5.241 1.00 49.16 351 ARG A C 1
ATOM 2866 O O . ARG A 1 351 ? 33.705 1.380 -6.010 1.00 49.16 351 ARG A O 1
ATOM 2873 N N . TYR A 1 352 ? 32.379 3.156 -5.627 1.00 49.56 352 TYR A N 1
ATOM 2874 C CA . TYR A 1 352 ? 32.504 3.805 -6.941 1.00 49.56 352 TYR A CA 1
ATOM 2875 C C . TYR A 1 352 ? 32.595 5.337 -6.797 1.00 49.56 352 TYR A C 1
ATOM 2877 O O . TYR A 1 352 ? 31.728 5.979 -6.208 1.00 49.56 352 TYR A O 1
ATOM 2885 N N . GLN A 1 353 ? 33.641 5.944 -7.369 1.00 48.41 353 GLN A N 1
ATOM 2886 C CA . GLN A 1 353 ? 34.026 7.344 -7.110 1.00 48.41 353 GLN A CA 1
ATOM 2887 C C . GLN A 1 353 ? 33.089 8.420 -7.700 1.00 48.41 353 GLN A C 1
ATOM 2889 O O . GLN A 1 353 ? 33.139 9.570 -7.263 1.00 48.41 353 GLN A O 1
ATOM 2894 N N . LYS A 1 354 ? 32.227 8.086 -8.674 1.00 48.56 354 LYS A N 1
ATOM 2895 C CA . LYS A 1 354 ? 31.501 9.064 -9.521 1.00 48.56 354 LYS A CA 1
ATOM 2896 C C . LYS A 1 354 ? 30.512 9.993 -8.796 1.00 48.56 354 LYS A C 1
ATOM 2898 O O . LYS A 1 354 ? 29.996 10.918 -9.419 1.00 48.56 354 LYS A O 1
ATOM 2903 N N . SER A 1 355 ? 30.206 9.767 -7.519 1.00 53.28 355 SER A N 1
ATOM 2904 C CA . SER A 1 355 ? 29.174 10.535 -6.797 1.00 53.28 355 SER A CA 1
ATOM 2905 C C . SER A 1 355 ? 29.548 10.911 -5.356 1.00 53.28 355 SER A C 1
ATOM 2907 O O . SER A 1 355 ? 28.697 11.377 -4.601 1.00 53.28 355 SER A O 1
ATOM 2909 N N . PHE A 1 356 ? 30.830 10.783 -4.991 1.00 49.66 356 PHE A N 1
ATOM 2910 C CA . PHE A 1 356 ? 31.354 11.026 -3.639 1.00 49.66 356 PHE A CA 1
ATOM 2911 C C . PHE A 1 356 ? 30.868 12.348 -3.009 1.00 49.66 356 PHE A C 1
ATOM 2913 O O . PHE A 1 356 ? 30.303 12.344 -1.917 1.00 49.66 356 PHE A O 1
ATOM 2920 N N . PHE A 1 357 ? 30.990 13.470 -3.727 1.00 52.78 357 PHE A N 1
ATOM 2921 C CA . PHE A 1 357 ? 30.595 14.797 -3.231 1.00 52.78 357 PHE A CA 1
ATOM 2922 C C . PHE A 1 357 ? 29.092 14.933 -2.934 1.00 52.78 357 PHE A C 1
ATOM 2924 O O . PHE A 1 357 ? 28.716 15.555 -1.939 1.00 52.78 357 PHE A O 1
ATOM 2931 N N . ILE A 1 358 ? 28.227 14.315 -3.747 1.00 52.66 358 ILE A N 1
ATOM 2932 C CA . ILE A 1 358 ? 26.766 14.341 -3.550 1.00 52.66 358 ILE A CA 1
ATOM 2933 C C . ILE A 1 358 ? 26.393 13.571 -2.272 1.00 52.66 358 ILE A C 1
ATOM 2935 O O . ILE A 1 358 ? 25.471 13.954 -1.550 1.00 52.66 358 ILE A O 1
ATOM 2939 N N . TYR A 1 359 ? 27.136 12.510 -1.951 1.00 52.12 359 TYR A N 1
ATOM 2940 C CA . TYR A 1 359 ? 26.892 11.690 -0.766 1.00 52.12 359 TYR A CA 1
ATOM 2941 C C . TYR A 1 359 ? 27.482 12.279 0.515 1.00 52.12 359 TYR A C 1
ATOM 2943 O O . TYR A 1 359 ? 26.849 12.163 1.562 1.00 52.12 359 TYR A O 1
ATOM 2951 N N . CYS A 1 360 ? 28.603 13.001 0.441 1.00 55.00 360 CYS A N 1
ATOM 2952 C CA . CYS A 1 360 ? 29.073 13.828 1.556 1.00 55.00 360 CYS A CA 1
ATOM 2953 C C . CYS A 1 360 ? 28.027 14.889 1.945 1.00 55.00 360 CYS A C 1
ATOM 2955 O O . CYS A 1 360 ? 27.745 15.064 3.130 1.00 55.00 360 CYS A O 1
ATOM 2957 N N . ALA A 1 361 ? 27.389 15.535 0.960 1.00 60.22 361 ALA A N 1
ATOM 2958 C CA . ALA A 1 361 ? 26.316 16.500 1.207 1.00 60.22 361 ALA A CA 1
ATOM 2959 C C . ALA A 1 361 ? 25.085 15.859 1.877 1.00 60.22 361 ALA A C 1
ATOM 2961 O O . ALA A 1 361 ? 24.547 16.422 2.829 1.00 60.22 361 ALA A O 1
ATOM 2962 N N . LEU A 1 362 ? 24.665 14.658 1.453 1.00 52.53 362 LEU A N 1
ATOM 2963 C CA . LEU A 1 362 ? 23.608 13.919 2.157 1.00 52.53 362 LEU A CA 1
ATOM 2964 C C . LEU A 1 362 ? 23.981 13.545 3.587 1.00 52.53 362 LEU A C 1
ATOM 2966 O O . LEU A 1 362 ? 23.147 13.679 4.479 1.00 52.53 362 LEU A O 1
ATOM 2970 N N . ALA A 1 363 ? 25.182 13.001 3.790 1.00 57.84 363 ALA A N 1
ATOM 2971 C CA . ALA A 1 363 ? 25.624 12.558 5.104 1.00 57.84 363 ALA A CA 1
ATOM 2972 C C . ALA A 1 363 ? 25.592 13.741 6.078 1.00 57.84 363 ALA A C 1
ATOM 2974 O O . ALA A 1 363 ? 25.041 13.611 7.166 1.00 57.84 363 ALA A O 1
ATOM 2975 N N . LEU A 1 364 ? 26.050 14.916 5.634 1.00 66.75 364 LEU A N 1
ATOM 2976 C CA . LEU A 1 364 ? 25.892 16.179 6.352 1.00 66.75 364 LEU A CA 1
ATOM 2977 C C . LEU A 1 364 ? 24.422 16.532 6.618 1.00 66.75 364 LEU A C 1
ATOM 2979 O O . LEU A 1 364 ? 24.088 16.802 7.762 1.00 66.75 364 LEU A O 1
ATOM 2983 N N . ILE A 1 365 ? 23.521 16.470 5.631 1.00 63.88 365 ILE A N 1
ATOM 2984 C CA . ILE A 1 365 ? 22.085 16.757 5.842 1.00 63.88 365 ILE A CA 1
ATOM 2985 C C . ILE A 1 365 ? 21.459 15.812 6.883 1.00 63.88 365 ILE A C 1
ATOM 2987 O O . ILE A 1 365 ? 20.719 16.264 7.756 1.00 63.88 365 ILE A O 1
ATOM 2991 N N . VAL A 1 366 ? 21.765 14.512 6.826 1.00 51.94 366 VAL A N 1
ATOM 2992 C CA . VAL A 1 366 ? 21.257 13.511 7.778 1.00 51.94 366 VAL A CA 1
ATOM 2993 C C . VAL A 1 366 ? 21.851 13.730 9.172 1.00 51.94 366 VAL A C 1
ATOM 2995 O O . VAL A 1 366 ? 21.107 13.716 10.149 1.00 51.94 366 VAL A O 1
ATOM 2998 N N . ILE A 1 367 ? 23.156 13.997 9.276 1.00 68.25 367 ILE A N 1
ATOM 2999 C CA . ILE A 1 367 ? 23.832 14.314 10.542 1.00 68.25 367 ILE A CA 1
ATOM 3000 C C . ILE A 1 367 ? 23.262 15.603 11.147 1.00 68.25 367 ILE A C 1
ATOM 3002 O O . ILE A 1 367 ? 22.872 15.599 12.310 1.00 68.25 367 ILE A O 1
ATOM 3006 N N . CYS A 1 368 ? 23.120 16.679 10.370 1.00 66.06 368 CYS A N 1
ATOM 3007 C CA . CYS A 1 368 ? 22.519 17.934 10.820 1.00 66.06 368 CYS A CA 1
ATOM 3008 C C . CYS A 1 368 ? 21.057 17.755 11.253 1.00 66.06 368 CYS A C 1
ATOM 3010 O O . CYS A 1 368 ? 20.658 18.328 12.263 1.00 66.06 368 CYS A O 1
ATOM 3012 N N . TYR A 1 369 ? 20.266 16.934 10.552 1.00 54.41 369 TYR A N 1
ATOM 3013 C CA . TYR A 1 369 ? 18.893 16.618 10.958 1.00 54.41 369 TYR A CA 1
ATOM 3014 C C . TYR A 1 369 ? 18.837 15.804 12.261 1.00 54.41 369 TYR A C 1
ATOM 3016 O O . TYR A 1 369 ? 17.953 16.036 13.082 1.00 54.41 369 TYR A O 1
ATOM 3024 N N . ILE A 1 370 ? 19.778 14.877 12.473 1.00 56.31 370 ILE A N 1
ATOM 3025 C CA . ILE A 1 370 ? 19.908 14.119 13.727 1.00 56.31 370 ILE A CA 1
ATOM 3026 C C . ILE A 1 370 ? 20.339 15.044 14.875 1.00 56.31 370 ILE A C 1
ATOM 3028 O O . ILE A 1 370 ? 19.737 14.988 15.940 1.00 56.31 370 ILE A O 1
ATOM 3032 N N . ILE A 1 371 ? 21.307 15.938 14.659 1.00 66.69 371 ILE A N 1
ATOM 3033 C CA . ILE A 1 371 ? 21.737 16.931 15.660 1.00 66.69 371 ILE A CA 1
ATOM 3034 C C . ILE A 1 371 ? 20.570 17.863 16.022 1.00 66.69 371 ILE A C 1
ATOM 3036 O O . ILE A 1 371 ? 20.237 17.987 17.194 1.00 66.69 371 ILE A O 1
ATOM 3040 N N . TYR A 1 372 ? 19.857 18.409 15.030 1.00 66.19 372 TYR A N 1
ATOM 3041 C CA . TYR A 1 372 ? 18.637 19.212 15.224 1.00 66.19 372 TYR A CA 1
ATOM 3042 C C . TYR A 1 372 ? 17.467 18.441 15.879 1.00 66.19 372 TYR A C 1
ATOM 3044 O O . TYR A 1 372 ? 16.458 19.027 16.261 1.00 66.19 372 TYR A O 1
ATOM 3052 N N . LYS A 1 373 ? 17.559 17.110 15.975 1.00 44.22 373 LYS A N 1
ATOM 3053 C CA . LYS A 1 373 ? 16.589 16.255 16.675 1.00 44.22 373 LYS A CA 1
ATOM 3054 C C . LYS A 1 373 ? 16.993 15.900 18.105 1.00 44.22 373 LYS A C 1
ATOM 3056 O O . LYS A 1 373 ? 16.154 15.350 18.819 1.00 44.22 373 LYS A O 1
ATOM 3061 N N . LEU A 1 374 ? 18.251 16.137 18.469 1.00 51.28 374 LEU A N 1
ATOM 3062 C CA . LEU A 1 374 ? 18.840 15.830 19.774 1.00 51.28 374 LEU A CA 1
ATOM 3063 C C . LEU A 1 374 ? 19.092 17.094 20.612 1.00 51.28 374 LEU A C 1
ATOM 3065 O O . LEU A 1 374 ? 19.165 16.988 21.835 1.00 51.28 374 LEU A O 1
ATOM 3069 N N . CYS A 1 375 ? 19.203 18.254 19.960 1.00 48.31 375 CYS A N 1
ATOM 3070 C CA . CYS A 1 375 ? 19.016 19.581 20.549 1.00 48.31 375 CYS A CA 1
ATOM 3071 C C . CYS A 1 375 ? 17.531 19.984 20.537 1.00 48.31 375 CYS A C 1
ATOM 3073 O O . CYS A 1 375 ? 17.152 20.753 21.445 1.00 48.31 375 CYS A O 1
#

Foldseek 3Di:
DDAAEAEEEAEEADLQCARVVLSQQLQQLQQPDQDPNHGYDYDYHHLLQVCQQLLLLFPDDGDPDDLCVRVSSVVVLVSLLRHQEYEYEYEADPQEGFARSLVCLDCSNPPLNSHQNHAEYAYEYEYEQDDHLHRLVVVQSVCVNNVRHAYLYYYYAYDHDAQLLQFDFPPDDTDHAVVRVVVSVVSSVSSSVVVPDPPDRHDDGDDDDDDNVVLVVCLVVQAFKDFAPVLDPLPCPLCVSRSNNQKDFFWDDPNDTDPDDDPVCPVVTDTDIDGNSVSDSSSSSSQLPRPRNRMDRVVRPSSRGDRRNHDDWDWDDDDDPDDIHGDDPDDDDDRDPHRCDVVSSCVSVVPDPPCVVVVVVVVVVVVVVVVVVVD

InterPro domains:
  IPR017896 4Fe-4S ferredoxin-type, iron-sulphur binding domain [PF12838] (232-294)
  IPR017896 4Fe-4S ferredoxin-type, iron-sulphur binding domain [PS51379] (223-252)
  IPR017896 4Fe-4S ferredoxin-type, iron-sulphur binding domain [PS51379] (271-300)
  IPR017900 4Fe-4S ferredoxin, iron-sulphur binding, conserved site [PS00198] (232-243)
  IPR017900 4Fe-4S ferredoxin, iron-sulphur binding, conserved site [PS00198] (280-291)
  IPR029039 Flavoprotein-like superfamily [G3DSA:3.40.50.360] (8-165)
  IPR029039 Flavoprotein-like superfamily [SSF52218] (8-145)
  IPR050572 Iron-Sulfur Ferredoxin [PTHR43687] (209-297)

pLDDT: mean 80.55, std 18.54, range [27.03, 98.81]